Protein AF-A0A4Q5QFH3-F1 (afdb_monomer)

Nearest PDB structures (foldseek):
  7z8n-assembly1_D  TM=8.643E-01  e=7.689E-17  Pseudomonas aeruginosa PAO1
  6dk7-assembly1_A  TM=9.022E-01  e=2.280E-13  Pseudomonas aeruginosa
  7n0e-assembly1_B  TM=8.196E-01  e=4.609E-14  Pseudomonas aeruginosa
  6dk7-assembly3_E  TM=8.994E-01  e=1.812E-12  Pseudomonas aeruginosa
  6dk7-assembly1_B  TM=8.234E-01  e=4.374E-13  Pseudomonas aeruginosa

Secondary structure (DSSP, 8-state):
-HHHHHHHHHHHHHHHHHHHHHHHHHHHHHHHHHHHHHHHHHHHHHHHHHHHHHHHHHHHHHHHHHHHHHHHHHHHHHHHHHHHHHHHS-SSEEEEE-TTSBEEEE-TTHHHHHS--HHHHTT-BGGGGB-GGGHHHHHHHHHHHHTTS-SEEEEEEEEE-TTSTT-EEEEEEEEEEEE-TTS-EEEEEEEEEE-HHHHHHHHHHHHHHHHHHHHHHHHHHHHHHHHHHHHHHHHHHHHHHHHHHTS---HHHHHHHHHHHHHHHHHHHHHHHHHHHHHHHTT--PPP-EEEEHHHHHHHHHHHHHHHHHHTT-EEEEEE-TTS-SEEEE-HHHHHHHHHHHHHHHHHH-SSSEEEEEEEEEEPSSSSS--EEEEEEEEE-S-----

pLDDT: mean 88.68, std 8.35, range [52.06, 97.19]

Radius of gyration: 57.37 Å; Cα contacts (8 Å, |Δi|>4): 447; chains: 1; bounding box: 106×55×203 Å

Structure (mmCIF, N/CA/C/O backbone):
data_AF-A0A4Q5QFH3-F1
#
_entry.id   AF-A0A4Q5QFH3-F1
#
loop_
_atom_site.group_PDB
_atom_site.id
_atom_site.type_symbol
_atom_site.label_atom_id
_atom_site.label_alt_id
_atom_site.label_comp_id
_atom_site.label_asym_id
_atom_site.label_entity_id
_atom_site.label_seq_id
_atom_site.pdbx_PDB_ins_code
_atom_site.Cartn_x
_atom_site.Cartn_y
_atom_site.Cartn_z
_atom_site.occupancy
_atom_site.B_iso_or_equiv
_atom_site.auth_seq_id
_atom_site.auth_comp_id
_atom_site.auth_asym_id
_atom_site.auth_atom_id
_atom_site.pdbx_PDB_model_num
ATOM 1 N N . ALA A 1 1 ? 58.393 -10.558 -148.274 1.00 57.47 1 ALA A N 1
ATOM 2 C CA . ALA A 1 1 ? 56.982 -10.207 -148.007 1.00 57.47 1 ALA A CA 1
ATOM 3 C C . ALA A 1 1 ? 56.304 -11.219 -147.072 1.00 57.47 1 ALA A C 1
ATOM 5 O O . ALA A 1 1 ? 55.894 -10.807 -146.002 1.00 57.47 1 ALA A O 1
ATOM 6 N N . VAL A 1 2 ? 56.273 -12.525 -147.389 1.00 59.06 2 VAL A N 1
ATOM 7 C CA . VAL A 1 2 ? 55.541 -13.559 -146.608 1.00 59.06 2 VAL A CA 1
ATOM 8 C C . VAL A 1 2 ? 56.091 -13.826 -145.192 1.00 59.06 2 VAL A C 1
ATOM 10 O O . VAL A 1 2 ? 55.315 -14.093 -144.285 1.00 59.06 2 VAL A O 1
ATOM 13 N N . LEU A 1 3 ? 57.406 -13.703 -144.965 1.00 58.38 3 LEU A N 1
ATOM 14 C CA . LEU A 1 3 ? 58.014 -13.963 -143.647 1.00 58.38 3 LEU A CA 1
ATOM 15 C C . LEU A 1 3 ? 57.668 -12.893 -142.588 1.00 58.38 3 LEU A C 1
ATOM 17 O O . LEU A 1 3 ? 57.642 -13.180 -141.395 1.00 58.38 3 LEU A O 1
ATOM 21 N N . ILE A 1 4 ? 57.409 -11.657 -143.033 1.00 61.12 4 ILE A N 1
ATOM 22 C CA . ILE A 1 4 ? 57.160 -10.498 -142.161 1.00 61.12 4 ILE A CA 1
ATOM 23 C C . ILE A 1 4 ? 55.717 -10.523 -141.640 1.00 61.12 4 ILE A C 1
ATOM 25 O O . ILE A 1 4 ? 55.489 -10.255 -140.464 1.00 61.12 4 ILE A O 1
ATOM 29 N N . THR A 1 5 ? 54.755 -10.926 -142.473 1.00 62.91 5 THR A N 1
ATOM 30 C CA . THR A 1 5 ? 53.345 -11.068 -142.078 1.00 62.91 5 THR A CA 1
ATOM 31 C C . THR A 1 5 ? 53.130 -12.208 -141.080 1.00 62.91 5 THR A C 1
ATOM 33 O O . THR A 1 5 ? 52.431 -12.018 -140.092 1.00 62.91 5 THR A O 1
ATOM 36 N N . THR A 1 6 ? 53.802 -13.354 -141.243 1.00 66.50 6 THR A N 1
ATOM 37 C CA . THR A 1 6 ? 53.726 -14.459 -140.264 1.00 66.50 6 THR A CA 1
ATOM 38 C C . THR A 1 6 ? 54.363 -14.131 -138.916 1.00 66.50 6 THR A C 1
ATOM 40 O O . THR A 1 6 ? 53.927 -14.656 -137.894 1.00 66.50 6 THR A O 1
ATOM 43 N N . LEU A 1 7 ? 55.396 -13.280 -138.892 1.00 67.69 7 LEU A N 1
ATOM 44 C CA . LEU A 1 7 ? 56.022 -12.836 -137.645 1.00 67.69 7 LEU A CA 1
ATOM 45 C C . LEU A 1 7 ? 55.119 -11.831 -136.912 1.00 67.69 7 LEU A C 1
ATOM 47 O O . LEU A 1 7 ? 54.950 -11.942 -135.701 1.00 67.69 7 LEU A O 1
ATOM 51 N N . ALA A 1 8 ? 54.493 -10.911 -137.652 1.00 68.19 8 ALA A N 1
ATOM 52 C CA . ALA A 1 8 ? 53.562 -9.923 -137.114 1.00 68.19 8 ALA A CA 1
ATOM 53 C C . ALA A 1 8 ? 52.307 -10.564 -136.494 1.00 68.19 8 ALA A C 1
ATOM 55 O O . ALA A 1 8 ? 51.927 -10.197 -135.387 1.00 68.19 8 ALA A O 1
ATOM 56 N N . ASP A 1 9 ? 51.712 -11.574 -137.139 1.00 70.69 9 ASP A N 1
ATOM 57 C CA . ASP A 1 9 ? 50.558 -12.291 -136.571 1.00 70.69 9 ASP A CA 1
ATOM 58 C C . ASP A 1 9 ? 50.922 -13.086 -135.312 1.00 70.69 9 ASP A C 1
ATOM 60 O O . ASP A 1 9 ? 50.138 -13.155 -134.364 1.00 70.69 9 ASP A O 1
ATOM 64 N N . ARG A 1 10 ? 52.132 -13.660 -135.260 1.00 71.25 10 ARG A N 1
ATOM 65 C CA . ARG A 1 10 ? 52.607 -14.382 -134.074 1.00 71.25 10 ARG A CA 1
ATOM 66 C C . ARG A 1 10 ? 52.808 -13.433 -132.897 1.00 71.25 10 ARG A C 1
ATOM 68 O O . ARG A 1 10 ? 52.305 -13.732 -131.817 1.00 71.25 10 ARG A O 1
ATOM 75 N N . ILE A 1 11 ? 53.447 -12.287 -133.137 1.00 73.75 11 ILE A N 1
ATOM 76 C CA . ILE A 1 11 ? 53.641 -11.222 -132.143 1.00 73.75 11 ILE A CA 1
ATOM 77 C C . ILE A 1 11 ? 52.285 -10.703 -131.651 1.00 73.75 11 ILE A C 1
ATOM 79 O O . ILE A 1 11 ? 52.050 -10.706 -130.450 1.00 73.75 11 ILE A O 1
ATOM 83 N N . ASN A 1 12 ? 51.348 -10.386 -132.550 1.00 73.06 12 ASN A N 1
ATOM 84 C CA . ASN A 1 12 ? 50.005 -9.934 -132.171 1.00 73.06 12 ASN A CA 1
ATOM 85 C C . ASN A 1 12 ? 49.237 -10.985 -131.350 1.00 73.06 12 ASN A C 1
ATOM 87 O O . ASN A 1 12 ? 48.549 -10.651 -130.387 1.00 73.06 12 ASN A O 1
ATOM 91 N N . SER A 1 13 ? 49.357 -12.271 -131.697 1.00 73.69 13 SER A N 1
ATOM 92 C CA . SER A 1 13 ? 48.706 -13.354 -130.945 1.00 73.69 13 SER A CA 1
ATOM 93 C C . SER A 1 13 ? 49.314 -13.565 -129.553 1.00 73.69 13 SER A C 1
ATOM 95 O O . SER A 1 13 ? 48.609 -13.935 -128.612 1.00 73.69 13 SER A O 1
ATOM 97 N N . GLU A 1 14 ? 50.618 -13.329 -129.412 1.00 76.38 14 GLU A N 1
ATOM 98 C CA . GLU A 1 14 ? 51.356 -13.471 -128.160 1.00 76.38 14 GLU A CA 1
ATOM 99 C C . GLU A 1 14 ? 51.128 -12.254 -127.251 1.00 76.38 14 GLU A C 1
ATOM 101 O O . GLU A 1 14 ? 50.852 -12.427 -126.065 1.00 76.38 14 GLU A O 1
ATOM 106 N N . GLU A 1 15 ? 51.087 -11.044 -127.816 1.00 75.50 15 GLU A N 1
ATOM 107 C CA . GLU A 1 15 ? 50.653 -9.824 -127.128 1.00 75.50 15 GLU A CA 1
ATOM 108 C C . GLU A 1 15 ? 49.207 -9.933 -126.634 1.00 75.50 15 GLU A C 1
ATOM 110 O O . GLU A 1 15 ? 48.939 -9.642 -125.469 1.00 75.50 15 GLU A O 1
ATOM 115 N N . ALA A 1 16 ? 48.280 -10.434 -127.457 1.00 75.56 16 ALA A N 1
ATOM 116 C CA . ALA A 1 16 ? 46.895 -10.653 -127.038 1.00 75.56 16 ALA A CA 1
ATOM 117 C C . ALA A 1 16 ? 46.793 -11.656 -125.872 1.00 75.56 16 ALA A C 1
ATOM 119 O O . ALA A 1 16 ? 46.034 -11.439 -124.926 1.00 75.56 16 ALA A O 1
ATOM 120 N N . ARG A 1 17 ? 47.590 -12.735 -125.883 1.00 77.50 17 ARG A N 1
ATOM 121 C CA . ARG A 1 17 ? 47.655 -13.691 -124.759 1.00 77.50 17 ARG A CA 1
ATOM 122 C C . ARG A 1 17 ? 48.231 -13.059 -123.494 1.00 77.50 17 ARG A C 1
ATOM 124 O O . ARG A 1 17 ? 47.702 -13.304 -122.408 1.00 77.50 17 ARG A O 1
ATOM 131 N N . LEU A 1 18 ? 49.290 -12.260 -123.623 1.00 77.94 18 LEU A N 1
ATOM 132 C CA . LEU A 1 18 ? 49.917 -11.559 -122.501 1.00 77.94 18 LEU A CA 1
ATOM 133 C C . LEU A 1 18 ? 48.981 -10.504 -121.897 1.00 77.94 18 LEU A C 1
ATOM 135 O O . LEU A 1 18 ? 48.926 -10.377 -120.674 1.00 77.94 18 LEU A O 1
ATOM 139 N N . LEU A 1 19 ? 48.202 -9.801 -122.723 1.00 77.12 19 LEU A N 1
ATOM 140 C CA . LEU A 1 19 ? 47.186 -8.848 -122.274 1.00 77.12 19 LEU A CA 1
ATOM 141 C C . LEU A 1 19 ? 46.078 -9.542 -121.474 1.00 77.12 19 LEU A C 1
ATOM 143 O O . LEU A 1 19 ? 45.810 -9.129 -120.350 1.00 77.12 19 LEU A O 1
ATOM 147 N N . VAL A 1 20 ? 45.527 -10.652 -121.976 1.00 78.81 20 VAL A N 1
ATOM 148 C CA . VAL A 1 20 ? 44.509 -11.436 -121.250 1.00 78.81 20 VAL A CA 1
ATOM 149 C C . VAL A 1 20 ? 45.064 -12.018 -119.941 1.00 78.81 20 VAL A C 1
ATOM 151 O O . VAL A 1 20 ? 44.371 -12.039 -118.923 1.00 78.81 20 VAL A O 1
ATOM 154 N N . GLN A 1 21 ? 46.325 -12.470 -119.919 1.00 77.50 21 GLN A N 1
ATOM 155 C CA . GLN A 1 21 ? 46.974 -12.917 -118.678 1.00 77.50 21 GLN A CA 1
ATOM 156 C C . GLN A 1 21 ? 47.177 -11.776 -117.675 1.00 77.50 21 GLN A C 1
ATOM 158 O O . GLN A 1 21 ? 47.014 -11.988 -116.472 1.00 77.50 21 GLN A O 1
ATOM 163 N N . ARG A 1 22 ? 47.538 -10.579 -118.144 1.00 75.88 22 ARG A N 1
ATOM 164 C CA . ARG A 1 22 ? 47.710 -9.397 -117.294 1.00 75.88 22 ARG A CA 1
ATOM 165 C C . ARG A 1 22 ? 46.376 -8.925 -116.722 1.00 75.88 22 ARG A C 1
ATOM 167 O O . ARG A 1 22 ? 46.315 -8.623 -115.537 1.00 75.88 22 ARG A O 1
ATOM 174 N N . GLU A 1 23 ? 45.325 -8.924 -117.533 1.00 78.75 23 GLU A N 1
ATOM 175 C CA . GLU A 1 23 ? 43.966 -8.559 -117.128 1.00 78.75 23 GLU A CA 1
ATOM 176 C C . GLU A 1 23 ? 43.412 -9.531 -116.075 1.00 78.75 23 GLU A C 1
ATOM 178 O O . GLU A 1 23 ? 42.926 -9.094 -115.035 1.00 78.75 23 GLU A O 1
ATOM 183 N N . ARG A 1 24 ? 43.609 -10.848 -116.255 1.00 76.50 24 ARG A N 1
ATOM 184 C CA . ARG A 1 24 ? 43.267 -11.848 -115.224 1.00 76.50 24 ARG A CA 1
ATOM 185 C C . ARG A 1 24 ? 44.039 -11.646 -113.922 1.00 76.50 24 ARG A C 1
ATOM 187 O O . ARG A 1 24 ? 43.435 -11.680 -112.860 1.00 76.50 24 ARG A O 1
ATOM 194 N N . ARG A 1 25 ? 45.353 -11.388 -113.982 1.00 75.81 25 ARG A N 1
ATOM 195 C CA . ARG A 1 25 ? 46.157 -11.126 -112.772 1.00 75.81 25 ARG A CA 1
ATOM 196 C C . ARG A 1 25 ? 45.709 -9.870 -112.029 1.00 75.81 25 ARG A C 1
ATOM 198 O O . ARG A 1 25 ? 45.718 -9.880 -110.804 1.00 75.81 25 ARG A O 1
ATOM 205 N N . LEU A 1 26 ? 45.342 -8.810 -112.749 1.00 75.94 26 LEU A N 1
ATOM 206 C CA . LEU A 1 26 ? 44.808 -7.588 -112.146 1.00 75.94 26 LEU A CA 1
ATOM 207 C C . LEU A 1 26 ? 43.453 -7.855 -111.480 1.00 75.94 26 LEU A C 1
ATOM 209 O O . LEU A 1 26 ? 43.264 -7.461 -110.335 1.00 75.94 26 LEU A O 1
ATOM 213 N N . HIS A 1 27 ? 42.563 -8.598 -112.142 1.00 80.94 27 HIS A N 1
ATOM 214 C CA . HIS A 1 27 ? 41.268 -8.977 -111.576 1.00 80.94 27 HIS A CA 1
ATOM 215 C C . HIS A 1 27 ? 41.403 -9.866 -110.327 1.00 80.94 27 HIS A C 1
ATOM 217 O O . HIS A 1 27 ? 40.736 -9.627 -109.322 1.00 80.94 27 HIS A O 1
ATOM 223 N N . ASP A 1 28 ? 42.316 -10.843 -110.345 1.00 79.69 28 ASP A N 1
ATOM 224 C CA . ASP A 1 28 ? 42.608 -11.692 -109.184 1.00 79.69 28 ASP A CA 1
ATOM 225 C C . ASP A 1 28 ? 43.209 -10.872 -108.024 1.00 79.69 28 ASP A C 1
ATOM 227 O O . ASP A 1 28 ? 42.859 -11.086 -106.862 1.00 79.69 28 ASP A O 1
ATOM 231 N N . GLN A 1 29 ? 44.082 -9.898 -108.320 1.00 79.81 29 GLN A N 1
ATOM 232 C CA . GLN A 1 29 ? 44.642 -8.986 -107.315 1.00 79.81 29 GLN A CA 1
ATOM 233 C C . GLN A 1 29 ? 43.584 -8.056 -106.708 1.00 79.81 29 GLN A C 1
ATOM 235 O O . GLN A 1 29 ? 43.567 -7.883 -105.489 1.00 79.81 29 GLN A O 1
ATOM 240 N N . GLU A 1 30 ? 42.686 -7.491 -107.518 1.00 82.31 30 GLU A N 1
ATOM 241 C CA . GLU A 1 30 ? 41.560 -6.682 -107.036 1.00 82.31 30 GLU A CA 1
ATOM 242 C C . GLU A 1 30 ? 40.585 -7.515 -106.195 1.00 82.31 30 GLU A C 1
ATOM 244 O O . GLU A 1 30 ? 40.155 -7.074 -105.126 1.00 82.31 30 GLU A O 1
ATOM 249 N N . SER A 1 31 ? 40.294 -8.750 -106.616 1.00 82.12 31 SER A N 1
ATOM 250 C CA . SER A 1 31 ? 39.450 -9.682 -105.864 1.00 82.12 31 SER A CA 1
ATOM 251 C C . SER A 1 31 ? 40.061 -10.008 -104.497 1.00 82.12 31 SER A C 1
ATOM 253 O O . SER A 1 31 ? 39.397 -9.842 -103.471 1.00 82.12 31 SER A O 1
ATOM 255 N N . LEU A 1 32 ? 41.351 -10.358 -104.441 1.00 84.94 32 LEU A N 1
ATOM 256 C CA . LEU A 1 32 ? 42.060 -10.612 -103.182 1.00 84.94 32 LEU A CA 1
ATOM 257 C C . LEU A 1 32 ? 42.098 -9.374 -102.275 1.00 84.94 32 LEU A C 1
ATOM 259 O O . LEU A 1 32 ? 41.836 -9.490 -101.077 1.00 84.94 32 LEU A O 1
ATOM 263 N N . ALA A 1 33 ? 42.366 -8.188 -102.830 1.00 83.38 33 ALA A N 1
ATOM 264 C CA . ALA A 1 33 ? 42.350 -6.938 -102.071 1.00 83.38 33 ALA A CA 1
ATOM 265 C C . ALA A 1 33 ? 40.960 -6.646 -101.479 1.00 83.38 33 ALA A C 1
ATOM 267 O O . ALA A 1 33 ? 40.853 -6.267 -100.311 1.00 83.38 33 ALA A O 1
ATOM 268 N N . SER A 1 34 ? 39.891 -6.885 -102.246 1.00 87.56 34 SER A N 1
ATOM 269 C CA . SER A 1 34 ? 38.510 -6.702 -101.786 1.00 87.56 34 SER A CA 1
ATOM 270 C C . SER A 1 34 ? 38.131 -7.673 -100.661 1.00 87.56 34 SER A C 1
ATOM 272 O O . SER A 1 34 ? 37.518 -7.257 -99.679 1.00 87.56 34 SER A O 1
ATOM 274 N N . ILE A 1 35 ? 38.565 -8.937 -100.741 1.00 90.69 35 ILE A N 1
ATOM 275 C CA . ILE A 1 35 ? 38.326 -9.948 -99.702 1.00 90.69 35 ILE A CA 1
ATOM 276 C C . ILE A 1 35 ? 39.067 -9.579 -98.414 1.00 90.69 35 ILE A C 1
ATOM 278 O O . ILE A 1 35 ? 38.482 -9.640 -97.332 1.00 90.69 35 ILE A O 1
ATOM 282 N N . VAL A 1 36 ? 40.331 -9.149 -98.508 1.00 90.69 36 VAL A N 1
ATOM 283 C CA . VAL A 1 36 ? 41.113 -8.720 -97.337 1.00 90.69 36 VAL A CA 1
ATOM 284 C C . VAL A 1 36 ? 40.459 -7.512 -96.667 1.00 90.69 36 VAL A C 1
ATOM 286 O O . VAL A 1 36 ? 40.245 -7.539 -95.455 1.00 90.69 36 VAL A O 1
ATOM 289 N N . LEU A 1 37 ? 40.055 -6.497 -97.435 1.00 92.44 37 LEU A N 1
ATOM 290 C CA . LEU A 1 37 ? 39.349 -5.330 -96.898 1.00 92.44 37 LEU A CA 1
ATOM 291 C C . LEU A 1 37 ? 38.014 -5.713 -96.248 1.00 92.44 37 LEU A C 1
ATOM 293 O O . LEU A 1 37 ? 37.748 -5.302 -95.119 1.00 92.44 37 LEU A O 1
ATOM 297 N N . ALA A 1 38 ? 37.204 -6.544 -96.909 1.00 91.06 38 ALA A N 1
ATOM 298 C CA . ALA A 1 38 ? 35.930 -7.011 -96.370 1.00 91.06 38 ALA A CA 1
ATOM 299 C C . ALA A 1 38 ? 36.116 -7.815 -95.073 1.00 91.06 38 ALA A C 1
ATOM 301 O O . ALA A 1 38 ? 35.388 -7.601 -94.104 1.00 91.06 38 ALA A O 1
ATOM 302 N N . SER A 1 39 ? 37.125 -8.692 -95.019 1.00 91.25 39 SER A N 1
ATOM 303 C CA . SER A 1 39 ? 37.449 -9.472 -93.819 1.00 91.25 39 SER A CA 1
ATOM 304 C C . SER A 1 39 ? 37.963 -8.599 -92.668 1.00 91.25 39 SER A C 1
ATOM 306 O O . SER A 1 39 ? 37.582 -8.822 -91.520 1.00 91.25 39 SER A O 1
ATOM 308 N N . GLY A 1 40 ? 38.752 -7.558 -92.962 1.00 93.00 40 GLY A N 1
ATOM 309 C CA . GLY A 1 40 ? 39.218 -6.587 -91.973 1.00 93.00 40 GLY A CA 1
ATOM 310 C C . GLY A 1 40 ? 38.074 -5.758 -91.388 1.00 93.00 40 GLY A C 1
ATOM 311 O O . GLY A 1 40 ? 37.974 -5.618 -90.171 1.00 93.00 40 GLY A O 1
ATOM 312 N N . VAL A 1 41 ? 37.162 -5.274 -92.237 1.00 95.25 41 VAL A N 1
ATOM 313 C CA . VAL A 1 41 ? 35.949 -4.565 -91.792 1.00 95.25 41 VAL A CA 1
ATOM 314 C C . VAL A 1 41 ? 35.067 -5.482 -90.944 1.00 95.25 41 VAL A C 1
ATOM 316 O O . VAL A 1 41 ? 34.614 -5.072 -89.876 1.00 95.25 41 VAL A O 1
ATOM 319 N N . LEU A 1 42 ? 34.866 -6.736 -91.364 1.00 95.00 42 LEU A N 1
ATOM 320 C CA . LEU A 1 42 ? 34.091 -7.715 -90.602 1.00 95.00 42 LEU A CA 1
ATOM 321 C C . LEU A 1 42 ? 34.715 -7.989 -89.225 1.00 95.00 42 LEU A C 1
ATOM 323 O O . LEU A 1 42 ? 33.999 -8.001 -88.226 1.00 95.00 42 LEU A O 1
ATOM 327 N N . LEU A 1 43 ? 36.039 -8.149 -89.150 1.00 95.12 43 LEU A N 1
ATOM 328 C CA . LEU A 1 43 ? 36.750 -8.344 -87.885 1.00 95.12 43 LEU A CA 1
ATOM 329 C C . LEU A 1 43 ? 36.590 -7.136 -86.952 1.00 95.12 43 LEU A C 1
ATOM 331 O O . LEU A 1 43 ? 36.318 -7.318 -85.767 1.00 95.12 43 LEU A O 1
ATOM 335 N N . ILE A 1 44 ? 36.706 -5.912 -87.478 1.00 96.00 44 ILE A N 1
ATOM 336 C CA . ILE A 1 44 ? 36.500 -4.681 -86.700 1.00 96.00 44 ILE A CA 1
ATOM 337 C C . ILE A 1 44 ? 35.070 -4.620 -86.154 1.00 96.00 44 ILE A C 1
ATOM 339 O O . ILE A 1 44 ? 34.887 -4.302 -84.982 1.00 96.00 44 ILE A O 1
ATOM 343 N N . LEU A 1 45 ? 34.062 -4.960 -86.963 1.00 96.31 45 LEU A N 1
ATOM 344 C CA . LEU A 1 45 ? 32.663 -4.977 -86.527 1.00 96.31 45 LEU A CA 1
ATOM 345 C C . LEU A 1 45 ? 32.406 -6.032 -85.444 1.00 96.31 45 LEU A C 1
ATOM 347 O O . LEU A 1 45 ? 31.705 -5.745 -84.475 1.00 96.31 45 LEU A O 1
ATOM 351 N N . ILE A 1 46 ? 33.000 -7.223 -85.566 1.00 95.88 46 ILE A N 1
ATOM 352 C CA . ILE A 1 46 ? 32.903 -8.275 -84.543 1.00 95.88 46 ILE A CA 1
ATOM 353 C C . ILE A 1 46 ? 33.561 -7.813 -83.238 1.00 95.88 46 ILE A C 1
ATOM 355 O O . ILE A 1 46 ? 32.950 -7.925 -82.176 1.00 95.88 46 ILE A O 1
ATOM 359 N N . LEU A 1 47 ? 34.773 -7.253 -83.303 1.00 96.25 47 LEU A N 1
ATOM 360 C CA . LEU A 1 47 ? 35.476 -6.733 -82.127 1.00 96.25 47 LEU A CA 1
ATOM 361 C C . LEU A 1 47 ? 34.705 -5.581 -81.472 1.00 96.25 47 LEU A C 1
ATOM 363 O O . LEU A 1 47 ? 34.540 -5.573 -80.254 1.00 96.25 47 LEU A O 1
ATOM 367 N N . ALA A 1 48 ? 34.175 -4.646 -82.264 1.00 95.56 48 ALA A N 1
ATOM 368 C CA . ALA A 1 48 ? 33.335 -3.560 -81.768 1.00 95.56 48 ALA A CA 1
ATOM 369 C C . ALA A 1 48 ? 32.055 -4.091 -81.104 1.00 95.56 48 ALA A C 1
ATOM 371 O O . ALA A 1 48 ? 31.677 -3.609 -80.039 1.00 95.56 48 ALA A O 1
ATOM 372 N N . GLY A 1 49 ? 31.424 -5.116 -81.685 1.00 96.06 49 GLY A N 1
ATOM 373 C CA . GLY A 1 49 ? 30.255 -5.785 -81.116 1.00 96.06 49 GLY A CA 1
ATOM 374 C C . GLY A 1 49 ? 30.552 -6.491 -79.792 1.00 96.06 49 GLY A C 1
ATOM 375 O O . GLY A 1 49 ? 29.764 -6.371 -78.857 1.00 96.06 49 GLY A O 1
ATOM 376 N N . LEU A 1 50 ? 31.699 -7.168 -79.676 1.00 96.31 50 LEU A N 1
ATOM 377 C CA . LEU A 1 50 ? 32.143 -7.807 -78.431 1.00 96.31 50 LEU A CA 1
ATOM 378 C C . LEU A 1 50 ? 32.427 -6.777 -77.333 1.00 96.31 50 LEU A C 1
ATOM 380 O O . LEU A 1 50 ? 31.944 -6.936 -76.215 1.00 96.31 50 LEU A O 1
ATOM 384 N N . VAL A 1 51 ? 33.145 -5.695 -77.657 1.00 96.25 51 VAL A N 1
ATOM 385 C CA . VAL A 1 51 ? 33.408 -4.594 -76.712 1.00 96.25 51 VAL A CA 1
ATOM 386 C C . VAL A 1 51 ? 32.106 -3.916 -76.293 1.00 96.25 51 VAL A C 1
ATOM 388 O O . VAL A 1 51 ? 31.917 -3.617 -75.115 1.00 96.25 51 VAL A O 1
ATOM 391 N N . TRP A 1 52 ? 31.186 -3.693 -77.234 1.00 95.50 52 TRP A N 1
ATOM 392 C CA . TRP A 1 52 ? 29.869 -3.136 -76.939 1.00 95.50 52 TRP A CA 1
ATOM 393 C C . TRP A 1 52 ? 29.055 -4.060 -76.030 1.00 95.50 52 TRP A C 1
ATOM 395 O O . TRP A 1 52 ? 28.452 -3.595 -75.067 1.00 95.50 52 TRP A O 1
ATOM 405 N N . HIS A 1 53 ? 29.064 -5.367 -76.300 1.00 95.25 53 HIS A N 1
ATOM 406 C CA . HIS A 1 53 ? 28.368 -6.363 -75.492 1.00 95.25 53 HIS A CA 1
ATOM 407 C C . HIS A 1 53 ? 28.912 -6.421 -74.060 1.00 95.25 53 HIS A C 1
ATOM 409 O O . HIS A 1 53 ? 28.128 -6.344 -73.114 1.00 95.25 53 HIS A O 1
ATOM 415 N N . ASP A 1 54 ? 30.236 -6.479 -73.899 1.00 95.56 54 ASP A N 1
ATOM 416 C CA . ASP A 1 54 ? 30.897 -6.454 -72.591 1.00 95.56 54 ASP A CA 1
ATOM 417 C C . ASP A 1 54 ? 30.583 -5.160 -71.825 1.00 95.56 54 ASP A C 1
ATOM 419 O O . ASP A 1 54 ? 30.158 -5.198 -70.669 1.00 95.56 54 ASP A O 1
ATOM 423 N N . ARG A 1 55 ? 30.654 -4.002 -72.497 1.00 95.69 55 ARG A N 1
ATOM 424 C CA . ARG A 1 55 ? 30.241 -2.717 -71.912 1.00 95.69 55 ARG A CA 1
ATOM 425 C C . ARG A 1 55 ? 28.784 -2.719 -71.465 1.00 95.69 55 ARG A C 1
ATOM 427 O O . ARG A 1 55 ? 28.481 -2.196 -70.395 1.00 95.69 55 ARG A O 1
ATOM 434 N N . LEU A 1 56 ? 27.881 -3.304 -72.249 1.00 95.62 56 LEU A N 1
ATOM 435 C CA . LEU A 1 56 ? 26.463 -3.383 -71.902 1.00 95.62 56 LEU A CA 1
ATOM 436 C C . LEU A 1 56 ? 26.232 -4.266 -70.667 1.00 95.62 56 LEU A C 1
ATOM 438 O O . LEU A 1 56 ? 25.409 -3.927 -69.817 1.00 95.62 56 LEU A O 1
ATOM 442 N N . LEU A 1 57 ? 26.960 -5.382 -70.556 1.00 95.00 57 LEU A N 1
ATOM 443 C CA . LEU A 1 57 ? 26.921 -6.260 -69.385 1.00 95.00 57 LEU A CA 1
ATOM 444 C C . LEU A 1 57 ? 27.449 -5.548 -68.137 1.00 95.00 57 LEU A C 1
ATOM 446 O O . LEU A 1 57 ? 26.782 -5.574 -67.104 1.00 95.00 57 LEU A O 1
ATOM 450 N N . GLN A 1 58 ? 28.583 -4.850 -68.243 1.00 95.50 58 GLN A N 1
ATOM 451 C CA . GLN A 1 58 ? 29.147 -4.059 -67.144 1.00 95.50 58 GLN A CA 1
ATOM 452 C C . GLN A 1 58 ? 28.181 -2.969 -66.669 1.00 95.50 58 GLN A C 1
ATOM 454 O O . GLN A 1 58 ? 27.983 -2.810 -65.467 1.00 95.50 58 GLN A O 1
ATOM 459 N N . LEU A 1 59 ? 27.538 -2.248 -67.593 1.00 95.06 59 LEU A N 1
ATOM 460 C CA . LEU A 1 59 ? 26.557 -1.215 -67.248 1.00 95.06 59 LEU A CA 1
ATOM 461 C C . LEU A 1 59 ? 25.339 -1.794 -66.523 1.00 95.06 59 LEU A C 1
ATOM 463 O O . LEU A 1 59 ? 24.859 -1.193 -65.565 1.00 95.06 59 LEU A O 1
ATOM 467 N N . ARG A 1 60 ? 24.855 -2.970 -66.939 1.00 94.31 60 ARG A N 1
ATOM 468 C CA . ARG A 1 60 ? 23.743 -3.655 -66.262 1.00 94.31 60 ARG A CA 1
ATOM 469 C C . ARG A 1 60 ? 24.128 -4.143 -64.869 1.00 94.31 60 ARG A C 1
ATOM 471 O O . ARG A 1 60 ? 23.346 -3.966 -63.942 1.00 94.31 60 ARG A O 1
ATOM 478 N N . ALA A 1 61 ? 25.317 -4.723 -64.717 1.00 93.69 61 ALA A N 1
ATOM 479 C CA . ALA A 1 61 ? 25.820 -5.163 -63.418 1.00 93.69 61 ALA A CA 1
ATOM 480 C C . ALA A 1 61 ? 26.001 -3.979 -62.455 1.00 93.69 61 ALA A C 1
ATOM 482 O O . ALA A 1 61 ? 25.610 -4.064 -61.294 1.00 93.69 61 ALA A O 1
ATOM 483 N N . LEU A 1 62 ? 26.525 -2.855 -62.954 1.00 94.81 62 LEU A N 1
ATOM 484 C CA . LEU A 1 62 ? 26.677 -1.633 -62.169 1.00 94.81 62 LEU A CA 1
ATOM 485 C C . LEU A 1 62 ? 25.322 -1.037 -61.763 1.00 94.81 62 LEU A C 1
ATOM 487 O O . LEU A 1 62 ? 25.169 -0.608 -60.625 1.00 94.81 62 LEU A O 1
ATOM 491 N N . ALA A 1 63 ? 24.337 -1.033 -62.667 1.00 94.50 63 ALA A N 1
ATOM 492 C CA . ALA A 1 63 ? 22.985 -0.578 -62.351 1.00 94.50 63 ALA A CA 1
ATOM 493 C C . ALA A 1 63 ? 22.348 -1.432 -61.243 1.00 94.50 63 ALA A C 1
ATOM 495 O O . AL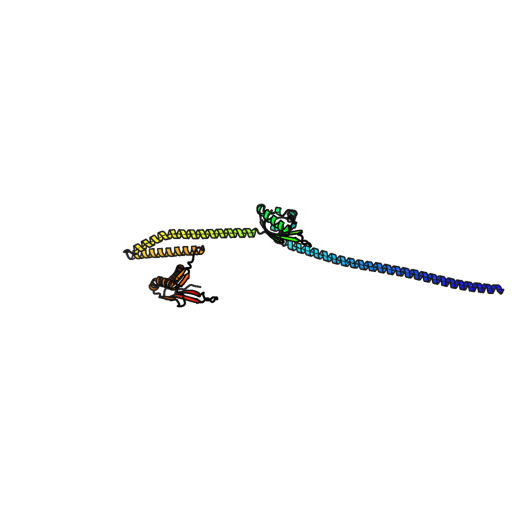A A 1 63 ? 21.860 -0.881 -60.263 1.00 94.50 63 ALA A O 1
ATOM 496 N N . ALA A 1 64 ? 22.445 -2.762 -61.342 1.00 93.81 64 ALA A N 1
ATOM 497 C CA . ALA A 1 64 ? 21.922 -3.667 -60.321 1.00 93.81 64 ALA A CA 1
ATOM 498 C C . ALA A 1 64 ? 22.602 -3.476 -58.951 1.00 93.81 64 ALA A C 1
ATOM 500 O O . ALA A 1 64 ? 21.919 -3.428 -57.932 1.00 93.81 64 ALA A O 1
ATOM 501 N N . ALA A 1 65 ? 23.930 -3.314 -58.921 1.00 93.31 65 ALA A N 1
ATOM 502 C CA . ALA A 1 65 ? 24.668 -3.061 -57.682 1.00 93.31 65 ALA A CA 1
ATOM 503 C C . ALA A 1 65 ? 24.309 -1.703 -57.049 1.00 93.31 65 ALA A C 1
ATOM 505 O O . ALA A 1 65 ? 24.213 -1.595 -55.827 1.00 93.31 65 ALA A O 1
ATOM 506 N N . ASN A 1 66 ? 24.087 -0.670 -57.868 1.00 94.12 66 ASN A N 1
ATOM 507 C CA . ASN A 1 66 ? 23.637 0.635 -57.384 1.00 94.12 66 ASN A CA 1
ATOM 508 C C . ASN A 1 66 ? 22.224 0.568 -56.790 1.00 94.12 66 ASN A C 1
ATOM 510 O O . ASN A 1 66 ? 21.989 1.180 -55.750 1.00 94.12 66 ASN A O 1
ATOM 514 N N . ASP A 1 67 ? 21.308 -0.176 -57.415 1.00 94.25 67 ASP A N 1
ATOM 515 C CA . ASP A 1 67 ? 19.946 -0.357 -56.903 1.00 94.25 67 ASP A CA 1
ATOM 516 C C . ASP A 1 67 ? 19.949 -1.111 -55.561 1.00 94.25 67 ASP A C 1
ATOM 518 O O . ASP A 1 67 ? 19.289 -0.686 -54.611 1.00 94.25 67 ASP A O 1
ATOM 522 N N . GLU A 1 68 ? 20.750 -2.177 -55.439 1.00 94.44 68 GLU A N 1
ATOM 523 C CA . GLU A 1 68 ? 20.908 -2.930 -54.185 1.00 94.44 68 GLU A CA 1
ATOM 524 C C . GLU A 1 68 ? 21.486 -2.055 -53.064 1.00 94.44 68 GLU A C 1
ATOM 526 O O . GLU A 1 68 ? 20.970 -2.048 -51.943 1.00 94.44 68 GLU A O 1
ATOM 531 N N . LEU A 1 69 ? 22.515 -1.259 -53.370 1.00 94.69 69 LEU A N 1
ATOM 532 C CA . LEU A 1 69 ? 23.104 -0.329 -52.410 1.00 94.69 69 LEU A CA 1
ATOM 533 C C . LEU A 1 69 ? 22.102 0.754 -51.982 1.00 94.69 69 LEU A C 1
ATOM 535 O O . LEU A 1 69 ? 22.028 1.092 -50.800 1.00 94.69 69 LEU A O 1
ATOM 539 N N . ALA A 1 70 ? 21.311 1.286 -52.917 1.00 94.06 70 ALA A N 1
ATOM 540 C CA . ALA A 1 70 ? 20.285 2.281 -52.620 1.00 94.06 70 ALA A CA 1
ATOM 541 C C . ALA A 1 70 ? 19.170 1.716 -51.724 1.00 94.06 70 ALA A C 1
ATOM 543 O O . ALA A 1 70 ? 18.633 2.434 -50.877 1.00 94.06 70 ALA A O 1
ATOM 544 N N . ASP A 1 71 ? 18.816 0.441 -51.888 1.00 93.94 71 ASP A N 1
ATOM 545 C CA . ASP A 1 71 ? 17.872 -0.249 -51.011 1.00 93.94 71 ASP A CA 1
ATOM 546 C C . ASP A 1 71 ? 18.461 -0.519 -49.616 1.00 93.94 71 ASP A C 1
ATOM 548 O O . ASP A 1 71 ? 17.750 -0.343 -48.622 1.00 93.94 71 ASP A O 1
ATOM 552 N N . ASP A 1 72 ? 19.740 -0.901 -49.508 1.00 93.88 72 ASP A N 1
ATOM 553 C CA . ASP A 1 72 ? 20.401 -1.108 -48.209 1.00 93.88 72 ASP A CA 1
ATOM 554 C C . ASP A 1 72 ? 20.513 0.202 -47.417 1.00 93.88 72 ASP A C 1
ATOM 556 O O . ASP A 1 72 ? 20.162 0.244 -46.237 1.00 93.88 72 ASP A O 1
ATOM 560 N N . ILE A 1 73 ? 20.896 1.302 -48.079 1.00 93.50 73 ILE A N 1
ATOM 561 C CA . ILE A 1 73 ? 20.924 2.639 -47.467 1.00 93.50 73 ILE A CA 1
ATOM 562 C C . ILE A 1 73 ? 19.532 3.012 -46.951 1.00 93.50 73 ILE A C 1
ATOM 564 O O . ILE A 1 73 ? 19.391 3.370 -45.785 1.00 93.50 73 ILE A O 1
ATOM 568 N N . ARG A 1 74 ? 18.484 2.841 -47.766 1.00 92.81 74 ARG A N 1
ATOM 569 C CA . ARG A 1 74 ? 17.108 3.186 -47.369 1.00 92.81 74 ARG A CA 1
ATOM 570 C C . ARG A 1 74 ? 16.616 2.359 -46.180 1.00 92.81 74 ARG A C 1
ATOM 572 O O . ARG A 1 74 ? 15.918 2.880 -45.312 1.00 92.81 74 ARG A O 1
ATOM 579 N N . LYS A 1 75 ? 16.968 1.070 -46.119 1.00 90.31 75 LYS A N 1
ATOM 580 C CA . LYS A 1 75 ? 16.643 0.199 -44.976 1.00 90.31 75 LYS A CA 1
ATOM 581 C C . LYS A 1 75 ? 17.368 0.638 -43.709 1.00 90.31 75 LYS A C 1
ATOM 583 O O . LYS A 1 75 ? 16.743 0.658 -42.651 1.00 90.31 75 LYS A O 1
ATOM 588 N N . ARG A 1 76 ? 18.650 1.003 -43.810 1.00 92.19 76 ARG A N 1
ATOM 589 C CA . ARG A 1 76 ? 19.430 1.528 -42.680 1.00 92.19 76 ARG A CA 1
ATOM 590 C C . ARG A 1 76 ? 18.872 2.855 -42.186 1.00 92.19 76 ARG A C 1
ATOM 592 O O . ARG A 1 76 ? 18.608 2.968 -40.997 1.00 92.19 76 ARG A O 1
ATOM 599 N N . GLU A 1 77 ? 18.596 3.798 -43.084 1.00 91.12 77 GLU A N 1
ATOM 600 C CA . GLU A 1 77 ? 17.986 5.091 -42.744 1.00 91.12 77 GLU A CA 1
ATOM 601 C C . GLU A 1 77 ? 16.630 4.910 -42.050 1.00 91.12 77 GLU A C 1
ATOM 603 O O . GLU A 1 77 ? 16.357 5.548 -41.034 1.00 91.12 77 GLU A O 1
ATOM 608 N N . LEU A 1 78 ? 15.787 3.997 -42.548 1.00 90.12 78 LEU A N 1
ATOM 609 C CA . LEU A 1 78 ? 14.505 3.687 -41.915 1.00 90.12 78 LEU A CA 1
ATOM 610 C C . LEU A 1 78 ? 14.687 3.060 -40.526 1.00 90.12 78 LEU A C 1
ATOM 612 O O . LEU A 1 78 ? 13.987 3.447 -39.591 1.00 90.12 78 LEU A O 1
ATOM 616 N N . ALA A 1 79 ? 15.607 2.105 -40.378 1.00 82.88 79 ALA A N 1
ATOM 617 C CA . ALA A 1 79 ? 15.892 1.469 -39.094 1.00 82.88 79 ALA A CA 1
ATOM 618 C C . ALA A 1 79 ? 16.463 2.474 -38.078 1.00 82.88 79 ALA A C 1
ATOM 620 O O . ALA A 1 79 ? 16.034 2.491 -36.925 1.00 82.88 79 ALA A O 1
ATOM 621 N N . GLU A 1 80 ? 17.373 3.354 -38.501 1.00 85.81 80 GLU A N 1
ATOM 622 C CA . GLU A 1 80 ? 17.913 4.439 -37.679 1.00 85.81 80 GLU A CA 1
ATOM 623 C C . GLU A 1 80 ? 16.815 5.418 -37.255 1.00 85.81 80 GLU A C 1
ATOM 625 O O . GLU A 1 80 ? 16.712 5.738 -36.070 1.00 85.81 80 GLU A O 1
ATOM 630 N N . ALA A 1 81 ? 15.938 5.829 -38.177 1.00 82.44 81 ALA A N 1
ATOM 631 C CA . ALA A 1 81 ? 14.801 6.693 -37.867 1.00 82.44 81 ALA A CA 1
ATOM 632 C C . ALA A 1 81 ? 13.824 6.033 -36.875 1.00 82.44 81 ALA A C 1
ATOM 634 O O . ALA A 1 81 ? 13.345 6.684 -35.944 1.00 82.44 81 ALA A O 1
ATOM 635 N N . GLN A 1 82 ? 13.552 4.732 -37.025 1.00 80.12 82 GLN A N 1
ATOM 636 C CA . GLN A 1 82 ? 12.717 3.969 -36.091 1.00 80.12 82 GLN A CA 1
ATOM 637 C C . GLN A 1 82 ? 13.350 3.883 -34.697 1.00 80.12 82 GLN A C 1
ATOM 639 O O . GLN A 1 82 ? 12.673 4.142 -33.701 1.00 80.12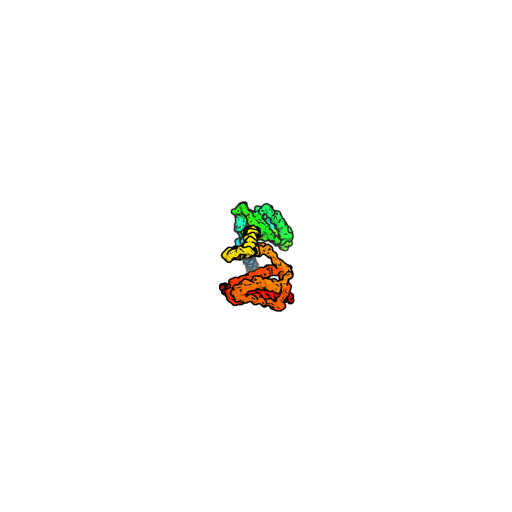 82 GLN A O 1
ATOM 644 N N . LEU A 1 83 ? 14.645 3.568 -34.611 1.00 78.62 83 LEU A N 1
ATOM 645 C CA . LEU A 1 83 ? 15.379 3.515 -33.344 1.00 78.62 83 LEU A CA 1
ATOM 646 C C . LEU A 1 83 ? 15.430 4.887 -32.662 1.00 78.62 83 LEU A C 1
ATOM 648 O O . LEU A 1 83 ? 15.209 4.975 -31.454 1.00 78.62 83 LEU A O 1
ATOM 652 N N . GLN A 1 84 ? 15.649 5.962 -33.422 1.00 77.12 84 GLN A N 1
ATOM 653 C CA . GLN A 1 84 ? 15.602 7.329 -32.900 1.00 77.12 84 GLN A CA 1
ATOM 654 C C . GLN A 1 84 ? 14.217 7.683 -32.357 1.00 77.12 84 GLN A C 1
ATOM 656 O O . GLN A 1 84 ? 14.122 8.274 -31.281 1.00 77.12 84 GLN A O 1
ATOM 661 N N . LEU A 1 85 ? 13.141 7.300 -33.050 1.00 78.62 85 LEU A N 1
ATOM 662 C CA . LEU A 1 85 ? 11.775 7.561 -32.597 1.00 78.62 85 LEU A CA 1
ATOM 663 C C . LEU A 1 85 ? 11.454 6.797 -31.303 1.00 78.62 85 LEU A C 1
ATOM 665 O O . LEU A 1 85 ? 10.877 7.374 -30.381 1.00 78.62 85 LEU A O 1
ATOM 669 N N . LEU A 1 86 ? 11.870 5.528 -31.207 1.00 78.25 86 LEU A N 1
ATOM 670 C CA . LEU A 1 86 ? 11.744 4.726 -29.985 1.00 78.25 86 LEU A CA 1
ATOM 671 C C . LEU A 1 86 ? 12.523 5.349 -28.820 1.00 78.25 86 LEU A C 1
ATOM 673 O O . LEU A 1 86 ? 11.985 5.461 -27.722 1.00 78.25 86 LEU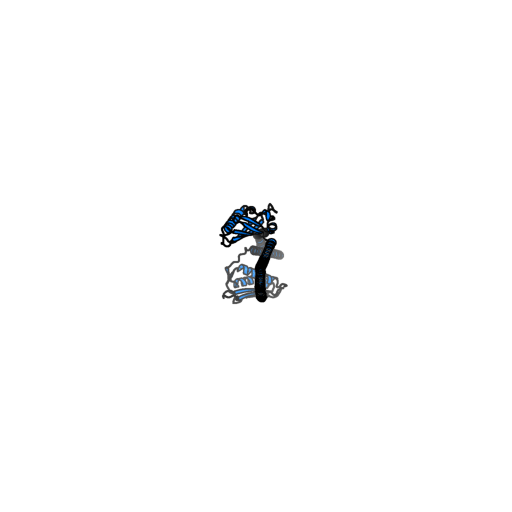 A O 1
ATOM 677 N N . ALA A 1 87 ? 13.753 5.809 -29.061 1.00 73.56 87 ALA A N 1
ATOM 678 C CA . ALA A 1 87 ? 14.574 6.473 -28.049 1.00 73.56 87 ALA A CA 1
ATOM 679 C C . ALA A 1 87 ? 14.022 7.848 -27.631 1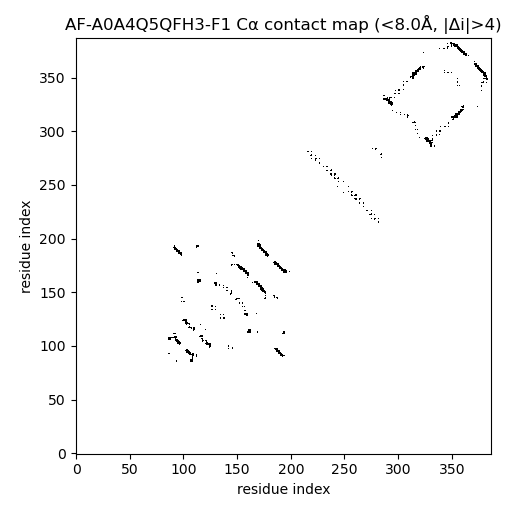.00 73.56 87 ALA A C 1
ATOM 681 O O . ALA A 1 87 ? 14.139 8.231 -26.470 1.00 73.56 87 ALA A O 1
ATOM 682 N N . THR A 1 88 ? 13.415 8.590 -28.560 1.00 71.56 88 THR A N 1
ATOM 683 C CA . THR A 1 88 ? 12.839 9.922 -28.301 1.00 71.56 88 THR A CA 1
ATOM 684 C C . THR A 1 88 ? 11.551 9.837 -27.491 1.00 71.56 88 THR A C 1
ATOM 686 O O . THR A 1 88 ? 11.332 10.657 -26.605 1.00 71.56 88 THR A O 1
ATOM 689 N N . ASN A 1 89 ? 10.714 8.836 -27.772 1.00 74.12 89 ASN A N 1
ATOM 690 C CA . ASN A 1 89 ? 9.449 8.624 -27.067 1.00 74.12 89 ASN A CA 1
ATOM 691 C C . ASN A 1 89 ? 9.595 7.778 -25.792 1.00 74.12 89 ASN A C 1
ATOM 693 O O . ASN A 1 89 ? 8.603 7.546 -25.098 1.00 74.12 89 ASN A O 1
ATOM 697 N N . ALA A 1 90 ? 10.799 7.296 -25.475 1.00 78.69 90 ALA A N 1
ATOM 698 C CA . ALA A 1 90 ? 11.045 6.567 -24.242 1.00 78.69 90 ALA A CA 1
ATOM 699 C C . ALA A 1 90 ? 10.859 7.495 -23.032 1.00 78.69 90 ALA A C 1
ATOM 701 O O . ALA A 1 90 ? 11.451 8.568 -22.954 1.00 78.69 90 ALA A O 1
ATOM 702 N N . THR A 1 91 ? 10.057 7.066 -22.059 1.00 82.94 91 THR A N 1
ATOM 703 C CA . THR A 1 91 ? 9.918 7.768 -20.771 1.00 82.94 91 THR A CA 1
ATOM 704 C C . THR A 1 91 ? 11.106 7.516 -19.848 1.00 82.94 91 THR A C 1
ATOM 706 O O . THR A 1 91 ? 11.388 8.323 -18.967 1.00 82.94 91 THR A O 1
ATOM 709 N N . ASP A 1 92 ? 11.789 6.391 -20.053 1.00 92.19 92 ASP A N 1
ATOM 710 C CA . ASP A 1 92 ? 12.990 6.012 -19.323 1.00 92.19 92 ASP A CA 1
ATOM 711 C C . ASP A 1 92 ? 14.223 6.546 -20.074 1.00 92.19 92 ASP A C 1
ATOM 713 O O . ASP A 1 92 ? 14.241 6.643 -21.307 1.00 92.19 92 ASP A O 1
ATOM 717 N N . ALA A 1 93 ? 15.264 6.911 -19.332 1.00 92.75 93 ALA A N 1
ATOM 718 C CA . ALA A 1 93 ? 16.538 7.337 -19.894 1.00 92.75 93 ALA A CA 1
ATOM 719 C C . ALA A 1 93 ? 17.368 6.107 -20.267 1.00 92.75 93 ALA A C 1
ATOM 721 O O . ALA A 1 93 ? 17.649 5.262 -19.418 1.00 92.75 93 ALA A O 1
ATOM 722 N N . VAL A 1 94 ? 17.757 6.004 -21.534 1.00 93.25 94 VAL A N 1
ATOM 723 C CA . VAL A 1 94 ? 18.513 4.870 -22.062 1.00 93.25 94 VAL A CA 1
ATOM 724 C C . VAL A 1 94 ? 19.962 5.281 -22.258 1.00 93.25 94 VAL A C 1
ATOM 726 O O . VAL A 1 94 ? 20.259 6.260 -22.943 1.00 93.25 94 VAL A O 1
ATOM 729 N N . PHE A 1 95 ? 20.867 4.491 -21.700 1.00 94.25 95 PHE A N 1
ATOM 730 C CA . PHE A 1 95 ? 22.302 4.682 -21.803 1.00 94.25 95 PHE A CA 1
ATOM 731 C C . PHE A 1 95 ? 22.965 3.462 -22.416 1.00 94.25 95 PHE A C 1
ATOM 733 O O . PHE A 1 95 ? 22.568 2.326 -22.149 1.00 94.25 95 PHE A O 1
ATOM 740 N N . ARG A 1 96 ? 24.020 3.707 -23.191 1.00 95.06 96 ARG A N 1
ATOM 741 C CA . ARG A 1 96 ? 24.978 2.669 -23.566 1.00 95.06 96 ARG A CA 1
ATOM 742 C C . ARG A 1 96 ? 26.299 2.951 -22.877 1.00 95.06 96 ARG A C 1
ATOM 744 O O . ARG A 1 96 ? 26.781 4.087 -22.922 1.00 95.06 96 ARG A O 1
ATOM 751 N N . LEU A 1 97 ? 26.845 1.933 -22.231 1.00 95.38 97 LEU A N 1
ATOM 752 C CA . LEU A 1 97 ? 28.053 2.011 -21.433 1.00 95.38 97 LEU A CA 1
ATOM 753 C C . LEU A 1 97 ? 29.080 0.995 -21.919 1.00 95.38 97 LEU A C 1
ATOM 755 O O . LEU A 1 97 ? 28.738 -0.152 -22.212 1.00 95.38 97 LEU A O 1
ATOM 759 N N . GLY A 1 98 ? 30.346 1.395 -21.926 1.00 95.06 98 GLY A N 1
ATOM 760 C CA . GLY A 1 98 ? 31.452 0.454 -22.028 1.00 95.06 98 GLY A CA 1
ATOM 761 C C . GLY A 1 98 ? 31.521 -0.465 -20.817 1.00 95.06 98 GLY A C 1
ATOM 762 O O . GLY A 1 98 ? 30.982 -0.162 -19.751 1.00 95.06 98 GLY A O 1
ATOM 763 N N . LEU A 1 99 ? 32.235 -1.582 -20.959 1.00 93.75 99 LEU A N 1
ATOM 764 C CA . LEU A 1 99 ? 32.504 -2.491 -19.836 1.00 93.75 99 LEU A CA 1
ATOM 765 C C . LEU A 1 99 ? 33.326 -1.819 -18.719 1.00 93.75 99 LEU A C 1
ATOM 767 O O . LEU A 1 99 ? 33.361 -2.316 -17.599 1.00 93.75 99 LEU A O 1
ATOM 771 N N . ASP A 1 100 ? 33.962 -0.685 -19.022 1.00 91.94 100 ASP A N 1
ATOM 772 C CA . ASP A 1 100 ? 34.685 0.176 -18.086 1.00 91.94 100 ASP A CA 1
ATOM 773 C C . ASP A 1 100 ? 33.781 1.161 -17.322 1.00 91.94 100 ASP A C 1
ATOM 775 O O . ASP A 1 100 ? 34.285 1.919 -16.501 1.00 91.94 100 ASP A O 1
ATOM 779 N N . GLY A 1 101 ? 32.469 1.173 -17.587 1.00 90.88 101 GLY A N 1
ATOM 780 C CA . GLY A 1 101 ? 31.509 2.056 -16.919 1.00 90.88 101 GLY A CA 1
ATOM 781 C C . GLY A 1 101 ? 31.344 3.425 -17.565 1.00 90.88 101 GLY A C 1
ATOM 782 O O . GLY A 1 101 ? 30.596 4.250 -17.035 1.00 90.88 101 GLY A O 1
ATOM 783 N N . ARG A 1 102 ? 31.987 3.691 -18.709 1.00 95.50 102 ARG A N 1
ATOM 784 C CA . ARG A 1 102 ? 31.869 4.985 -19.394 1.00 95.50 102 ARG A CA 1
ATOM 785 C C . ARG A 1 102 ? 30.665 5.052 -20.314 1.00 95.50 102 ARG A C 1
ATOM 787 O O . ARG A 1 102 ? 30.432 4.146 -21.105 1.00 95.50 102 ARG A O 1
ATOM 794 N N . PHE A 1 103 ? 29.950 6.172 -20.285 1.00 95.06 103 PHE A N 1
ATOM 795 C CA . PHE A 1 103 ? 28.821 6.411 -21.184 1.00 95.06 103 PHE A CA 1
ATOM 796 C C . PHE A 1 103 ? 29.280 6.712 -22.619 1.00 95.06 103 PHE A C 1
ATOM 798 O O . PHE A 1 103 ? 30.032 7.660 -22.845 1.00 95.06 103 PHE A O 1
ATOM 805 N N . TYR A 1 104 ? 28.772 5.968 -23.600 1.00 93.62 104 TYR A N 1
ATOM 806 C CA . TYR A 1 104 ? 28.981 6.222 -25.036 1.00 93.62 104 TYR A CA 1
ATOM 807 C C . TYR A 1 104 ? 27.742 6.772 -25.733 1.00 93.62 104 TYR A C 1
ATOM 809 O O . TYR A 1 104 ? 27.843 7.416 -26.775 1.00 93.62 104 TYR A O 1
ATOM 817 N N . TYR A 1 105 ? 26.570 6.541 -25.149 1.00 92.50 105 TYR A N 1
ATOM 818 C CA . TYR A 1 105 ? 25.307 7.065 -25.639 1.00 92.50 105 TYR A CA 1
ATOM 819 C C . TYR A 1 105 ? 24.381 7.379 -24.470 1.00 92.50 105 TYR A C 1
ATOM 821 O O . TYR A 1 105 ? 24.357 6.650 -23.477 1.00 92.50 105 TYR A O 1
ATOM 829 N N . ALA A 1 106 ? 23.591 8.434 -24.634 1.00 93.00 106 ALA A N 1
ATOM 830 C CA . ALA A 1 106 ? 22.509 8.824 -23.750 1.00 93.00 106 ALA A CA 1
ATOM 831 C C . ALA A 1 106 ? 21.321 9.257 -24.619 1.00 93.00 106 ALA A C 1
ATOM 833 O O . ALA A 1 106 ? 21.486 10.059 -25.541 1.00 93.00 106 ALA A O 1
ATOM 834 N N . SER A 1 107 ? 20.130 8.724 -24.352 1.00 92.56 107 SER A N 1
ATOM 835 C CA . SER A 1 107 ? 18.917 9.090 -25.086 1.00 92.56 107 SER A CA 1
ATOM 836 C C . SER A 1 107 ? 18.476 10.526 -24.769 1.00 92.56 107 SER A C 1
ATOM 838 O O . SER A 1 107 ? 18.784 11.040 -23.687 1.00 92.56 107 SER A O 1
ATOM 840 N N . PRO A 1 108 ? 17.676 11.169 -25.645 1.00 91.06 108 PRO A N 1
ATOM 841 C CA . PRO A 1 108 ? 17.112 12.498 -25.385 1.00 91.06 108 PRO A CA 1
ATOM 842 C C . PRO A 1 108 ? 16.281 12.580 -24.094 1.00 91.06 108 PRO A C 1
ATOM 844 O O . PRO A 1 108 ? 16.267 13.615 -23.424 1.00 91.06 108 PRO A O 1
ATOM 847 N N . SER A 1 109 ? 15.627 11.477 -23.706 1.00 91.19 109 SER A N 1
ATOM 848 C CA . SER A 1 109 ? 14.839 11.368 -22.471 1.00 91.19 109 SER A CA 1
ATOM 849 C C . SER A 1 109 ? 15.663 11.576 -21.192 1.00 91.19 109 SER A C 1
ATOM 851 O O . SER A 1 109 ? 15.098 11.961 -20.169 1.00 91.19 109 SER A O 1
ATOM 853 N N . THR A 1 110 ? 16.997 11.463 -21.252 1.00 91.81 110 THR A N 1
ATOM 854 C CA . THR A 1 110 ? 17.921 11.824 -20.157 1.00 91.81 110 THR A CA 1
ATOM 855 C C . THR A 1 110 ? 17.660 13.231 -19.611 1.00 91.81 110 THR A C 1
ATOM 857 O O . THR A 1 110 ? 17.675 13.423 -18.395 1.00 91.81 110 THR A O 1
ATOM 860 N N . ARG A 1 111 ? 17.331 14.204 -20.475 1.00 90.25 111 ARG A N 1
ATOM 861 C CA . ARG A 1 111 ? 17.010 15.571 -20.034 1.00 90.25 111 ARG A CA 1
ATOM 862 C C . ARG A 1 111 ? 15.736 15.619 -19.194 1.00 90.25 111 ARG A C 1
ATOM 864 O O . ARG A 1 111 ? 15.676 16.370 -18.230 1.00 90.25 111 ARG A O 1
ATOM 871 N N . GLN A 1 112 ? 14.726 14.824 -19.535 1.00 87.06 112 GLN A N 1
ATOM 872 C CA . GLN A 1 112 ? 13.455 14.800 -18.805 1.00 87.06 112 GLN A CA 1
ATOM 873 C C . GLN A 1 112 ? 13.588 14.073 -17.460 1.00 87.06 112 GLN A C 1
ATOM 875 O O . GLN A 1 112 ? 13.057 14.539 -16.454 1.00 87.06 112 GLN A O 1
ATOM 880 N N . VAL A 1 113 ? 14.318 12.953 -17.445 1.00 88.44 113 VAL A N 1
ATOM 881 C CA . VAL A 1 113 ? 14.503 12.108 -16.255 1.00 88.44 113 VAL A CA 1
ATOM 882 C C . VAL A 1 113 ? 15.460 12.758 -15.251 1.00 88.44 113 VAL A C 1
ATOM 884 O O . VAL A 1 113 ? 15.147 12.826 -14.066 1.00 88.44 113 VAL A O 1
ATOM 887 N N . PHE A 1 114 ? 16.600 13.276 -15.717 1.00 88.62 114 PHE A N 1
ATOM 888 C CA . PHE A 1 114 ? 17.686 13.755 -14.852 1.00 88.62 114 PHE A CA 1
ATOM 889 C C . PHE A 1 114 ? 17.921 15.266 -14.887 1.00 88.62 114 PHE A C 1
ATOM 891 O O . PHE A 1 114 ? 18.761 15.756 -14.138 1.00 88.62 114 PHE A O 1
ATOM 898 N N . GLY A 1 115 ? 17.262 16.011 -15.778 1.00 88.56 115 GLY A N 1
ATOM 899 C CA . GLY A 1 115 ? 17.551 17.438 -15.957 1.00 88.56 115 GLY A CA 1
ATOM 900 C C . GLY A 1 115 ? 18.926 17.717 -16.579 1.00 88.56 115 GLY A C 1
ATOM 901 O O . GLY A 1 115 ? 19.432 18.833 -16.475 1.00 88.56 115 GLY A O 1
ATOM 902 N N . ILE A 1 116 ? 19.556 16.714 -17.206 1.00 89.44 116 ILE A N 1
ATOM 903 C CA . ILE A 1 116 ? 20.903 16.815 -17.789 1.00 89.44 116 ILE A CA 1
ATOM 904 C C . ILE A 1 116 ? 20.838 16.649 -19.300 1.00 89.44 116 ILE A C 1
ATOM 906 O O . ILE A 1 116 ? 20.177 15.750 -19.815 1.00 89.44 116 ILE A O 1
ATOM 910 N N . ASP A 1 117 ? 21.590 17.482 -20.007 1.00 91.50 117 ASP A N 1
ATOM 911 C CA . ASP A 1 117 ? 21.811 17.311 -21.438 1.00 91.50 117 ASP A CA 1
ATOM 912 C C . ASP A 1 117 ? 22.573 16.007 -21.726 1.00 91.50 117 ASP A C 1
ATOM 914 O O . ASP A 1 117 ? 23.633 15.791 -21.122 1.00 91.50 117 ASP A O 1
ATOM 918 N N . PRO A 1 118 ? 22.079 15.149 -22.640 1.00 91.69 118 PRO A N 1
ATOM 919 C CA . PRO A 1 118 ? 22.701 13.862 -22.951 1.00 91.69 118 PRO A CA 1
ATOM 920 C C . PRO A 1 118 ? 24.200 13.973 -23.264 1.00 91.69 118 PRO A C 1
ATOM 922 O O . PRO A 1 118 ? 24.995 13.167 -22.781 1.00 91.69 118 PRO A O 1
ATOM 925 N N . GLU A 1 119 ? 24.613 15.017 -23.990 1.00 92.62 119 GLU A N 1
ATOM 926 C CA . GLU A 1 119 ? 26.001 15.243 -24.408 1.00 92.62 119 GLU A CA 1
ATOM 927 C C . GLU A 1 119 ? 26.947 15.460 -23.223 1.00 92.62 119 GLU A C 1
ATOM 929 O O . GLU A 1 119 ? 28.132 15.142 -23.304 1.00 92.62 119 GLU A O 1
ATOM 934 N N . ARG A 1 120 ? 26.441 15.980 -22.097 1.00 90.56 120 ARG A N 1
ATOM 935 C CA . ARG A 1 120 ? 27.259 16.225 -20.901 1.00 90.56 120 ARG A CA 1
ATOM 936 C C . ARG A 1 120 ? 27.618 14.941 -20.167 1.00 90.56 120 ARG A C 1
ATOM 938 O O . ARG A 1 120 ? 28.572 14.966 -19.387 1.00 90.56 120 ARG A O 1
ATOM 945 N N . VAL A 1 121 ? 26.856 13.869 -20.373 1.00 91.25 121 VAL A N 1
ATOM 946 C CA . VAL A 1 121 ? 27.038 12.574 -19.705 1.00 91.25 121 VAL A CA 1
ATOM 947 C C . VAL A 1 121 ? 28.048 11.701 -20.457 1.00 91.25 121 VAL A C 1
ATOM 949 O O . VAL A 1 121 ? 28.762 10.917 -19.835 1.00 91.25 121 VAL A O 1
ATOM 952 N N . ILE A 1 122 ? 28.171 11.882 -21.775 1.00 94.81 122 ILE A N 1
ATOM 953 C CA . ILE A 1 122 ? 29.077 11.105 -22.628 1.00 94.81 122 ILE A CA 1
ATOM 954 C C . ILE A 1 122 ? 30.533 11.216 -22.147 1.00 94.81 122 ILE A C 1
ATOM 956 O O . ILE A 1 122 ? 31.033 12.293 -21.825 1.00 94.81 122 ILE A O 1
ATOM 960 N N . GLY A 1 123 ? 31.216 10.073 -22.079 1.00 92.75 123 GLY A N 1
ATOM 961 C CA . GLY A 1 123 ? 32.605 9.928 -21.641 1.00 92.75 123 GLY A CA 1
ATOM 962 C C . GLY A 1 123 ? 32.811 9.927 -20.123 1.00 92.75 123 GLY A C 1
ATOM 963 O O . GLY A 1 123 ? 33.898 9.555 -19.663 1.00 92.75 123 GLY A O 1
ATOM 964 N N . ARG A 1 124 ? 31.796 10.307 -19.334 1.00 93.25 124 ARG A N 1
ATOM 965 C CA . ARG A 1 124 ? 31.850 10.212 -17.870 1.00 93.25 124 ARG A CA 1
ATOM 966 C C . ARG A 1 124 ? 31.683 8.770 -17.418 1.00 93.25 124 ARG A C 1
ATOM 968 O O . ARG A 1 124 ? 31.094 7.952 -18.117 1.00 93.25 124 ARG A O 1
ATOM 975 N N . ASP A 1 125 ? 32.213 8.496 -16.238 1.00 92.81 125 ASP A N 1
ATOM 976 C CA . ASP A 1 125 ? 32.017 7.231 -15.546 1.00 92.81 125 ASP A CA 1
ATOM 977 C C . ASP A 1 125 ? 30.630 7.183 -14.882 1.00 92.81 125 ASP A C 1
ATOM 979 O O . ASP A 1 125 ? 30.135 8.214 -14.414 1.00 92.81 125 ASP A O 1
ATOM 983 N N . VAL A 1 126 ? 30.021 5.996 -14.811 1.00 89.81 126 VAL A N 1
ATOM 984 C CA . VAL A 1 126 ? 28.715 5.764 -14.170 1.00 89.81 126 VAL A CA 1
ATOM 985 C C . VAL A 1 126 ? 28.658 6.287 -12.733 1.00 89.81 126 VAL A C 1
ATOM 987 O O . VAL A 1 126 ? 27.624 6.804 -12.311 1.00 89.81 126 VAL A O 1
ATOM 990 N N . SER A 1 127 ? 29.774 6.252 -12.002 1.00 90.00 127 SER A N 1
ATOM 991 C CA . SER A 1 127 ? 29.869 6.755 -10.629 1.00 90.00 127 SER A CA 1
ATOM 992 C C . SER A 1 127 ? 29.648 8.264 -10.502 1.00 90.00 127 SER A C 1
ATOM 994 O O . SER A 1 127 ? 29.282 8.731 -9.426 1.00 90.00 127 SER A O 1
ATOM 996 N N . TRP A 1 128 ? 29.808 9.034 -11.587 1.00 88.69 128 TRP A N 1
ATOM 997 C CA . TRP A 1 128 ? 29.691 10.495 -11.570 1.00 88.69 128 TRP A CA 1
ATOM 998 C C . TRP A 1 128 ? 28.319 10.987 -11.088 1.00 88.69 128 TRP A C 1
ATOM 1000 O O . TRP A 1 128 ? 28.226 12.040 -10.458 1.00 88.69 128 TRP A O 1
ATOM 1010 N N . GLY A 1 129 ? 27.259 10.241 -11.402 1.00 86.81 129 GLY A N 1
ATOM 1011 C CA . GLY A 1 129 ? 25.889 10.594 -11.041 1.00 86.81 129 GLY A CA 1
ATOM 1012 C C . GLY A 1 129 ? 25.354 9.859 -9.816 1.00 86.81 129 GLY A C 1
ATOM 1013 O O . GLY A 1 129 ? 24.236 10.142 -9.417 1.00 86.81 129 GLY A O 1
ATOM 1014 N N . VAL A 1 130 ? 26.087 8.914 -9.228 1.00 93.06 130 VAL A N 1
ATOM 1015 C CA . VAL A 1 130 ? 25.556 8.022 -8.184 1.00 93.06 130 VAL A CA 1
ATOM 1016 C C . VAL A 1 130 ? 25.783 8.621 -6.798 1.00 93.06 130 VAL A C 1
ATOM 1018 O O . VAL A 1 130 ? 26.847 9.164 -6.508 1.00 93.06 130 VAL A O 1
ATOM 1021 N N . HIS A 1 131 ? 24.788 8.503 -5.919 1.00 93.12 131 HIS A N 1
ATOM 1022 C CA . HIS A 1 131 ? 24.921 8.900 -4.520 1.00 93.12 131 HIS A CA 1
ATOM 1023 C C . HIS A 1 131 ? 26.054 8.121 -3.826 1.00 93.12 131 HIS A C 1
ATOM 1025 O O . HIS A 1 131 ? 26.096 6.899 -3.975 1.00 93.12 131 HIS A O 1
ATOM 1031 N N . PRO A 1 132 ? 26.913 8.765 -3.005 1.00 92.69 132 PRO A N 1
ATOM 1032 C CA . PRO A 1 132 ? 28.047 8.118 -2.334 1.00 92.69 132 PRO A CA 1
ATOM 1033 C C . PRO A 1 132 ? 27.728 6.778 -1.653 1.00 92.69 132 PRO A C 1
ATOM 1035 O O . PRO A 1 132 ? 28.388 5.779 -1.925 1.00 92.69 132 PRO A O 1
ATOM 1038 N N . ASP A 1 133 ? 26.672 6.730 -0.835 1.00 94.50 133 ASP A N 1
ATOM 1039 C CA . ASP A 1 133 ? 26.227 5.499 -0.157 1.00 94.50 133 ASP A CA 1
ATOM 1040 C C . ASP A 1 133 ? 25.855 4.345 -1.107 1.00 94.50 133 ASP A C 1
ATOM 1042 O O . ASP A 1 133 ? 25.955 3.179 -0.730 1.00 94.50 133 ASP A O 1
ATOM 1046 N N . ASP A 1 134 ? 25.421 4.653 -2.331 1.00 95.19 134 ASP A N 1
ATOM 1047 C CA . ASP A 1 134 ? 24.909 3.662 -3.279 1.00 95.19 134 ASP A CA 1
ATOM 1048 C C . ASP A 1 134 ? 25.991 3.232 -4.296 1.00 95.19 134 ASP A C 1
ATOM 1050 O O . ASP A 1 134 ? 25.801 2.265 -5.041 1.00 95.19 134 ASP A O 1
ATOM 1054 N N . MET A 1 135 ? 27.159 3.897 -4.309 1.00 93.56 135 MET A N 1
ATOM 1055 C CA . MET A 1 135 ? 28.250 3.642 -5.263 1.00 93.56 135 MET A CA 1
ATOM 1056 C C . MET A 1 135 ? 28.726 2.188 -5.237 1.00 93.56 135 MET A C 1
ATOM 1058 O O . MET A 1 135 ? 28.952 1.599 -6.292 1.00 93.56 135 MET A O 1
ATOM 1062 N N . ALA A 1 136 ? 28.849 1.589 -4.048 1.00 94.00 136 ALA A N 1
ATOM 1063 C CA . ALA A 1 136 ? 29.315 0.211 -3.902 1.00 94.00 136 ALA A CA 1
ATOM 1064 C C . ALA A 1 136 ? 28.355 -0.799 -4.556 1.00 94.00 136 ALA A C 1
ATOM 1066 O O . ALA A 1 136 ? 28.792 -1.731 -5.233 1.00 94.00 136 ALA A O 1
ATOM 1067 N N . ALA A 1 137 ? 27.044 -0.591 -4.400 1.00 93.38 137 ALA A N 1
ATOM 1068 C CA . ALA A 1 137 ? 26.025 -1.458 -4.985 1.00 93.38 137 ALA A CA 1
ATOM 1069 C C . ALA A 1 137 ? 25.992 -1.342 -6.518 1.00 93.38 137 ALA A C 1
ATOM 1071 O O . ALA A 1 137 ? 25.896 -2.354 -7.222 1.00 93.38 137 ALA A O 1
ATOM 1072 N N . VAL A 1 138 ? 26.120 -0.118 -7.041 1.00 94.50 138 VAL A N 1
ATOM 1073 C CA . VAL A 1 138 ? 26.180 0.128 -8.489 1.00 94.50 138 VAL A CA 1
ATOM 1074 C C . VAL A 1 138 ? 27.461 -0.454 -9.091 1.00 94.50 138 VAL A C 1
ATOM 1076 O O . VAL A 1 138 ? 27.383 -1.148 -10.102 1.00 94.50 138 VAL A O 1
ATOM 1079 N N . ALA A 1 139 ? 28.617 -0.260 -8.449 1.00 93.25 139 ALA A N 1
ATOM 1080 C CA . ALA A 1 139 ? 29.895 -0.807 -8.907 1.00 93.25 139 ALA A CA 1
ATOM 1081 C C . ALA A 1 139 ? 29.881 -2.344 -8.964 1.00 93.25 139 ALA A C 1
ATOM 1083 O O . ALA A 1 139 ? 30.259 -2.923 -9.979 1.00 93.25 139 ALA A O 1
ATOM 1084 N N . SER A 1 140 ? 29.363 -3.007 -7.923 1.00 94.12 140 SER A N 1
ATOM 1085 C CA . SER A 1 140 ? 29.227 -4.471 -7.912 1.00 94.12 140 SER A CA 1
ATOM 1086 C C . SER A 1 140 ? 28.303 -4.975 -9.027 1.00 94.12 140 SER A C 1
ATOM 1088 O O . SER A 1 140 ? 28.600 -5.964 -9.696 1.00 94.12 140 SER A O 1
ATOM 1090 N N . SER A 1 141 ? 27.198 -4.269 -9.278 1.00 93.50 141 SER A N 1
ATOM 1091 C CA . SER A 1 141 ? 26.273 -4.618 -10.361 1.00 93.50 141 SER A CA 1
ATOM 1092 C C . SER A 1 141 ? 26.919 -4.452 -11.737 1.00 93.50 141 SER A C 1
ATOM 1094 O O . SER A 1 141 ? 26.739 -5.299 -12.611 1.00 93.50 141 SER A O 1
ATOM 1096 N N . MET A 1 142 ? 27.712 -3.393 -11.914 1.00 93.88 142 MET A N 1
ATOM 1097 C CA . MET A 1 142 ? 28.473 -3.141 -13.134 1.00 93.88 142 MET A CA 1
ATOM 1098 C C . MET A 1 142 ? 29.511 -4.242 -13.389 1.00 93.88 142 MET A C 1
ATOM 1100 O O . MET A 1 142 ? 29.591 -4.758 -14.499 1.00 93.88 142 MET A O 1
ATOM 1104 N N . GLU A 1 143 ? 30.250 -4.663 -12.362 1.00 93.94 143 GLU A N 1
ATOM 1105 C CA . GLU A 1 143 ? 31.249 -5.736 -12.457 1.00 93.94 143 GLU A CA 1
ATOM 1106 C C . GLU A 1 143 ? 30.622 -7.085 -12.856 1.00 93.94 143 GLU A C 1
ATOM 1108 O O . GLU A 1 143 ? 31.144 -7.805 -13.715 1.00 93.94 143 GLU A O 1
ATOM 1113 N N . LEU A 1 144 ? 29.459 -7.422 -12.289 1.00 94.19 144 LEU A N 1
ATOM 1114 C CA . LEU A 1 144 ? 28.725 -8.646 -12.627 1.00 94.19 144 LEU A CA 1
ATOM 1115 C C . LEU A 1 144 ? 28.232 -8.665 -14.081 1.00 94.19 144 LEU A C 1
ATOM 1117 O O . LEU A 1 144 ? 28.231 -9.726 -14.709 1.00 94.19 144 LEU A O 1
ATOM 1121 N N . LEU A 1 145 ? 27.818 -7.514 -14.617 1.00 93.62 145 LEU A N 1
ATOM 1122 C CA . LEU A 1 145 ? 27.427 -7.383 -16.023 1.00 93.62 145 LEU A CA 1
ATOM 1123 C C . LEU A 1 145 ? 28.654 -7.401 -16.944 1.00 93.62 145 LEU A C 1
ATOM 1125 O O . LEU A 1 145 ? 28.657 -8.112 -17.945 1.00 93.62 145 LEU A O 1
ATOM 1129 N N . ALA A 1 146 ? 29.716 -6.674 -16.587 1.00 92.38 146 ALA A N 1
ATOM 1130 C CA . ALA A 1 146 ? 30.922 -6.544 -17.402 1.00 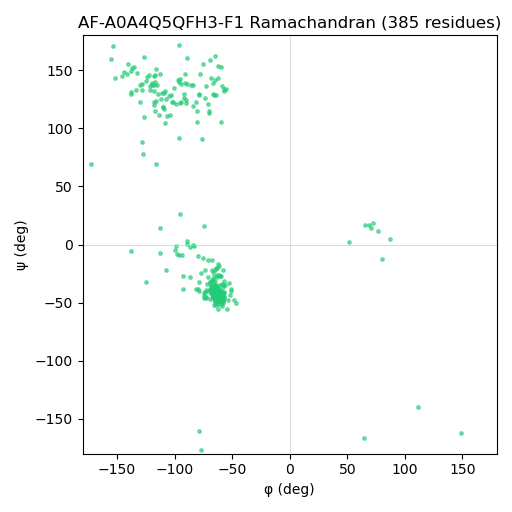92.38 146 ALA A CA 1
ATOM 1131 C C . ALA A 1 146 ? 31.699 -7.863 -17.532 1.00 92.38 146 ALA A C 1
ATOM 1133 O O . ALA A 1 146 ? 32.195 -8.192 -18.608 1.00 92.38 146 ALA A O 1
ATOM 1134 N N . SER A 1 147 ? 31.751 -8.658 -16.460 1.00 92.25 147 SER A N 1
ATOM 1135 C CA . SER A 1 147 ? 32.301 -10.022 -16.486 1.00 92.25 147 SER A CA 1
ATOM 1136 C C . SER A 1 147 ? 31.413 -11.019 -17.240 1.00 92.25 147 SER A C 1
ATOM 1138 O O . SER A 1 147 ? 31.844 -12.134 -17.536 1.00 92.25 147 SER A O 1
ATOM 1140 N N . GLY A 1 148 ? 30.163 -10.650 -17.538 1.00 88.38 148 GLY A N 1
ATOM 1141 C CA . GLY A 1 148 ? 29.166 -11.544 -18.112 1.00 88.38 148 GLY A CA 1
ATOM 1142 C C . GLY A 1 148 ? 28.657 -12.612 -17.138 1.00 88.38 148 GLY A C 1
ATOM 1143 O O . GLY A 1 148 ? 28.021 -13.565 -17.584 1.00 88.38 148 GLY A O 1
ATOM 1144 N N . ALA A 1 149 ? 28.920 -12.477 -15.831 1.00 90.88 149 ALA A N 1
ATOM 1145 C CA . ALA A 1 149 ? 28.385 -13.366 -14.794 1.00 90.88 149 ALA A CA 1
ATOM 1146 C C . ALA A 1 149 ? 26.858 -13.232 -14.642 1.00 90.88 149 ALA A C 1
ATOM 1148 O O . ALA A 1 149 ? 26.180 -14.150 -14.172 1.00 90.88 149 ALA A O 1
ATOM 1149 N N . ARG A 1 150 ? 26.304 -12.082 -15.040 1.00 90.81 150 ARG A N 1
ATOM 1150 C CA . ARG A 1 150 ? 24.866 -11.829 -15.151 1.00 90.81 150 ARG A CA 1
ATOM 1151 C C . ARG A 1 150 ? 24.555 -11.237 -16.521 1.00 90.81 150 ARG A C 1
ATOM 1153 O O . ARG A 1 150 ? 25.236 -10.327 -16.969 1.00 90.81 150 ARG A O 1
ATOM 1160 N N . GLU A 1 151 ? 23.482 -11.717 -17.145 1.00 91.75 151 GLU A N 1
ATOM 1161 C CA . GLU A 1 151 ? 22.984 -11.155 -18.411 1.00 91.75 151 GLU A CA 1
ATOM 1162 C C . GLU A 1 151 ? 22.185 -9.862 -18.196 1.00 91.75 151 GLU A C 1
ATOM 1164 O O . GLU A 1 151 ? 22.175 -8.975 -19.047 1.00 91.75 151 GLU A O 1
ATOM 1169 N N . ARG A 1 152 ? 21.489 -9.758 -17.055 1.00 93.62 152 ARG A N 1
ATOM 1170 C CA . ARG A 1 152 ? 20.601 -8.642 -16.723 1.00 93.62 152 ARG A CA 1
ATOM 1171 C C . ARG A 1 152 ? 20.516 -8.426 -15.216 1.00 93.62 152 ARG A C 1
ATOM 1173 O O . ARG A 1 152 ? 20.477 -9.398 -14.460 1.00 93.62 152 ARG A O 1
ATOM 1180 N N . LEU A 1 153 ? 20.432 -7.168 -14.792 1.00 94.44 153 LEU A N 1
ATOM 1181 C CA . LEU A 1 153 ? 20.234 -6.762 -13.402 1.00 94.44 153 LEU A CA 1
ATOM 1182 C C . LEU A 1 153 ? 19.239 -5.605 -13.299 1.00 94.44 153 LEU A C 1
ATOM 1184 O O . LEU A 1 153 ? 19.141 -4.759 -14.186 1.00 94.44 153 LEU A O 1
ATOM 1188 N N . LEU A 1 154 ? 18.515 -5.583 -12.181 1.00 95.56 154 LEU A N 1
ATOM 1189 C CA . LEU A 1 154 ? 17.659 -4.478 -11.771 1.00 95.56 154 LEU A CA 1
ATOM 1190 C C . LEU A 1 154 ? 18.198 -3.931 -10.449 1.00 95.56 154 LEU A C 1
ATOM 1192 O O . LEU A 1 154 ? 18.316 -4.684 -9.483 1.00 95.56 154 LEU A O 1
ATOM 1196 N N . VAL A 1 155 ? 18.527 -2.643 -10.406 1.00 95.19 155 VAL A N 1
ATOM 1197 C CA . VAL A 1 155 ? 19.127 -1.992 -9.235 1.00 95.19 155 VAL A CA 1
ATOM 1198 C C . VAL A 1 155 ? 18.407 -0.683 -8.972 1.00 95.19 155 VAL A C 1
ATOM 1200 O O . VAL A 1 155 ? 18.199 0.109 -9.885 1.00 95.19 155 VAL A O 1
ATOM 1203 N N . THR A 1 156 ? 18.036 -0.443 -7.719 1.00 96.19 156 THR A N 1
ATOM 1204 C CA . THR A 1 156 ? 17.495 0.848 -7.286 1.00 96.19 156 THR A CA 1
ATOM 1205 C C . THR A 1 156 ? 18.566 1.619 -6.532 1.00 96.19 156 THR A C 1
ATOM 1207 O O . THR A 1 156 ? 19.158 1.075 -5.604 1.00 96.19 156 THR A O 1
ATOM 1210 N N . TYR A 1 157 ? 18.811 2.868 -6.917 1.00 95.12 157 TYR A N 1
ATOM 1211 C CA . TYR A 1 157 ? 19.792 3.740 -6.269 1.00 95.12 157 TYR A CA 1
ATOM 1212 C C . TYR A 1 157 ? 19.419 5.212 -6.444 1.00 95.12 157 TYR A C 1
ATOM 1214 O O . TYR A 1 157 ? 18.502 5.555 -7.192 1.00 95.12 157 TYR A O 1
ATOM 1222 N N . ARG A 1 158 ? 20.120 6.098 -5.742 1.00 94.62 158 ARG A N 1
ATOM 1223 C CA . ARG A 1 158 ? 19.963 7.546 -5.860 1.00 94.62 158 ARG A CA 1
ATOM 1224 C C . ARG A 1 158 ? 20.926 8.114 -6.895 1.00 94.62 158 ARG A C 1
ATOM 1226 O O . ARG A 1 158 ? 22.129 7.862 -6.841 1.00 94.62 158 ARG A O 1
ATOM 1233 N N . SER A 1 159 ? 20.389 8.909 -7.813 1.00 92.69 159 SER A N 1
ATOM 1234 C CA . SER A 1 159 ? 21.140 9.598 -8.857 1.00 92.69 159 SER A CA 1
ATOM 1235 C C . SER A 1 159 ? 21.028 11.113 -8.713 1.00 92.69 159 SER A C 1
ATOM 1237 O O . SER A 1 159 ? 19.997 11.644 -8.291 1.00 92.69 159 SER A O 1
ATOM 1239 N N . ALA A 1 160 ? 22.097 11.817 -9.064 1.00 88.06 160 ALA A N 1
ATOM 1240 C CA . ALA A 1 160 ? 22.157 13.265 -9.066 1.00 88.06 160 ALA A CA 1
ATOM 1241 C C . ALA A 1 160 ? 21.183 13.830 -10.103 1.00 88.06 160 ALA A C 1
ATOM 1243 O O . ALA A 1 160 ? 21.050 13.296 -11.209 1.00 88.06 160 ALA A O 1
ATOM 1244 N N . ARG A 1 161 ? 20.541 14.939 -9.740 1.00 84.56 161 ARG A N 1
ATOM 1245 C CA . ARG A 1 161 ? 19.615 15.684 -10.589 1.00 84.56 161 ARG A CA 1
ATOM 1246 C C . ARG A 1 161 ? 20.064 17.156 -10.595 1.00 84.56 161 ARG A C 1
ATOM 1248 O O . ARG A 1 161 ? 19.711 17.906 -9.696 1.00 84.56 161 ARG A O 1
ATOM 1255 N N . PRO A 1 162 ? 20.964 17.575 -11.504 1.00 78.06 162 PRO A N 1
ATOM 1256 C CA . PRO A 1 162 ? 21.612 18.892 -11.453 1.00 78.06 162 PRO A CA 1
ATOM 1257 C C . PRO A 1 162 ? 20.678 20.100 -11.588 1.00 78.06 162 PRO A C 1
ATOM 1259 O O . PRO A 1 162 ? 21.063 21.201 -11.205 1.00 78.06 162 PRO A O 1
ATOM 1262 N N . ASP A 1 163 ? 19.477 19.909 -12.134 1.00 74.56 163 ASP A N 1
ATOM 1263 C CA . ASP A 1 163 ? 18.380 20.885 -12.121 1.00 74.56 163 ASP A CA 1
ATOM 1264 C C . ASP A 1 163 ? 17.824 21.127 -10.704 1.00 74.56 163 ASP A C 1
ATOM 1266 O O . ASP A 1 163 ? 17.259 22.188 -10.442 1.00 74.56 163 ASP A O 1
ATOM 1270 N N . LEU A 1 164 ? 18.036 20.186 -9.780 1.00 73.94 164 LEU A N 1
ATOM 1271 C CA . LEU A 1 164 ? 17.691 20.258 -8.362 1.00 73.94 164 LEU A CA 1
ATOM 1272 C C . LEU A 1 164 ? 18.932 19.927 -7.501 1.00 73.94 164 LEU A C 1
ATOM 1274 O O . LEU A 1 164 ? 19.037 18.823 -6.972 1.00 73.94 164 LEU A O 1
ATOM 1278 N N . PRO A 1 165 ? 19.880 20.869 -7.320 1.00 60.03 165 PRO A N 1
ATOM 1279 C CA . PRO A 1 165 ? 21.203 20.606 -6.733 1.00 60.03 165 PRO A CA 1
ATOM 1280 C C . PRO A 1 165 ? 21.205 20.002 -5.317 1.00 60.03 165 PRO A C 1
ATOM 1282 O O . PRO A 1 165 ? 22.195 19.394 -4.920 1.00 60.03 165 PRO A O 1
ATOM 1285 N N . GLU A 1 166 ? 20.115 20.162 -4.562 1.00 63.56 166 GLU A N 1
ATOM 1286 C CA . GLU A 1 166 ? 19.934 19.595 -3.215 1.00 63.56 166 GLU A CA 1
ATOM 1287 C C . GLU A 1 166 ? 19.099 18.299 -3.200 1.00 63.56 166 GLU A C 1
ATOM 1289 O O . GLU A 1 166 ? 18.897 17.707 -2.140 1.00 63.56 166 GLU A O 1
ATOM 1294 N N . ALA A 1 167 ? 18.615 17.831 -4.355 1.00 71.19 167 ALA A N 1
ATOM 1295 C CA . ALA A 1 167 ? 17.732 16.678 -4.457 1.00 71.19 167 ALA A CA 1
ATOM 1296 C C . ALA A 1 167 ? 18.376 15.539 -5.255 1.00 71.19 167 ALA A C 1
ATOM 1298 O O . ALA A 1 167 ? 18.581 15.603 -6.468 1.00 71.19 167 ALA A O 1
ATOM 1299 N N . TRP A 1 168 ? 18.626 14.436 -4.560 1.00 88.56 168 TRP A N 1
ATOM 1300 C CA . TRP A 1 168 ? 18.824 13.146 -5.201 1.00 88.56 168 TRP A CA 1
ATOM 1301 C C . TRP A 1 168 ? 17.485 12.628 -5.719 1.00 88.56 168 TRP A C 1
ATOM 1303 O O . TRP A 1 168 ? 16.482 12.673 -5.004 1.00 88.56 168 TRP A O 1
ATOM 1313 N N . CYS A 1 169 ? 17.468 12.096 -6.936 1.00 90.81 169 CYS A N 1
ATOM 1314 C CA . CYS A 1 169 ? 16.317 11.364 -7.449 1.00 90.81 169 CYS A CA 1
ATOM 1315 C C . CYS A 1 169 ? 16.530 9.863 -7.240 1.00 90.81 169 CYS A C 1
ATOM 1317 O O . CYS A 1 169 ? 17.636 9.349 -7.405 1.00 90.81 169 CYS A O 1
ATOM 1319 N N . TRP A 1 170 ? 15.478 9.148 -6.857 1.00 93.81 170 TRP A N 1
ATOM 1320 C CA . TRP A 1 170 ? 15.511 7.693 -6.832 1.00 93.81 170 TRP A CA 1
ATOM 1321 C C . TRP A 1 170 ? 15.323 7.169 -8.243 1.00 93.81 170 TRP A C 1
ATOM 1323 O O . TRP A 1 170 ? 14.343 7.516 -8.902 1.00 93.81 170 TRP A O 1
ATOM 1333 N N . VAL A 1 171 ? 16.216 6.286 -8.674 1.00 94.69 171 VAL A N 1
ATOM 1334 C CA . VAL A 1 171 ? 16.127 5.636 -9.974 1.00 94.69 171 VAL A CA 1
ATOM 1335 C C . VAL A 1 171 ? 16.126 4.129 -9.862 1.00 94.69 171 VAL A C 1
ATOM 1337 O O . VAL A 1 171 ? 16.805 3.541 -9.023 1.00 94.69 171 VAL A O 1
ATOM 1340 N N . GLU A 1 172 ? 15.355 3.508 -10.742 1.00 96.38 172 GLU A N 1
ATOM 1341 C CA . GLU A 1 172 ? 15.388 2.077 -10.999 1.00 96.38 172 GLU A CA 1
ATOM 1342 C C . GLU A 1 172 ? 16.121 1.862 -12.325 1.00 96.38 172 GLU A C 1
ATOM 1344 O O . GLU A 1 172 ? 15.644 2.277 -13.381 1.00 96.38 172 GLU A O 1
ATOM 1349 N N . SER A 1 173 ? 17.308 1.265 -12.257 1.00 95.69 173 SER A N 1
ATOM 1350 C CA . SER A 1 173 ? 18.148 0.949 -13.407 1.00 95.69 173 SER A CA 1
ATOM 1351 C C . SER A 1 173 ? 17.982 -0.507 -13.793 1.00 95.69 173 SER A C 1
ATOM 1353 O O . SER A 1 173 ? 18.234 -1.414 -12.997 1.00 95.69 173 SER A O 1
ATOM 1355 N N . ASN A 1 174 ? 17.560 -0.723 -15.029 1.00 95.75 174 ASN A N 1
ATOM 1356 C CA . ASN A 1 174 ? 17.449 -2.025 -15.653 1.00 95.75 174 ASN A CA 1
ATOM 1357 C C . ASN A 1 174 ? 18.542 -2.150 -16.710 1.00 95.75 174 ASN A C 1
ATOM 1359 O O . ASN A 1 174 ? 18.441 -1.543 -17.776 1.00 95.75 174 ASN A O 1
ATOM 1363 N N . ALA A 1 175 ? 19.588 -2.906 -16.396 1.00 95.69 175 ALA A N 1
ATOM 1364 C CA . ALA A 1 175 ? 20.782 -3.008 -17.220 1.00 95.69 175 ALA A CA 1
ATOM 1365 C C . ALA A 1 175 ? 20.978 -4.430 -17.744 1.00 95.69 175 ALA A C 1
ATOM 1367 O O . ALA A 1 175 ? 20.748 -5.401 -17.022 1.00 95.69 175 ALA A O 1
ATOM 1368 N N . GLY A 1 176 ? 21.404 -4.547 -18.999 1.00 94.75 176 GLY A N 1
ATOM 1369 C CA . GLY A 1 176 ? 21.712 -5.813 -19.654 1.00 94.75 176 GLY A CA 1
ATOM 1370 C C . GLY A 1 176 ? 22.990 -5.734 -20.477 1.00 94.75 176 GLY A C 1
ATOM 1371 O O . GLY A 1 176 ? 23.363 -4.662 -20.955 1.00 94.75 176 GLY A O 1
ATOM 1372 N N . VAL A 1 177 ? 23.659 -6.874 -20.627 1.00 95.69 177 VAL A N 1
ATOM 1373 C CA . VAL A 1 177 ? 24.899 -6.988 -21.400 1.00 95.69 177 VAL A CA 1
ATOM 1374 C C . VAL A 1 177 ? 24.598 -7.311 -22.864 1.00 95.69 177 VAL A C 1
ATOM 1376 O O . VAL A 1 177 ? 23.735 -8.126 -23.182 1.00 95.69 177 VAL A O 1
ATOM 1379 N N . VAL A 1 178 ? 25.318 -6.661 -23.768 1.00 93.69 178 VAL A N 1
ATOM 1380 C CA . VAL A 1 178 ? 25.341 -6.954 -25.200 1.00 93.69 178 VAL A CA 1
ATOM 1381 C C . VAL A 1 178 ? 26.599 -7.758 -25.485 1.00 93.69 178 VAL A C 1
ATOM 1383 O O . VAL A 1 178 ? 27.684 -7.421 -25.001 1.00 93.69 178 VAL A O 1
ATOM 1386 N N . ARG A 1 179 ? 26.451 -8.824 -26.272 1.00 91.94 179 ARG A N 1
ATOM 1387 C CA . ARG A 1 179 ? 27.541 -9.721 -26.658 1.00 91.94 179 ARG A CA 1
ATOM 1388 C C . ARG A 1 179 ? 27.777 -9.684 -28.164 1.00 91.94 179 ARG A C 1
ATOM 1390 O O . ARG A 1 179 ? 26.850 -9.425 -28.930 1.00 91.94 179 ARG A O 1
ATOM 1397 N N . ASP A 1 180 ? 29.015 -9.936 -28.571 1.00 92.38 180 ASP A N 1
ATOM 1398 C CA . ASP A 1 180 ? 29.369 -10.139 -29.977 1.00 92.38 180 ASP A CA 1
ATOM 1399 C C . ASP A 1 180 ? 28.965 -11.540 -30.486 1.00 92.38 180 ASP A C 1
ATOM 1401 O O . ASP A 1 180 ? 28.355 -12.341 -29.773 1.00 92.38 180 ASP A O 1
ATOM 1405 N N . GLN A 1 181 ? 29.305 -11.838 -31.745 1.00 90.00 181 GLN A N 1
ATOM 1406 C CA . GLN A 1 181 ? 29.029 -13.135 -32.379 1.00 90.00 181 GLN A CA 1
ATOM 1407 C C . GLN A 1 181 ? 29.781 -14.303 -31.717 1.00 90.00 181 GLN A C 1
ATOM 1409 O O . GLN A 1 181 ? 29.325 -15.441 -31.807 1.00 90.00 181 GLN A O 1
ATOM 1414 N N . ASP A 1 182 ? 30.883 -14.020 -31.015 1.00 89.50 182 ASP A N 1
ATOM 1415 C CA . ASP A 1 182 ? 31.683 -14.997 -30.271 1.00 89.50 182 ASP A CA 1
ATOM 1416 C C . ASP A 1 182 ? 31.189 -15.166 -28.818 1.00 89.50 182 ASP A C 1
ATOM 1418 O O . ASP A 1 182 ? 31.784 -15.904 -28.026 1.00 89.50 182 ASP A O 1
ATOM 1422 N N . GLY A 1 183 ? 30.099 -14.484 -28.444 1.00 86.12 183 GLY A N 1
ATOM 1423 C CA . GLY A 1 183 ? 29.496 -14.534 -27.115 1.00 86.12 183 GLY A CA 1
ATOM 1424 C C . GLY A 1 183 ? 30.240 -13.720 -26.055 1.00 86.12 183 GLY A C 1
ATOM 1425 O O . GLY A 1 183 ? 29.949 -13.861 -24.863 1.00 86.12 183 GLY A O 1
ATOM 1426 N N . ARG A 1 184 ? 31.190 -12.863 -26.433 1.00 89.94 184 ARG A N 1
ATOM 1427 C CA . ARG A 1 184 ? 31.952 -12.034 -25.490 1.00 89.94 184 ARG A CA 1
ATOM 1428 C C . ARG A 1 184 ? 31.172 -10.762 -25.157 1.00 89.94 184 ARG A C 1
ATOM 1430 O O . ARG A 1 184 ? 30.604 -10.165 -26.070 1.00 89.94 184 ARG A O 1
ATOM 1437 N N . PRO A 1 185 ? 31.125 -10.327 -23.882 1.00 92.19 185 PRO A N 1
ATOM 1438 C CA . PRO A 1 185 ? 30.570 -9.024 -23.523 1.00 92.19 185 PRO A CA 1
ATOM 1439 C C . PRO A 1 185 ? 31.279 -7.915 -24.298 1.00 92.19 185 PRO A C 1
ATOM 1441 O O . PRO A 1 185 ? 32.508 -7.906 -24.360 1.00 92.19 185 PRO A O 1
ATOM 1444 N N . VAL A 1 186 ? 30.519 -6.983 -24.867 1.00 94.00 186 VAL A N 1
ATOM 1445 C CA . VAL A 1 186 ? 31.069 -5.821 -25.586 1.00 94.00 186 VAL A CA 1
ATOM 1446 C C . VAL A 1 186 ? 30.549 -4.495 -25.052 1.00 94.00 186 VAL A C 1
ATOM 1448 O O . VAL A 1 186 ? 31.272 -3.504 -25.064 1.00 94.00 186 VAL A O 1
ATOM 1451 N N . GLU A 1 187 ? 29.312 -4.464 -24.562 1.00 94.69 187 GLU A N 1
ATOM 1452 C CA . GLU A 1 187 ? 28.653 -3.233 -24.132 1.00 94.69 187 GLU A CA 1
ATOM 1453 C C . GLU A 1 187 ? 27.566 -3.543 -23.102 1.00 94.69 187 GLU A C 1
ATOM 1455 O O . GLU A 1 187 ? 27.071 -4.666 -23.028 1.00 94.69 187 GLU A O 1
ATOM 1460 N N . ILE A 1 188 ? 27.173 -2.548 -22.313 1.00 95.56 188 ILE A N 1
ATOM 1461 C CA . ILE A 1 188 ? 26.028 -2.622 -21.408 1.00 95.56 188 ILE A CA 1
ATOM 1462 C C . ILE A 1 188 ? 25.000 -1.573 -21.821 1.00 95.56 188 ILE A C 1
ATOM 1464 O O . ILE A 1 188 ? 25.328 -0.408 -22.033 1.00 95.56 188 ILE A O 1
ATOM 1468 N N . ILE A 1 189 ? 23.737 -1.982 -21.913 1.00 94.62 189 ILE A N 1
ATOM 1469 C CA . ILE A 1 189 ? 22.605 -1.083 -22.146 1.00 94.62 189 ILE A CA 1
ATOM 1470 C C . ILE A 1 189 ? 21.814 -0.982 -20.850 1.00 94.62 189 ILE A C 1
ATOM 1472 O O . ILE A 1 189 ? 21.380 -2.000 -20.312 1.00 94.62 189 ILE A O 1
ATOM 1476 N N . ALA A 1 190 ? 21.606 0.239 -20.362 1.00 94.88 190 ALA A N 1
ATOM 1477 C CA . ALA A 1 190 ? 20.848 0.511 -19.148 1.00 94.88 190 ALA A CA 1
ATOM 1478 C C . ALA A 1 190 ? 19.654 1.425 -19.434 1.00 94.88 190 ALA A C 1
ATOM 1480 O O . ALA A 1 190 ? 19.796 2.452 -20.089 1.00 94.88 190 ALA A O 1
ATOM 1481 N N . SER A 1 191 ? 18.482 1.056 -18.922 1.00 94.50 191 SER A N 1
ATOM 1482 C CA . SER A 1 191 ? 17.265 1.872 -18.924 1.00 94.50 191 SER A CA 1
ATOM 1483 C C . SER A 1 191 ? 16.973 2.322 -17.499 1.00 94.50 191 SER A C 1
ATOM 1485 O O . SER A 1 191 ? 16.762 1.480 -16.626 1.00 94.50 191 SER A O 1
ATOM 1487 N N . LEU A 1 192 ? 16.981 3.629 -17.253 1.00 94.94 192 LEU A N 1
ATOM 1488 C CA . LEU A 1 192 ? 16.812 4.227 -15.932 1.00 94.94 192 LEU A CA 1
ATOM 1489 C C . LEU A 1 192 ? 15.477 4.962 -15.864 1.00 94.94 192 LEU A C 1
ATOM 1491 O O . LEU A 1 192 ? 15.202 5.863 -16.659 1.00 94.94 192 LEU A O 1
ATOM 1495 N N . ARG A 1 193 ? 14.668 4.604 -14.870 1.00 94.12 193 ARG A N 1
ATOM 1496 C CA . ARG A 1 193 ? 13.382 5.240 -14.586 1.00 94.12 193 ARG A CA 1
ATOM 1497 C C . ARG A 1 193 ? 13.465 6.064 -13.310 1.00 94.12 193 ARG A C 1
ATOM 1499 O O . ARG A 1 193 ? 13.875 5.529 -12.283 1.00 94.12 193 ARG A O 1
ATOM 1506 N N . ASP A 1 194 ? 13.010 7.317 -13.346 1.00 92.38 194 ASP A N 1
ATOM 1507 C CA . ASP A 1 194 ? 12.795 8.116 -12.131 1.00 92.38 194 ASP A CA 1
ATOM 1508 C C . ASP A 1 194 ? 11.597 7.550 -11.353 1.00 92.38 194 ASP A C 1
ATOM 1510 O O . ASP A 1 194 ? 10.453 7.549 -11.816 1.00 92.38 194 ASP A O 1
ATOM 1514 N N . ILE A 1 195 ? 11.875 7.037 -10.159 1.00 93.81 195 ILE A N 1
ATOM 1515 C CA . ILE A 1 195 ? 10.894 6.476 -9.230 1.00 93.81 195 ILE A CA 1
ATOM 1516 C C . ILE A 1 195 ? 10.751 7.341 -7.969 1.00 93.81 195 ILE A C 1
ATOM 1518 O O . ILE A 1 195 ? 10.148 6.894 -6.992 1.00 93.81 195 ILE A O 1
ATOM 1522 N N . SER A 1 196 ? 11.258 8.578 -7.970 1.00 91.06 196 SER A N 1
ATOM 1523 C CA . SER A 1 196 ? 11.218 9.492 -6.816 1.00 91.06 196 SER A CA 1
ATOM 1524 C C . SER A 1 196 ? 9.792 9.740 -6.342 1.00 91.06 196 SER A C 1
ATOM 1526 O O . SER A 1 196 ? 9.505 9.615 -5.155 1.00 91.06 196 SER A O 1
ATOM 1528 N N . LYS A 1 197 ? 8.860 9.990 -7.272 1.00 90.75 197 LYS A N 1
ATOM 1529 C CA . LYS A 1 197 ? 7.437 10.160 -6.943 1.00 90.75 197 LYS A CA 1
ATOM 1530 C C . LYS A 1 197 ? 6.841 8.900 -6.309 1.00 90.75 197 LYS A C 1
ATOM 1532 O O . LYS A 1 197 ? 6.071 9.007 -5.362 1.00 90.75 197 LYS A O 1
ATOM 1537 N N . ARG A 1 198 ? 7.207 7.710 -6.807 1.00 92.69 198 ARG A N 1
ATOM 1538 C CA . ARG A 1 198 ? 6.762 6.426 -6.239 1.00 92.69 198 ARG A CA 1
ATOM 1539 C C . ARG A 1 198 ? 7.285 6.263 -4.811 1.00 92.69 198 ARG A C 1
ATOM 1541 O O . ARG A 1 198 ? 6.498 5.982 -3.918 1.00 92.69 198 ARG A O 1
ATOM 1548 N N . LYS A 1 199 ? 8.578 6.519 -4.589 1.00 91.75 199 LYS A N 1
ATOM 1549 C CA . LYS A 1 199 ? 9.221 6.454 -3.268 1.00 91.75 199 LYS A CA 1
ATOM 1550 C C . LYS A 1 199 ? 8.639 7.459 -2.272 1.00 91.75 199 LYS A C 1
ATOM 1552 O O . LYS A 1 199 ? 8.419 7.101 -1.121 1.00 91.75 199 LYS A O 1
ATOM 1557 N N . GLN A 1 200 ? 8.335 8.679 -2.716 1.00 91.06 200 GLN A N 1
ATOM 1558 C CA . GLN A 1 200 ? 7.693 9.685 -1.869 1.00 91.06 200 GLN A CA 1
ATOM 1559 C C . GLN A 1 200 ? 6.283 9.250 -1.454 1.00 91.06 200 GLN A C 1
ATOM 1561 O O . GLN A 1 200 ? 5.947 9.320 -0.279 1.00 91.06 200 GLN A O 1
ATOM 1566 N N . LEU A 1 201 ? 5.482 8.741 -2.396 1.00 93.19 201 LEU A N 1
ATOM 1567 C CA . LEU A 1 201 ? 4.140 8.235 -2.096 1.00 93.19 201 LEU A CA 1
ATOM 1568 C C . LEU A 1 201 ? 4.173 7.032 -1.142 1.00 93.19 201 LEU A C 1
ATOM 1570 O O . LEU A 1 201 ? 3.333 6.949 -0.251 1.00 93.19 201 LEU A O 1
ATOM 1574 N N . GLU A 1 202 ? 5.137 6.120 -1.308 1.00 93.19 202 GLU A N 1
ATOM 1575 C CA . GLU A 1 202 ? 5.365 5.004 -0.377 1.00 93.19 202 GLU A CA 1
ATOM 1576 C C . GLU A 1 202 ? 5.640 5.519 1.046 1.00 93.19 202 GLU A C 1
ATOM 1578 O O . GLU A 1 202 ? 4.996 5.074 1.997 1.00 93.19 202 GLU A O 1
ATOM 1583 N N . LEU A 1 203 ? 6.533 6.505 1.187 1.00 93.12 203 LEU A N 1
ATOM 1584 C CA . LEU A 1 203 ? 6.891 7.096 2.478 1.00 93.12 203 LEU A CA 1
ATOM 1585 C C . LEU A 1 203 ? 5.726 7.865 3.123 1.00 93.12 203 LEU A C 1
ATOM 1587 O O . LEU A 1 203 ? 5.496 7.759 4.331 1.00 93.12 203 LEU A O 1
ATOM 1591 N N . ASP A 1 204 ? 4.974 8.629 2.330 1.00 93.81 204 ASP A N 1
ATOM 1592 C CA . ASP A 1 204 ? 3.812 9.390 2.799 1.00 93.81 204 ASP A CA 1
ATOM 1593 C C . ASP A 1 204 ? 2.699 8.451 3.284 1.00 93.81 204 ASP A C 1
ATOM 1595 O O . ASP A 1 204 ? 2.063 8.707 4.316 1.00 93.81 204 ASP A O 1
ATOM 1599 N N . LEU A 1 205 ? 2.485 7.341 2.570 1.00 95.75 205 LEU A N 1
ATOM 1600 C CA . LEU A 1 205 ? 1.531 6.303 2.946 1.00 95.75 205 LEU A CA 1
ATOM 1601 C C . LEU A 1 205 ? 1.948 5.625 4.250 1.00 95.75 205 LEU A C 1
ATOM 1603 O O . LEU A 1 205 ? 1.126 5.498 5.159 1.00 95.75 205 LEU A O 1
ATOM 1607 N N . GLU A 1 206 ? 3.216 5.234 4.377 1.00 94.69 206 GLU A N 1
ATOM 1608 C CA . GLU A 1 206 ? 3.741 4.625 5.600 1.00 94.69 206 GLU A CA 1
ATOM 1609 C C . GLU A 1 206 ? 3.618 5.574 6.797 1.00 94.69 206 GLU A C 1
ATOM 1611 O O . GLU A 1 206 ? 3.098 5.196 7.849 1.00 94.69 206 GLU A O 1
ATOM 1616 N N . THR A 1 207 ? 4.000 6.837 6.618 1.00 94.81 207 THR A N 1
ATOM 1617 C CA . THR A 1 207 ? 3.895 7.865 7.660 1.00 94.81 207 THR A CA 1
ATOM 1618 C C . THR A 1 207 ? 2.443 8.090 8.082 1.00 94.81 207 THR A C 1
ATOM 1620 O O . THR A 1 207 ? 2.144 8.209 9.273 1.00 94.81 207 THR A O 1
ATOM 1623 N N . SER A 1 208 ? 1.517 8.136 7.123 1.00 93.88 208 SER A N 1
ATOM 1624 C CA . SER A 1 208 ? 0.087 8.311 7.398 1.00 93.88 208 SER A CA 1
ATOM 1625 C C . SER A 1 208 ? -0.501 7.105 8.128 1.00 93.88 208 SER A C 1
ATOM 1627 O O . SER A 1 208 ? -1.257 7.285 9.084 1.00 93.88 208 SER A O 1
ATOM 1629 N N . ARG A 1 209 ? -0.103 5.886 7.739 1.00 93.56 209 ARG A N 1
ATOM 1630 C CA . ARG A 1 209 ? -0.486 4.645 8.423 1.00 93.56 209 ARG A CA 1
ATOM 1631 C C . ARG A 1 209 ? -0.029 4.657 9.880 1.00 93.56 209 ARG A C 1
ATOM 1633 O O . ARG A 1 209 ? -0.854 4.471 10.769 1.00 93.56 209 ARG A O 1
ATOM 1640 N N . LEU A 1 210 ? 1.246 4.960 10.132 1.00 94.19 210 LEU A N 1
ATOM 1641 C CA . LEU A 1 210 ? 1.801 5.017 11.489 1.00 94.19 210 LEU A CA 1
ATOM 1642 C C . LEU A 1 210 ? 1.095 6.065 12.363 1.00 94.19 210 LEU A C 1
ATOM 1644 O O . LEU A 1 210 ? 0.809 5.811 13.533 1.00 94.19 210 LEU A O 1
ATOM 1648 N N . ARG A 1 211 ? 0.757 7.234 11.802 1.00 93.19 211 ARG A N 1
ATOM 1649 C CA . ARG A 1 211 ? -0.023 8.262 12.515 1.00 93.19 211 ARG A CA 1
ATOM 1650 C C . ARG A 1 211 ? -1.431 7.782 12.864 1.00 93.19 211 ARG A C 1
ATOM 1652 O O . ARG A 1 211 ? -1.885 8.026 13.980 1.00 93.19 211 ARG A O 1
ATOM 1659 N N . ALA A 1 212 ? -2.111 7.110 11.936 1.00 89.25 212 ALA A N 1
ATOM 1660 C CA . ALA A 1 212 ? -3.445 6.567 12.172 1.00 89.25 212 ALA A CA 1
ATOM 1661 C C . ALA A 1 212 ? -3.430 5.478 13.258 1.00 89.25 212 ALA A C 1
ATOM 1663 O O . ALA A 1 212 ? -4.255 5.510 14.170 1.00 89.25 212 ALA A O 1
ATOM 1664 N N . GLU A 1 213 ? -2.453 4.569 13.213 1.00 88.62 213 GLU A N 1
ATOM 1665 C CA . GLU A 1 213 ? -2.265 3.516 14.220 1.00 88.62 213 GLU A CA 1
ATOM 1666 C C . GLU A 1 213 ? -1.984 4.104 15.611 1.00 88.62 213 GLU A C 1
ATOM 1668 O O . GLU A 1 213 ? -2.623 3.715 16.591 1.00 88.62 213 GLU A O 1
ATOM 1673 N N . ALA A 1 214 ? -1.097 5.099 15.703 1.00 89.38 214 ALA A N 1
ATOM 1674 C CA . ALA A 1 214 ? -0.808 5.786 16.960 1.00 89.38 214 ALA A CA 1
ATOM 1675 C C . ALA A 1 214 ? -2.045 6.508 17.528 1.00 89.38 214 ALA A C 1
ATOM 1677 O O . ALA A 1 214 ? -2.318 6.423 18.727 1.00 89.38 214 ALA A O 1
ATOM 1678 N N . ALA A 1 215 ? -2.825 7.182 16.677 1.00 88.00 215 ALA A N 1
ATOM 1679 C CA . ALA A 1 215 ? -4.060 7.848 17.086 1.00 88.00 215 ALA A CA 1
ATOM 1680 C C . ALA A 1 215 ? -5.117 6.848 17.589 1.00 88.00 215 ALA A C 1
ATOM 1682 O O . ALA A 1 215 ? -5.752 7.089 18.618 1.00 88.00 215 ALA A O 1
ATOM 1683 N N . ALA A 1 216 ? -5.275 5.706 16.914 1.00 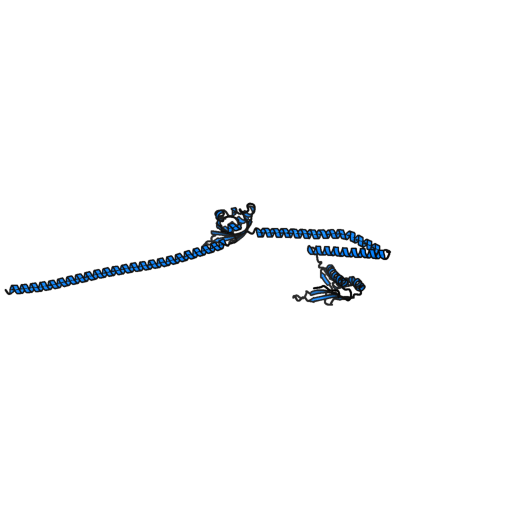85.00 216 ALA A N 1
ATOM 1684 C CA . ALA A 1 216 ? -6.186 4.643 17.334 1.00 85.00 216 ALA A CA 1
ATOM 1685 C C . ALA A 1 216 ? -5.777 4.039 18.690 1.00 85.00 216 ALA A C 1
ATOM 1687 O O . ALA A 1 216 ? -6.615 3.881 19.583 1.00 85.00 216 ALA A O 1
ATOM 1688 N N . ALA A 1 217 ? -4.482 3.773 18.888 1.00 84.44 217 ALA A N 1
ATOM 1689 C CA . ALA A 1 217 ? -3.957 3.266 20.154 1.00 84.44 217 ALA A CA 1
ATOM 1690 C C . ALA A 1 217 ? -4.150 4.268 21.309 1.00 84.44 217 ALA A C 1
ATOM 1692 O O . ALA A 1 217 ? -4.571 3.884 22.408 1.00 84.44 217 ALA A O 1
ATOM 1693 N N . ALA A 1 218 ? -3.903 5.559 21.060 1.00 85.88 218 ALA A N 1
ATOM 1694 C CA . ALA A 1 218 ? -4.134 6.623 22.034 1.00 85.88 218 ALA A CA 1
ATOM 1695 C C . ALA A 1 218 ? -5.623 6.746 22.403 1.00 85.88 218 ALA A C 1
ATOM 1697 O O . ALA A 1 218 ? -5.950 6.820 23.588 1.00 85.88 218 ALA A O 1
ATOM 1698 N N . LYS A 1 219 ? -6.528 6.683 21.413 1.00 85.56 219 LYS A N 1
ATOM 1699 C CA . LYS A 1 219 ? -7.988 6.674 21.622 1.00 85.56 219 LYS A CA 1
ATOM 1700 C C . LYS A 1 219 ? -8.421 5.499 22.505 1.00 85.56 219 LYS A C 1
ATOM 1702 O O . LYS A 1 219 ? -9.154 5.711 23.469 1.00 85.56 219 LYS A O 1
ATOM 1707 N N . SER A 1 220 ? -7.945 4.285 22.214 1.00 83.88 220 SER A N 1
ATOM 1708 C CA . SER A 1 220 ? -8.277 3.085 23.001 1.00 83.88 220 SER A CA 1
ATOM 1709 C C . SER A 1 220 ? -7.801 3.210 24.453 1.00 83.88 220 SER A C 1
ATOM 1711 O O . SER A 1 220 ? -8.576 3.005 25.388 1.00 83.88 220 SER A O 1
ATOM 1713 N N . THR A 1 221 ? -6.551 3.640 24.652 1.00 85.75 221 THR A N 1
ATOM 1714 C CA . THR A 1 221 ? -5.967 3.823 25.991 1.00 85.75 221 THR A CA 1
ATOM 1715 C C . THR A 1 221 ? -6.714 4.888 26.793 1.00 85.75 221 THR A C 1
ATOM 1717 O O . THR A 1 221 ? -7.032 4.677 27.963 1.00 85.75 221 THR A O 1
ATOM 1720 N N . PHE A 1 222 ? -7.042 6.018 26.161 1.00 86.62 222 PHE A N 1
ATOM 1721 C CA . PHE A 1 222 ? -7.817 7.081 26.789 1.00 86.62 222 PHE A CA 1
ATOM 1722 C C . PHE A 1 222 ? -9.189 6.577 27.250 1.00 86.62 222 PHE A C 1
ATOM 1724 O O . PHE A 1 222 ? -9.555 6.769 28.408 1.00 86.62 222 PHE A O 1
ATOM 1731 N N . LEU A 1 223 ? -9.928 5.879 26.382 1.00 86.69 223 LEU A N 1
ATOM 1732 C CA . LEU A 1 223 ? -11.255 5.360 26.719 1.00 86.69 223 LEU A CA 1
ATOM 1733 C C . LEU A 1 223 ? -11.196 4.296 27.820 1.00 86.69 223 LEU A C 1
ATOM 1735 O O . LEU A 1 223 ? -12.031 4.320 28.726 1.00 86.69 223 LEU A O 1
ATOM 1739 N N . ALA A 1 224 ? -10.189 3.417 27.797 1.00 85.12 224 ALA A N 1
ATOM 1740 C CA . ALA A 1 224 ? -9.952 2.436 28.854 1.00 85.12 224 ALA A CA 1
ATOM 1741 C C . ALA A 1 224 ? -9.759 3.104 30.225 1.00 85.12 224 ALA A C 1
ATOM 1743 O O . ALA A 1 224 ? -10.453 2.752 31.182 1.00 85.12 224 ALA A O 1
ATOM 1744 N N . ASN A 1 225 ? -8.876 4.102 30.304 1.00 83.50 225 ASN A N 1
ATOM 1745 C CA . ASN A 1 225 ? -8.594 4.820 31.547 1.00 83.50 225 ASN A CA 1
ATOM 1746 C C . ASN A 1 225 ? -9.820 5.599 32.039 1.00 83.50 225 ASN A C 1
ATOM 1748 O O . ASN A 1 225 ? -10.241 5.423 33.182 1.00 83.50 225 ASN A O 1
ATOM 1752 N N . MET A 1 226 ? -10.461 6.366 31.151 1.00 86.88 226 MET A N 1
ATOM 1753 C CA . MET A 1 226 ? -11.674 7.120 31.479 1.00 86.88 226 MET A CA 1
ATOM 1754 C C . MET A 1 226 ? -12.795 6.215 31.986 1.00 86.88 226 MET A C 1
ATOM 1756 O O . MET A 1 226 ? -13.527 6.586 32.901 1.00 86.88 226 MET A O 1
ATOM 1760 N N . SER A 1 227 ? -12.935 5.006 31.438 1.00 87.50 227 SER A N 1
ATOM 1761 C CA . SER A 1 227 ? -13.950 4.078 31.926 1.00 87.50 227 SER A CA 1
ATOM 1762 C C . SER A 1 227 ? -13.685 3.607 33.351 1.00 87.50 227 SER A C 1
ATOM 1764 O O . SER A 1 227 ? -14.620 3.539 34.147 1.00 87.50 227 SER A O 1
ATOM 1766 N N . HIS A 1 228 ? -12.434 3.321 33.711 1.00 88.31 228 HIS A N 1
ATOM 1767 C CA . HIS A 1 228 ? -12.091 2.972 35.090 1.00 88.31 228 HIS A CA 1
ATOM 1768 C C . HIS A 1 228 ? -12.340 4.138 36.059 1.00 88.31 228 HIS A C 1
ATOM 1770 O O . HIS A 1 228 ? -12.897 3.926 37.145 1.00 88.31 228 HIS A O 1
ATOM 1776 N N . GLU A 1 229 ? -12.001 5.360 35.647 1.00 89.94 229 GLU A N 1
ATOM 1777 C CA . GLU A 1 229 ? -12.205 6.574 36.443 1.00 89.94 229 GLU A CA 1
ATOM 1778 C C . GLU A 1 229 ? -13.682 6.951 36.605 1.00 89.94 229 GLU A C 1
ATOM 1780 O O . GLU A 1 229 ? -14.060 7.447 37.662 1.00 89.94 229 GLU A O 1
ATOM 1785 N N . ILE A 1 230 ? -14.539 6.662 35.619 1.00 88.06 230 ILE A N 1
ATOM 1786 C CA . ILE A 1 230 ? -15.993 6.886 35.710 1.00 88.06 230 ILE A CA 1
ATOM 1787 C C . ILE A 1 230 ? -16.689 5.743 36.462 1.00 88.06 230 ILE A C 1
ATOM 1789 O O . ILE A 1 230 ? -17.600 5.977 37.258 1.00 88.06 230 ILE A O 1
ATOM 1793 N N . ARG A 1 231 ? -16.262 4.491 36.256 1.00 88.56 231 ARG A N 1
ATOM 1794 C CA . ARG A 1 231 ? -16.870 3.304 36.879 1.00 88.56 231 ARG A CA 1
ATOM 1795 C C . ARG A 1 231 ? -16.844 3.374 38.400 1.00 88.56 231 ARG A C 1
ATOM 1797 O O . ARG A 1 231 ? -17.822 3.010 39.045 1.00 88.56 231 ARG A O 1
ATOM 1804 N N . THR A 1 232 ? -15.730 3.815 38.974 1.00 88.75 232 THR A N 1
ATOM 1805 C CA . THR A 1 232 ? -15.539 3.844 40.430 1.00 88.75 232 THR A CA 1
ATOM 1806 C C . THR A 1 232 ? -16.549 4.755 41.149 1.00 88.75 232 THR A C 1
ATOM 1808 O O . THR A 1 232 ? -17.283 4.245 42.000 1.00 88.75 232 THR A O 1
ATOM 1811 N N . PRO A 1 233 ? -16.680 6.056 40.812 1.00 91.50 233 PRO A N 1
ATOM 1812 C CA . PRO A 1 233 ? -17.687 6.916 41.428 1.00 91.50 233 PRO A CA 1
ATOM 1813 C C . PRO A 1 233 ? -19.112 6.466 41.091 1.00 91.50 233 PRO A C 1
ATOM 1815 O O . PRO A 1 233 ? -19.979 6.524 41.960 1.00 91.50 233 PRO A O 1
ATOM 1818 N N . MET A 1 234 ? -19.362 5.947 39.883 1.00 91.25 234 MET A N 1
ATOM 1819 C CA . MET A 1 234 ? -20.695 5.469 39.506 1.00 91.25 234 MET A CA 1
ATOM 1820 C C . MET A 1 234 ? -21.149 4.249 40.303 1.00 91.25 234 MET A C 1
ATOM 1822 O O . MET A 1 234 ? -22.298 4.206 40.736 1.00 91.25 234 MET A O 1
ATOM 1826 N N . ASN A 1 235 ? -20.258 3.290 40.555 1.00 88.44 235 ASN A N 1
ATOM 1827 C CA . ASN A 1 235 ? -20.556 2.163 41.436 1.00 88.44 235 ASN A CA 1
ATOM 1828 C C . ASN A 1 235 ? -20.862 2.636 42.864 1.00 88.44 235 ASN A C 1
ATOM 1830 O O . ASN A 1 235 ? -21.739 2.072 43.511 1.00 88.44 235 ASN A O 1
ATOM 1834 N N . GLY A 1 236 ? -20.192 3.695 43.334 1.00 88.94 236 GLY A N 1
ATOM 1835 C CA . GLY A 1 236 ? -20.519 4.348 44.602 1.00 88.94 236 GLY A CA 1
ATOM 1836 C C . GLY A 1 236 ? -21.927 4.947 44.603 1.00 88.94 236 GLY A C 1
ATOM 1837 O O . GLY A 1 236 ? -22.716 4.644 45.493 1.00 88.94 236 GLY A O 1
ATOM 1838 N N . VAL A 1 237 ? -22.272 5.744 43.584 1.00 90.62 237 VAL A N 1
ATOM 1839 C CA . VAL A 1 237 ? -23.613 6.344 43.438 1.00 90.62 237 VAL A CA 1
ATOM 1840 C C . VAL A 1 237 ? -24.694 5.265 43.394 1.00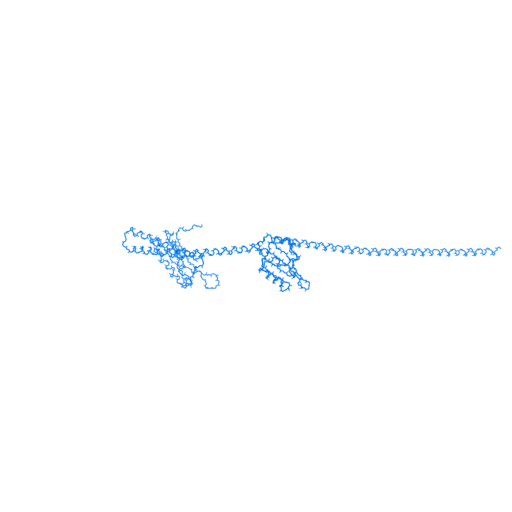 90.62 237 VAL A C 1
ATOM 1842 O O . VAL A 1 237 ? -25.671 5.363 44.133 1.00 90.62 237 VAL A O 1
ATOM 1845 N N . ILE A 1 238 ? -24.516 4.220 42.581 1.00 90.38 238 ILE A N 1
ATOM 1846 C CA . ILE A 1 238 ? -25.468 3.104 42.485 1.00 90.38 238 ILE A CA 1
ATOM 1847 C C . ILE A 1 238 ? -25.582 2.393 43.836 1.00 90.38 238 ILE A C 1
ATOM 1849 O O . ILE A 1 238 ? -26.693 2.237 44.330 1.00 90.38 238 ILE A O 1
ATOM 1853 N N . GLY A 1 239 ? -24.460 2.048 44.472 1.00 88.81 239 GLY A N 1
ATOM 1854 C CA . GLY A 1 239 ? -24.456 1.348 45.757 1.00 88.81 239 GLY A CA 1
ATOM 1855 C C . GLY A 1 239 ? -25.149 2.133 46.873 1.00 88.81 239 GLY A C 1
ATOM 1856 O O . GLY A 1 239 ? -25.997 1.587 47.574 1.00 88.81 239 GLY A O 1
ATOM 1857 N N . PHE A 1 240 ? -24.865 3.433 47.017 1.00 92.19 240 PHE A N 1
ATOM 1858 C CA . PHE A 1 240 ? -25.565 4.275 47.996 1.00 92.19 240 PHE A CA 1
ATOM 1859 C C . PHE A 1 240 ? -27.049 4.435 47.670 1.00 92.19 240 PHE A C 1
ATOM 1861 O O . PHE A 1 240 ? -27.875 4.465 48.580 1.00 92.19 240 PHE A O 1
ATOM 1868 N N . THR A 1 241 ? -27.406 4.496 46.389 1.00 92.38 241 THR A N 1
ATOM 1869 C CA . THR A 1 241 ? -28.810 4.579 45.977 1.00 92.38 241 THR A CA 1
ATOM 1870 C C . THR A 1 241 ? -29.557 3.273 46.264 1.00 92.38 241 THR A C 1
ATOM 1872 O O . THR A 1 241 ? -30.688 3.311 46.739 1.00 92.38 241 THR A O 1
ATOM 1875 N N . GLU A 1 242 ? -28.927 2.114 46.061 1.00 89.56 242 GLU A N 1
ATOM 1876 C CA . GLU A 1 242 ? -29.485 0.804 46.422 1.00 89.56 242 GLU A CA 1
ATOM 1877 C C . GLU A 1 242 ? -29.672 0.663 47.940 1.00 89.56 242 GLU A C 1
ATOM 1879 O O . GLU A 1 242 ? -30.718 0.191 48.386 1.00 89.56 242 GLU A O 1
ATOM 1884 N N . LEU A 1 243 ? -28.718 1.152 48.744 1.00 91.94 243 LEU A N 1
ATOM 1885 C CA . LEU A 1 243 ? -28.862 1.221 50.203 1.00 91.94 243 LEU A CA 1
ATOM 1886 C C . LEU A 1 243 ? -30.016 2.139 50.628 1.00 91.94 243 LEU A C 1
ATOM 1888 O O . LEU A 1 243 ? -30.773 1.787 51.531 1.00 91.94 243 LEU A O 1
ATOM 1892 N N . LEU A 1 244 ? -30.189 3.288 49.964 1.00 92.62 244 LEU A N 1
ATOM 1893 C CA . LEU A 1 244 ? -31.327 4.178 50.210 1.00 92.62 244 LEU A CA 1
ATOM 1894 C C . LEU A 1 244 ? -32.653 3.478 49.884 1.00 92.62 244 LEU A C 1
ATOM 1896 O O . LEU A 1 244 ? -33.579 3.514 50.691 1.00 92.62 244 LEU A O 1
ATOM 1900 N N . LEU A 1 245 ? -32.739 2.789 48.745 1.00 91.88 245 LEU A N 1
ATOM 1901 C CA . LEU A 1 245 ? -33.938 2.057 48.317 1.00 91.88 245 LEU A CA 1
ATOM 1902 C C . LEU A 1 245 ? -34.323 0.898 49.248 1.00 91.88 245 LEU A C 1
ATOM 1904 O O . LEU A 1 245 ? -35.506 0.540 49.314 1.00 91.88 245 LEU A O 1
ATOM 1908 N N . ALA A 1 246 ? -33.341 0.335 49.956 1.00 90.75 246 ALA A N 1
ATOM 1909 C CA . ALA A 1 246 ? -33.529 -0.689 50.980 1.00 90.75 246 ALA A CA 1
ATOM 1910 C C . ALA A 1 246 ? -33.990 -0.129 52.341 1.00 90.75 246 ALA A C 1
ATOM 1912 O O . ALA A 1 246 ? -34.351 -0.908 53.221 1.00 90.75 246 ALA A O 1
ATOM 1913 N N . SER A 1 247 ? -33.988 1.195 52.526 1.00 89.94 247 SER A N 1
ATOM 1914 C CA . SER A 1 247 ? -34.471 1.857 53.743 1.00 89.94 247 SER A CA 1
ATOM 1915 C C . SER A 1 247 ? -35.927 2.334 53.613 1.00 89.94 247 SER A C 1
ATOM 1917 O O . SER A 1 247 ? -36.524 2.285 52.531 1.00 89.94 247 SER A O 1
ATOM 1919 N N . ASP A 1 248 ? -36.513 2.795 54.722 1.00 92.00 248 ASP A N 1
ATOM 1920 C CA . ASP A 1 248 ? -37.868 3.358 54.736 1.00 92.00 248 ASP A CA 1
ATOM 1921 C C . ASP A 1 248 ? -37.868 4.775 54.145 1.00 92.00 248 ASP A C 1
ATOM 1923 O O . ASP A 1 248 ? -37.662 5.776 54.831 1.00 92.00 248 ASP A O 1
ATOM 1927 N N . LEU A 1 249 ? -38.089 4.844 52.833 1.00 93.12 249 LEU A N 1
ATOM 1928 C CA . LEU A 1 249 ? -38.254 6.086 52.083 1.00 93.12 249 LEU A CA 1
ATOM 1929 C C . LEU A 1 249 ? -39.733 6.423 51.888 1.00 93.12 249 LEU A C 1
ATOM 1931 O O . LEU A 1 249 ? -40.543 5.553 51.555 1.00 93.12 249 LEU A O 1
ATOM 1935 N N . ALA A 1 250 ? -40.066 7.714 51.983 1.00 94.25 250 ALA A N 1
ATOM 1936 C CA . ALA A 1 250 ? -41.365 8.206 51.532 1.00 94.25 250 ALA A CA 1
ATOM 1937 C C . ALA A 1 250 ? -41.556 7.923 50.022 1.00 94.25 250 ALA A C 1
ATOM 1939 O O . ALA A 1 250 ? -40.564 7.885 49.285 1.00 94.25 250 ALA A O 1
ATOM 1940 N N . PRO A 1 251 ? -42.799 7.774 49.520 1.00 91.81 251 PRO A N 1
ATOM 1941 C CA . PRO A 1 251 ? -43.060 7.381 48.130 1.00 91.81 251 PRO A CA 1
ATOM 1942 C C . PRO A 1 251 ? -42.335 8.243 47.086 1.00 91.81 251 PRO A C 1
ATOM 1944 O O . PRO A 1 251 ? -41.722 7.713 46.159 1.00 91.81 251 PRO A O 1
ATOM 1947 N N . ASP A 1 252 ? -42.323 9.564 47.275 1.00 89.50 252 ASP A N 1
ATOM 1948 C CA . ASP A 1 252 ? -41.637 10.481 46.361 1.00 89.50 252 ASP A CA 1
ATOM 1949 C C . ASP A 1 252 ? -40.111 10.323 46.422 1.00 89.50 252 ASP A C 1
ATOM 1951 O O . ASP A 1 252 ? -39.441 10.368 45.393 1.00 89.50 252 ASP A O 1
ATOM 1955 N N . GLN A 1 253 ? -39.531 10.089 47.603 1.00 92.44 253 GLN A N 1
ATOM 1956 C CA . GLN A 1 253 ? -38.089 9.858 47.759 1.00 92.44 253 GLN A CA 1
ATOM 1957 C C . GLN A 1 253 ? -37.659 8.528 47.134 1.00 92.44 253 GLN A C 1
ATOM 1959 O O . GLN A 1 253 ? -36.628 8.477 46.464 1.00 92.44 253 GLN A O 1
ATOM 1964 N N . ARG A 1 254 ? -38.473 7.474 47.294 1.00 92.50 254 ARG A N 1
ATOM 1965 C CA . ARG A 1 254 ? -38.261 6.177 46.638 1.00 92.50 254 ARG A CA 1
ATOM 1966 C C . ARG A 1 254 ? -38.230 6.340 45.121 1.00 92.50 254 ARG A C 1
ATOM 1968 O O . ARG A 1 254 ? -37.281 5.887 44.492 1.00 92.50 254 ARG A O 1
ATOM 1975 N N . ARG A 1 255 ? -39.194 7.069 44.548 1.00 88.44 255 ARG A N 1
ATOM 1976 C CA . ARG A 1 255 ? -39.242 7.336 43.103 1.00 88.44 255 ARG A CA 1
ATOM 1977 C C . ARG A 1 255 ? -38.005 8.089 42.599 1.00 88.44 255 ARG A C 1
ATOM 1979 O O . ARG A 1 255 ? -37.475 7.753 41.543 1.00 88.44 255 ARG A O 1
ATOM 1986 N N . HIS A 1 256 ? -37.522 9.091 43.337 1.00 89.88 256 HIS A N 1
ATOM 1987 C CA . HIS A 1 256 ? -36.283 9.792 42.977 1.00 89.88 256 HIS A CA 1
ATOM 1988 C C . HIS A 1 256 ? -35.058 8.869 43.044 1.00 89.88 256 HIS A C 1
ATOM 1990 O O . HIS A 1 256 ? -34.228 8.894 42.137 1.00 89.88 256 HIS A O 1
ATOM 1996 N N . ALA A 1 257 ? -34.952 8.034 44.080 1.00 91.56 257 ALA A N 1
ATOM 1997 C CA . ALA A 1 257 ? -33.860 7.074 44.210 1.00 91.56 257 ALA A CA 1
ATOM 1998 C C . ALA A 1 257 ? -33.889 6.014 43.089 1.00 91.56 257 ALA A C 1
ATOM 2000 O O . ALA A 1 257 ? -32.848 5.713 42.511 1.00 91.56 257 ALA A O 1
ATOM 2001 N N . GLU A 1 258 ? -35.064 5.518 42.694 1.00 89.00 258 GLU A N 1
ATOM 2002 C CA . GLU A 1 258 ? -35.217 4.614 41.541 1.00 89.00 258 GLU A CA 1
ATOM 2003 C C . GLU A 1 258 ? -34.713 5.267 40.246 1.00 89.00 258 GLU A C 1
ATOM 2005 O O . GLU A 1 258 ? -33.913 4.672 39.525 1.00 89.00 258 GLU A O 1
ATOM 2010 N N . LEU A 1 259 ? -35.085 6.527 39.993 1.00 88.00 259 LEU A N 1
ATOM 2011 C CA . LEU A 1 259 ? -34.614 7.275 38.821 1.00 88.00 259 LEU A CA 1
ATOM 2012 C C . LEU A 1 259 ? -33.088 7.456 38.804 1.00 88.00 259 LEU A C 1
ATOM 2014 O O . LEU A 1 259 ? -32.472 7.341 37.740 1.00 88.00 259 LEU A O 1
ATOM 2018 N N . ILE A 1 260 ? -32.468 7.723 39.958 1.00 90.62 260 ILE A N 1
ATOM 2019 C CA . ILE A 1 260 ? -31.005 7.834 40.079 1.00 90.62 260 ILE A CA 1
ATOM 2020 C C . ILE A 1 260 ? -30.345 6.481 39.786 1.00 90.62 260 ILE A C 1
ATOM 2022 O O . ILE A 1 260 ? -29.405 6.421 38.988 1.00 90.62 260 ILE A O 1
ATOM 2026 N N . ALA A 1 261 ? -30.850 5.394 40.378 1.00 87.38 261 ALA A N 1
ATOM 2027 C CA . ALA A 1 261 ? -30.309 4.051 40.180 1.00 87.38 261 ALA A CA 1
ATOM 2028 C C . ALA A 1 261 ? -30.418 3.606 38.716 1.00 87.38 261 ALA A C 1
ATOM 2030 O O . ALA A 1 261 ? -29.459 3.083 38.143 1.00 87.38 261 ALA A O 1
ATOM 2031 N N . ASP A 1 262 ? -31.563 3.845 38.081 1.00 85.12 262 ASP A N 1
ATOM 2032 C CA . ASP A 1 262 ? -31.794 3.471 36.687 1.00 85.12 262 ASP A CA 1
ATOM 2033 C C . ASP A 1 262 ? -30.936 4.293 35.724 1.00 85.12 262 ASP A C 1
ATOM 2035 O O . ASP A 1 262 ? -30.350 3.736 34.789 1.00 85.12 262 ASP A O 1
ATOM 2039 N N . SER A 1 263 ? -30.763 5.588 36.000 1.00 87.56 263 SER A N 1
ATOM 2040 C CA . SER A 1 263 ? -29.855 6.457 35.241 1.00 87.56 263 SER A CA 1
ATOM 2041 C C . SER A 1 263 ? -28.399 6.011 35.385 1.00 87.56 263 SER A C 1
ATOM 2043 O O . SER A 1 263 ? -27.676 5.918 34.390 1.00 87.56 263 SER A O 1
ATOM 2045 N N . GLY A 1 264 ? -27.970 5.658 36.601 1.00 90.44 264 GLY A N 1
ATOM 2046 C CA . GLY A 1 264 ? -26.621 5.155 36.850 1.00 90.44 264 GLY A CA 1
ATOM 2047 C C . GLY A 1 264 ? -26.351 3.826 36.144 1.00 90.44 264 GLY A C 1
ATOM 2048 O O . GLY A 1 264 ? -25.327 3.669 35.475 1.00 90.44 264 GLY A O 1
ATOM 2049 N N . ARG A 1 265 ? -27.305 2.887 36.203 1.00 86.75 265 ARG A N 1
ATOM 2050 C CA . ARG A 1 265 ? -27.226 1.603 35.487 1.00 86.75 265 ARG A CA 1
ATOM 2051 C C . ARG A 1 265 ? -27.245 1.782 33.967 1.00 86.75 265 ARG A C 1
ATOM 2053 O O . ARG A 1 265 ? -26.587 1.021 33.259 1.00 86.75 265 ARG A O 1
ATOM 2060 N N . ALA A 1 266 ? -27.972 2.769 33.442 1.00 85.38 266 ALA A N 1
ATOM 2061 C CA . ALA A 1 266 ? -27.940 3.113 32.021 1.00 85.38 266 ALA A CA 1
ATOM 2062 C C . ALA A 1 266 ? -26.579 3.685 31.592 1.00 85.38 266 ALA A C 1
ATOM 2064 O O . ALA A 1 266 ? -26.027 3.239 30.587 1.00 85.38 266 ALA A O 1
ATOM 2065 N N . MET A 1 267 ? -26.000 4.598 32.377 1.00 89.06 267 MET A N 1
ATOM 2066 C CA . MET A 1 267 ? -24.676 5.169 32.108 1.00 89.06 267 MET A CA 1
ATOM 2067 C C . MET A 1 267 ? -23.579 4.099 32.115 1.00 89.06 267 MET A C 1
ATOM 2069 O O . MET A 1 267 ? -22.743 4.065 31.216 1.00 89.06 267 MET A O 1
ATOM 2073 N N . MET A 1 268 ? -23.614 3.181 33.084 1.00 89.56 268 MET A N 1
ATOM 2074 C CA . MET A 1 268 ? -22.664 2.069 33.165 1.00 89.56 268 MET A CA 1
ATOM 2075 C C . MET A 1 268 ? -22.739 1.129 31.956 1.00 89.56 268 MET A C 1
ATOM 2077 O O . MET A 1 268 ? -21.704 0.644 31.499 1.00 89.56 268 MET A O 1
ATOM 2081 N N . ARG A 1 269 ? -23.941 0.890 31.413 1.00 85.06 269 ARG A N 1
ATOM 2082 C CA . ARG A 1 269 ? -24.110 0.121 30.169 1.00 85.06 269 ARG A CA 1
ATOM 2083 C C . ARG A 1 269 ? -23.475 0.838 28.982 1.00 85.06 269 ARG A C 1
ATOM 2085 O O . ARG A 1 269 ? -22.601 0.260 28.352 1.00 85.06 269 ARG A O 1
ATOM 2092 N N . LEU A 1 270 ? -23.813 2.112 28.765 1.00 85.75 270 LEU A N 1
ATOM 2093 C CA . LEU A 1 270 ? -23.240 2.914 27.675 1.00 85.75 270 LEU A CA 1
ATOM 2094 C C . LEU A 1 270 ? -21.710 2.980 27.738 1.00 85.75 270 LEU A C 1
ATOM 2096 O O . LEU A 1 270 ? -21.036 2.868 26.719 1.00 85.75 270 LEU A O 1
ATOM 2100 N N . LEU A 1 271 ? -21.154 3.133 28.939 1.00 88.12 271 LEU A N 1
ATOM 2101 C CA . LEU A 1 271 ? -19.711 3.175 29.139 1.00 88.12 271 LEU A CA 1
ATOM 2102 C C . LEU A 1 271 ? -19.038 1.852 28.745 1.00 88.12 271 LEU A C 1
ATOM 2104 O O . LEU A 1 271 ? -17.997 1.860 28.089 1.00 88.12 271 LEU A O 1
ATOM 2108 N N . ASN A 1 272 ? -19.625 0.720 29.140 1.00 85.94 272 ASN A N 1
ATOM 2109 C CA . ASN A 1 272 ? -19.116 -0.596 28.764 1.00 85.94 272 ASN A CA 1
ATOM 2110 C C . ASN A 1 272 ? -19.261 -0.849 27.255 1.00 85.94 272 ASN A C 1
ATOM 2112 O O . ASN A 1 272 ? -18.337 -1.394 26.658 1.00 85.94 272 ASN A O 1
ATOM 2116 N N . ASP A 1 273 ? -20.352 -0.395 26.633 1.00 86.94 273 ASP A N 1
ATOM 2117 C CA . ASP A 1 273 ? -20.564 -0.522 25.187 1.00 86.94 273 ASP A CA 1
ATOM 2118 C C . ASP A 1 273 ? -19.523 0.290 24.391 1.00 86.94 273 ASP A C 1
ATOM 2120 O O . ASP A 1 273 ? -18.943 -0.214 23.429 1.00 86.94 273 ASP A O 1
ATOM 2124 N N . ILE A 1 274 ? -19.209 1.518 24.828 1.00 87.50 274 ILE A N 1
ATOM 2125 C CA . ILE A 1 274 ? -18.155 2.354 24.221 1.00 87.50 274 ILE A CA 1
ATOM 2126 C C . ILE A 1 274 ? -16.779 1.690 24.356 1.00 87.50 274 ILE A C 1
ATOM 2128 O O . ILE A 1 274 ? -15.983 1.704 23.413 1.00 87.50 274 ILE A O 1
ATOM 2132 N N . LEU A 1 275 ? -16.484 1.101 25.517 1.00 86.06 275 LEU A N 1
ATOM 2133 C CA . LEU A 1 275 ? -15.240 0.366 25.721 1.00 86.06 275 LEU A CA 1
ATOM 2134 C C . LEU A 1 275 ? -15.129 -0.861 24.820 1.00 86.06 275 LEU A C 1
ATOM 2136 O O . LEU A 1 275 ? -14.068 -1.097 24.244 1.00 86.06 275 LEU A O 1
ATOM 2140 N N . ASP A 1 276 ? -16.190 -1.663 24.745 1.00 86.81 276 ASP A N 1
ATOM 2141 C CA . ASP A 1 276 ? -16.214 -2.861 23.912 1.00 86.81 276 ASP A CA 1
ATOM 2142 C C . ASP A 1 276 ? -16.019 -2.478 22.438 1.00 86.81 276 ASP A C 1
ATOM 2144 O O . ASP A 1 276 ? -15.151 -3.054 21.783 1.00 86.81 276 ASP A O 1
ATOM 2148 N N . LEU A 1 277 ? -16.708 -1.437 21.950 1.00 85.25 277 LEU A N 1
ATOM 2149 C CA . LEU A 1 277 ? -16.506 -0.900 20.600 1.00 85.25 277 LEU A CA 1
ATOM 2150 C C . LEU A 1 277 ? -15.049 -0.474 20.365 1.00 85.25 277 LEU A C 1
ATOM 2152 O O . LEU A 1 277 ? -14.450 -0.830 19.354 1.00 85.25 277 LEU A O 1
ATOM 2156 N N . SER A 1 278 ? -14.448 0.233 21.321 1.00 84.56 278 SER A N 1
ATOM 2157 C CA . SER A 1 278 ? -13.061 0.704 21.204 1.00 84.56 278 SER A CA 1
ATOM 2158 C C . SER A 1 278 ? -12.053 -0.446 21.144 1.00 84.56 278 SER A C 1
ATOM 2160 O O . SER A 1 278 ? -11.073 -0.378 20.404 1.00 84.56 278 SER A O 1
ATOM 2162 N N . LYS A 1 279 ? -12.301 -1.532 21.887 1.00 83.44 279 LYS A N 1
ATOM 2163 C CA . LYS A 1 279 ? -11.480 -2.751 21.827 1.00 83.44 279 LYS A CA 1
ATOM 2164 C C . LYS A 1 279 ? -11.628 -3.481 20.495 1.00 83.44 279 LYS A C 1
ATOM 2166 O O . LYS A 1 279 ? -10.645 -4.055 20.029 1.00 83.44 279 LYS A O 1
ATOM 2171 N N . VAL A 1 280 ? -12.823 -3.473 19.900 1.00 85.94 280 VAL A N 1
ATOM 2172 C CA . VAL A 1 280 ? -13.072 -4.034 18.562 1.00 85.94 280 VAL A CA 1
ATOM 2173 C C . VAL A 1 280 ? -12.319 -3.236 17.502 1.00 85.94 280 VAL A C 1
ATOM 2175 O O . VAL A 1 280 ? -11.551 -3.825 16.748 1.00 85.94 280 VAL A O 1
ATOM 2178 N N . GLU A 1 281 ? -12.471 -1.907 17.485 1.00 80.31 281 GLU A N 1
ATOM 2179 C CA . GLU A 1 281 ? -11.789 -1.020 16.526 1.00 80.31 281 GLU A CA 1
ATOM 2180 C C . GLU A 1 281 ? -10.259 -1.147 16.597 1.00 80.31 281 GLU A C 1
ATOM 2182 O O . GLU A 1 281 ? -9.581 -1.074 15.577 1.00 80.31 281 GLU A O 1
ATOM 2187 N N . ALA A 1 282 ? -9.712 -1.373 17.795 1.00 79.88 282 ALA A N 1
ATOM 2188 C CA . ALA A 1 282 ? -8.278 -1.557 18.010 1.00 79.88 282 ALA A CA 1
ATOM 2189 C C . ALA A 1 282 ? -7.777 -2.997 17.764 1.00 79.88 282 ALA A C 1
ATOM 2191 O O . ALA A 1 282 ? -6.594 -3.263 17.973 1.00 79.88 282 ALA A O 1
ATOM 2192 N N . GLY A 1 283 ? -8.647 -3.949 17.399 1.00 82.81 283 GLY A N 1
ATOM 2193 C CA . GLY A 1 283 ? -8.281 -5.365 17.246 1.00 82.81 283 GLY A CA 1
ATOM 2194 C C . GLY A 1 283 ? -7.851 -6.055 18.551 1.00 82.81 283 GLY A C 1
ATOM 2195 O O . GLY A 1 283 ? -7.220 -7.108 18.526 1.00 82.81 283 GLY A O 1
ATOM 2196 N N . GLN A 1 284 ? -8.169 -5.465 19.707 1.00 80.75 284 GLN A N 1
ATOM 2197 C CA . GLN A 1 284 ? -7.781 -5.946 21.040 1.00 80.75 284 GLN A CA 1
ATOM 2198 C C . GLN A 1 284 ? -8.848 -6.840 21.688 1.00 80.75 284 GLN A C 1
ATOM 2200 O O . GLN A 1 284 ? -8.611 -7.432 22.746 1.00 80.75 284 GLN A O 1
ATOM 2205 N N . MET A 1 285 ? -10.041 -6.929 21.096 1.00 85.25 285 MET A N 1
ATOM 2206 C CA . MET A 1 285 ? -11.099 -7.803 21.591 1.00 85.25 285 MET A CA 1
ATOM 2207 C C . MET A 1 285 ? -10.725 -9.268 21.349 1.00 85.25 285 MET A C 1
ATOM 2209 O O . MET A 1 285 ? -10.659 -9.732 20.215 1.00 85.25 285 MET A O 1
ATOM 2213 N N . ARG A 1 286 ? -10.501 -10.011 22.434 1.00 84.88 286 ARG A N 1
ATOM 2214 C CA . ARG A 1 286 ? -10.289 -11.460 22.385 1.00 84.88 286 ARG A CA 1
ATOM 2215 C C . ARG A 1 286 ? -11.630 -12.161 22.558 1.00 84.88 286 ARG A C 1
ATOM 2217 O O . ARG A 1 286 ? -12.326 -11.892 23.534 1.00 84.88 286 ARG A O 1
ATOM 2224 N N . ILE A 1 287 ? -11.964 -13.037 21.619 1.00 90.62 287 ILE A N 1
ATOM 2225 C CA . ILE A 1 287 ? -13.117 -13.935 21.707 1.00 90.62 287 ILE A CA 1
ATOM 2226 C C . ILE A 1 287 ? -12.637 -15.224 22.369 1.00 90.62 287 ILE A C 1
ATOM 2228 O O . ILE A 1 287 ? -11.643 -15.805 21.927 1.00 90.62 287 ILE A O 1
ATOM 2232 N N . ALA A 1 288 ? -13.288 -15.625 23.459 1.00 89.75 288 ALA A N 1
ATOM 2233 C CA . ALA A 1 288 ? -12.983 -16.893 24.109 1.00 89.75 288 ALA A CA 1
ATOM 2234 C C . ALA A 1 288 ? -13.413 -18.075 23.221 1.00 89.75 288 ALA A C 1
ATOM 2236 O O . ALA A 1 288 ? -14.446 -18.010 22.557 1.00 89.75 288 ALA A O 1
ATOM 2237 N N . ASP A 1 289 ? -12.630 -19.154 23.221 1.00 93.50 289 ASP A N 1
ATOM 2238 C CA . ASP A 1 289 ? -12.975 -20.416 22.556 1.00 93.50 289 ASP A CA 1
ATOM 2239 C C . ASP A 1 289 ? -13.109 -21.531 23.600 1.00 93.50 289 ASP A C 1
ATOM 2241 O O . ASP A 1 289 ? -12.277 -22.436 23.702 1.00 93.50 289 ASP A O 1
ATOM 2245 N N . ASP A 1 290 ? -14.156 -21.426 24.418 1.00 93.06 290 ASP A N 1
ATOM 2246 C CA . ASP A 1 290 ? -14.431 -22.354 25.510 1.00 93.06 290 ASP A CA 1
ATOM 2247 C C . ASP A 1 290 ? -15.708 -23.163 25.229 1.00 93.06 290 ASP A C 1
ATOM 2249 O O . ASP A 1 290 ? -16.644 -22.659 24.601 1.00 93.06 290 ASP A O 1
ATOM 2253 N N . PRO A 1 291 ? -15.795 -24.428 25.673 1.00 94.56 291 PRO A N 1
ATOM 2254 C CA . PRO A 1 291 ? -17.043 -25.175 25.606 1.00 94.56 291 PRO A CA 1
ATOM 2255 C C . PRO A 1 291 ? -18.082 -24.558 26.554 1.00 94.56 291 PRO A C 1
ATOM 2257 O O . PRO A 1 291 ? -17.821 -24.382 27.745 1.00 94.56 291 PRO A O 1
ATOM 2260 N N . PHE A 1 292 ? -19.287 -24.281 26.057 1.00 94.88 292 PHE A N 1
ATOM 2261 C CA . PHE A 1 292 ? -20.398 -23.794 26.877 1.00 94.88 292 PHE A CA 1
ATOM 2262 C C . PHE A 1 292 ? -21.740 -24.408 26.471 1.00 94.88 292 PHE A C 1
ATOM 2264 O O . PHE A 1 292 ? -21.934 -24.841 25.336 1.00 94.88 292 PHE A O 1
ATOM 2271 N N . ASP A 1 293 ? -22.684 -24.443 27.417 1.00 94.88 293 ASP A N 1
ATOM 2272 C CA . ASP A 1 293 ? -24.049 -24.918 27.178 1.00 94.88 293 ASP A CA 1
ATOM 2273 C C . ASP A 1 293 ? -24.898 -23.814 26.524 1.00 94.88 293 ASP A C 1
ATOM 2275 O O . ASP A 1 293 ? -25.321 -22.847 27.172 1.00 94.88 293 ASP A O 1
ATOM 2279 N N . LEU A 1 294 ? -25.150 -23.966 25.223 1.00 93.56 294 LEU A N 1
ATOM 2280 C CA . LEU A 1 294 ? -25.920 -23.026 24.415 1.00 93.56 294 LEU A CA 1
ATOM 2281 C C . LEU A 1 294 ? -27.381 -22.958 24.865 1.00 93.56 294 LEU A C 1
ATOM 2283 O O . LEU A 1 294 ? -27.954 -21.871 24.982 1.00 93.56 294 LEU A O 1
ATOM 2287 N N . ARG A 1 295 ? -27.995 -24.113 25.142 1.00 93.69 295 ARG A N 1
ATOM 2288 C CA . ARG A 1 295 ? -29.404 -24.192 25.556 1.00 93.69 295 ARG A CA 1
ATOM 2289 C C . ARG A 1 295 ? -29.594 -23.480 26.891 1.00 93.69 295 ARG A C 1
ATOM 2291 O O . ARG A 1 295 ? -30.557 -22.729 27.069 1.00 93.69 295 ARG A O 1
ATOM 2298 N N . HIS A 1 296 ? -28.662 -23.683 27.818 1.00 93.44 296 HIS A N 1
ATOM 2299 C CA . HIS A 1 296 ? -28.637 -22.989 29.094 1.00 93.44 296 HIS A CA 1
ATOM 2300 C C . HIS A 1 296 ? -28.443 -21.480 28.912 1.00 93.44 296 HIS A C 1
ATOM 2302 O O . HIS A 1 296 ? -29.171 -20.705 29.537 1.00 93.44 296 HIS A O 1
ATOM 2308 N N . ALA A 1 297 ? -27.519 -21.059 28.042 1.00 93.88 297 ALA A N 1
ATOM 2309 C CA . ALA A 1 297 ? -27.254 -19.649 27.762 1.00 93.88 297 ALA A CA 1
ATOM 2310 C C . ALA A 1 297 ? -28.493 -18.919 27.211 1.00 93.88 297 ALA A C 1
ATOM 2312 O O . ALA A 1 297 ? -28.885 -17.885 27.755 1.00 93.88 297 ALA A O 1
ATOM 2313 N N . LEU A 1 298 ? -29.166 -19.484 26.202 1.00 94.94 298 LEU A N 1
ATOM 2314 C CA . LEU A 1 298 ? -30.380 -18.903 25.612 1.00 94.94 298 LEU A CA 1
ATOM 2315 C C . LEU A 1 298 ? -31.536 -18.831 26.620 1.00 94.94 298 LEU A C 1
ATOM 2317 O O . LEU A 1 298 ? -32.190 -17.794 26.756 1.00 94.94 298 LEU A O 1
ATOM 2321 N N . ARG A 1 299 ? -31.749 -19.898 27.403 1.00 93.81 299 ARG A N 1
ATOM 2322 C CA . ARG A 1 299 ? -32.758 -19.906 28.477 1.00 93.81 299 ARG A CA 1
ATOM 2323 C C . ARG A 1 299 ? -32.429 -18.920 29.598 1.00 93.81 299 ARG A C 1
ATOM 2325 O O . ARG A 1 299 ? -33.340 -18.394 30.232 1.00 93.81 299 ARG A O 1
ATOM 2332 N N . ALA A 1 300 ? -31.152 -18.662 29.875 1.00 93.44 300 ALA A N 1
ATOM 2333 C CA . ALA A 1 300 ? -30.756 -17.632 30.830 1.00 93.44 300 ALA A CA 1
ATOM 2334 C C . ALA A 1 300 ? -31.128 -16.231 30.324 1.00 93.44 300 ALA A C 1
ATOM 2336 O O . ALA A 1 300 ? -31.678 -15.447 31.097 1.00 93.44 300 ALA A O 1
ATOM 2337 N N . CYS A 1 301 ? -30.913 -15.942 29.036 1.00 95.00 301 CYS A N 1
ATOM 2338 C CA . CYS A 1 301 ? -31.354 -14.685 28.424 1.00 95.00 301 CYS A CA 1
ATOM 2339 C C . CYS A 1 301 ? -32.874 -14.513 28.514 1.00 95.00 301 CYS A C 1
ATOM 2341 O O . CYS A 1 301 ? -33.341 -13.454 28.926 1.00 95.00 301 CYS A O 1
ATOM 2343 N N . GLN A 1 302 ? -33.640 -15.571 28.226 1.00 93.69 302 GLN A N 1
ATOM 2344 C CA . GLN A 1 302 ? -35.093 -15.571 28.403 1.00 93.69 302 GLN A CA 1
ATOM 2345 C C . GLN A 1 302 ? -35.485 -15.185 29.833 1.00 93.69 302 GLN A C 1
ATOM 2347 O O . GLN A 1 302 ? -36.228 -14.228 30.023 1.00 93.69 302 GLN A O 1
ATOM 2352 N N . ARG A 1 303 ? -34.969 -15.900 30.846 1.00 93.50 303 ARG A N 1
ATOM 2353 C CA . ARG A 1 303 ? -35.321 -15.660 32.258 1.00 93.50 303 ARG A CA 1
ATOM 2354 C C . ARG A 1 303 ? -35.067 -14.218 32.697 1.00 93.50 303 ARG A C 1
ATOM 2356 O O . ARG A 1 303 ? -35.830 -13.702 33.504 1.00 93.50 303 ARG A O 1
ATOM 2363 N N . LEU A 1 304 ? -34.016 -13.587 32.173 1.00 91.88 304 LEU A N 1
ATOM 2364 C CA . LEU A 1 304 ? -33.673 -12.201 32.493 1.00 91.88 304 LEU A CA 1
ATOM 2365 C C . LEU A 1 304 ? -34.640 -11.187 31.869 1.00 91.88 304 LEU A C 1
ATOM 2367 O O . LEU A 1 304 ? -34.910 -10.156 32.478 1.00 91.88 304 LEU A O 1
ATOM 2371 N N . VAL A 1 305 ? -35.165 -11.465 30.674 1.00 91.31 305 VAL A N 1
ATOM 2372 C CA . VAL A 1 305 ? -36.007 -10.521 29.921 1.00 91.31 305 VAL A CA 1
ATOM 2373 C C . VAL A 1 305 ? -37.503 -10.715 30.207 1.00 91.31 305 VAL A C 1
ATOM 2375 O O . VAL A 1 305 ? -38.262 -9.746 30.159 1.00 91.31 305 VAL A O 1
ATOM 2378 N N . THR A 1 306 ? -37.935 -11.928 30.576 1.00 92.75 306 THR A N 1
ATOM 2379 C CA . THR A 1 306 ? -39.347 -12.260 30.846 1.00 92.75 306 THR A CA 1
ATOM 2380 C C . THR A 1 306 ? -40.062 -11.273 31.781 1.00 92.75 306 THR A C 1
ATOM 2382 O O . THR A 1 306 ? -41.151 -10.838 31.406 1.00 92.75 306 THR A O 1
ATOM 2385 N N . PRO A 1 307 ? -39.510 -10.859 32.944 1.00 90.25 307 PRO A N 1
ATOM 2386 C CA . PRO A 1 307 ? -40.222 -9.956 33.853 1.00 90.25 307 PRO A CA 1
ATOM 2387 C C . PRO A 1 307 ? -40.548 -8.599 33.214 1.00 90.25 307 PRO A C 1
ATOM 2389 O O . PRO A 1 307 ? -41.666 -8.108 33.342 1.00 90.25 307 PRO A O 1
ATOM 2392 N N . ALA A 1 308 ? -39.598 -8.023 32.469 1.00 86.38 308 ALA A N 1
ATOM 2393 C CA . ALA A 1 308 ? -39.773 -6.735 31.796 1.00 86.38 308 ALA A CA 1
ATOM 2394 C C . ALA A 1 308 ? -40.804 -6.807 30.655 1.00 86.38 308 ALA A C 1
ATOM 2396 O O . ALA A 1 308 ? -41.566 -5.867 30.436 1.00 86.38 308 ALA A O 1
ATOM 2397 N N . VAL A 1 309 ? -40.849 -7.937 29.945 1.00 92.00 309 VAL A N 1
ATOM 2398 C CA . VAL A 1 309 ? -41.832 -8.209 28.884 1.00 92.00 309 VAL A CA 1
ATOM 2399 C C . VAL A 1 309 ? -43.233 -8.392 29.479 1.00 92.00 309 VAL A C 1
ATOM 2401 O O . VAL A 1 309 ? -44.185 -7.760 29.024 1.00 92.00 309 VAL A O 1
ATOM 2404 N N . GLN A 1 310 ? -43.358 -9.186 30.547 1.00 89.88 310 GLN A N 1
ATOM 2405 C CA . GLN A 1 310 ? -44.633 -9.433 31.230 1.00 89.88 310 GLN A CA 1
ATOM 2406 C C . GLN A 1 310 ? -45.211 -8.170 31.871 1.00 89.88 310 GLN A C 1
ATOM 2408 O O . GLN A 1 310 ? -46.420 -7.961 31.818 1.00 89.88 310 GLN A O 1
ATOM 2413 N N . GLN A 1 311 ? -44.365 -7.291 32.414 1.00 88.44 311 GLN A N 1
ATOM 2414 C CA . GLN A 1 311 ? -44.800 -6.006 32.968 1.00 88.44 311 GLN A CA 1
ATOM 2415 C C . GLN A 1 311 ? -45.474 -5.105 31.915 1.00 88.44 311 GLN A C 1
ATOM 2417 O O . GLN A 1 311 ? -46.330 -4.295 32.260 1.00 88.44 311 GLN A O 1
ATOM 2422 N N . LYS A 1 312 ? -45.131 -5.271 30.630 1.00 88.31 312 LYS A N 1
ATOM 2423 C CA . LYS A 1 312 ? -45.776 -4.590 29.496 1.00 88.31 312 LYS A CA 1
ATOM 2424 C C . LYS A 1 312 ? -46.985 -5.343 28.918 1.00 88.31 312 LYS A C 1
ATOM 2426 O O . LYS A 1 312 ? -47.571 -4.875 27.950 1.00 88.31 312 LYS A O 1
ATOM 2431 N N . GLY A 1 313 ? -47.349 -6.504 29.468 1.00 90.81 313 GLY A N 1
ATOM 2432 C CA . GLY A 1 313 ? -48.418 -7.354 28.929 1.00 90.81 313 GLY A CA 1
ATOM 2433 C C . GLY A 1 313 ? -48.053 -8.074 27.625 1.00 90.81 313 GLY A C 1
ATOM 2434 O O . GLY A 1 313 ? -48.939 -8.516 26.898 1.00 90.81 313 GLY A O 1
ATOM 2435 N N . LEU A 1 314 ? -46.760 -8.182 27.311 1.00 94.06 314 LEU A N 1
ATOM 2436 C CA . LEU A 1 314 ? -46.256 -8.880 26.130 1.00 94.06 314 LEU A CA 1
ATOM 2437 C C . LEU A 1 314 ? -45.998 -10.363 26.435 1.00 94.06 314 LEU A C 1
ATOM 2439 O O . LEU A 1 314 ? -45.805 -10.755 27.589 1.00 94.06 314 LEU A O 1
ATOM 2443 N N . THR A 1 315 ? -45.925 -11.189 25.390 1.00 93.31 315 THR A N 1
ATOM 2444 C CA . THR A 1 315 ? -45.550 -12.611 25.512 1.00 93.31 315 THR A CA 1
ATOM 2445 C C . THR A 1 315 ? -44.159 -12.857 24.934 1.00 93.31 315 THR A C 1
ATOM 2447 O O . THR A 1 315 ? -43.890 -12.439 23.812 1.00 93.31 315 THR A O 1
ATOM 2450 N N . LEU A 1 316 ? -43.291 -13.562 25.673 1.00 95.19 316 LEU A N 1
ATOM 2451 C CA . LEU A 1 316 ? -41.992 -14.044 25.186 1.00 95.19 316 LEU A CA 1
ATOM 2452 C C . LEU A 1 316 ? -42.042 -15.561 24.965 1.00 95.19 316 LEU A C 1
ATOM 2454 O O . LEU A 1 316 ? -42.096 -16.325 25.931 1.00 95.19 316 LEU A O 1
ATOM 2458 N N . ALA A 1 317 ? -41.993 -15.990 23.706 1.00 94.19 317 ALA A N 1
ATOM 2459 C CA . ALA A 1 317 ? -41.892 -17.393 23.317 1.00 94.19 317 ALA A CA 1
ATOM 2460 C C . ALA A 1 317 ? -40.428 -17.785 23.068 1.00 94.19 317 ALA A C 1
ATOM 2462 O O . ALA A 1 317 ? -39.655 -17.005 22.515 1.00 94.19 317 ALA A O 1
ATOM 2463 N N . VAL A 1 318 ? -40.039 -19.000 23.458 1.00 93.94 318 VAL A N 1
ATOM 2464 C CA . VAL A 1 318 ? -38.700 -19.536 23.180 1.00 93.94 318 VAL A CA 1
ATOM 2465 C C . VAL A 1 318 ? -38.830 -20.923 22.583 1.00 93.94 318 VAL A C 1
ATOM 2467 O O . VAL A 1 318 ? -39.400 -21.809 23.216 1.00 93.94 318 VAL A O 1
ATOM 2470 N N . ASP A 1 319 ? -38.272 -21.100 21.391 1.00 94.88 319 ASP A N 1
ATOM 2471 C CA . ASP A 1 319 ? -38.265 -22.362 20.659 1.00 94.88 319 ASP A CA 1
ATOM 2472 C C . ASP A 1 319 ? -36.827 -22.730 20.271 1.00 94.88 319 ASP A C 1
ATOM 2474 O O . ASP A 1 319 ? -36.184 -22.073 19.455 1.00 94.88 319 ASP A O 1
ATOM 2478 N N . ILE A 1 320 ? -36.286 -23.766 20.908 1.00 94.12 320 ILE A N 1
ATOM 2479 C CA . ILE A 1 320 ? -34.940 -24.270 20.625 1.00 94.12 320 ILE A CA 1
ATOM 2480 C C . ILE A 1 320 ? -35.108 -25.662 20.036 1.00 94.12 320 ILE A C 1
ATOM 2482 O O . ILE A 1 320 ? -35.496 -26.589 20.756 1.00 94.12 320 ILE A O 1
ATOM 2486 N N . ALA A 1 321 ? -34.796 -25.803 18.749 1.00 91.94 321 ALA A N 1
ATOM 2487 C CA . ALA A 1 321 ? -35.003 -27.041 18.020 1.00 91.94 321 ALA A CA 1
ATOM 2488 C C . ALA A 1 321 ? -34.178 -28.207 18.599 1.00 91.94 321 ALA A C 1
ATOM 2490 O O . ALA A 1 321 ? -33.156 -28.039 19.275 1.00 91.94 321 ALA A O 1
ATOM 2491 N N . GLY A 1 322 ? -34.674 -29.430 18.399 1.00 88.06 322 GLY A N 1
ATOM 2492 C CA . GLY A 1 322 ? -34.066 -30.649 18.943 1.00 88.06 322 GLY A CA 1
ATOM 2493 C C . GLY A 1 322 ? -32.684 -30.960 18.360 1.00 88.06 322 GLY A C 1
ATOM 2494 O O . GLY A 1 322 ? -31.856 -31.546 19.048 1.00 88.06 322 GLY A O 1
ATOM 2495 N N . ASP A 1 323 ? -32.433 -30.510 17.135 1.00 85.38 323 ASP A N 1
ATOM 2496 C CA . ASP A 1 323 ? -31.179 -30.653 16.388 1.00 85.38 323 ASP A CA 1
ATOM 2497 C C . ASP A 1 323 ? -30.058 -29.713 16.865 1.00 85.38 323 ASP A C 1
ATOM 2499 O O . ASP A 1 323 ? -28.896 -29.913 16.517 1.00 85.38 323 ASP A O 1
ATOM 2503 N N . VAL A 1 324 ? -30.370 -28.719 17.704 1.00 88.44 324 VAL A N 1
ATOM 2504 C CA . VAL A 1 324 ? -29.368 -27.815 18.277 1.00 88.44 324 VAL A CA 1
ATOM 2505 C C . VAL A 1 324 ? -28.514 -28.561 19.315 1.00 88.44 324 VAL A C 1
ATOM 2507 O O . VAL A 1 324 ? -29.062 -29.028 20.328 1.00 88.44 324 VAL A O 1
ATOM 2510 N N . PRO A 1 325 ? -27.181 -28.640 19.137 1.00 86.44 325 PRO A N 1
ATOM 2511 C CA . PRO A 1 325 ? -26.297 -29.288 20.099 1.00 86.44 325 PRO A CA 1
ATOM 2512 C C . PRO A 1 325 ? -26.330 -28.570 21.453 1.00 86.44 325 PRO A C 1
ATOM 2514 O O . PRO A 1 325 ? -26.437 -27.346 21.538 1.00 86.44 325 PRO A O 1
ATOM 2517 N N . THR A 1 326 ? -26.248 -29.341 22.540 1.00 88.31 326 THR A N 1
ATOM 2518 C CA . THR A 1 326 ? -26.265 -28.786 23.903 1.00 88.31 326 THR A CA 1
ATOM 2519 C C . THR A 1 326 ? -25.019 -27.952 24.177 1.00 88.31 326 THR A C 1
ATOM 2521 O O . THR A 1 326 ? -25.123 -26.854 24.716 1.00 88.31 326 THR A O 1
ATOM 2524 N N . THR A 1 327 ? -23.851 -28.454 23.778 1.00 91.75 327 THR A N 1
ATOM 2525 C CA . THR A 1 327 ? -22.558 -27.808 24.010 1.00 91.75 327 THR A CA 1
ATOM 2526 C C . THR A 1 327 ? -21.944 -27.387 22.686 1.00 91.75 327 THR A C 1
ATOM 2528 O O . THR A 1 327 ? -21.838 -28.204 21.774 1.00 91.75 327 THR A O 1
ATOM 2531 N N . ILE A 1 328 ? -21.514 -26.130 22.602 1.00 91.56 328 ILE A N 1
ATOM 2532 C CA . ILE A 1 328 ? -20.733 -25.596 21.479 1.00 91.56 328 ILE A CA 1
ATOM 2533 C C . ILE A 1 328 ? -19.463 -24.935 22.009 1.00 91.56 328 ILE A C 1
ATOM 2535 O O . ILE A 1 328 ? -19.376 -24.621 23.197 1.00 91.56 328 ILE A O 1
ATOM 2539 N N . ARG A 1 329 ? -18.476 -24.737 21.136 1.00 92.06 329 ARG A N 1
ATOM 2540 C CA . ARG A 1 329 ? -17.265 -23.980 21.461 1.00 92.06 329 ARG A CA 1
ATOM 2541 C C . ARG A 1 329 ? -17.416 -22.525 21.025 1.00 92.06 329 ARG A C 1
ATOM 2543 O O . ARG A 1 329 ? -17.965 -22.262 19.956 1.00 92.06 329 ARG A O 1
ATOM 2550 N N . GLY A 1 330 ? -16.967 -21.598 21.862 1.00 92.75 330 GLY A N 1
ATOM 2551 C CA . GLY A 1 330 ? -16.954 -20.169 21.570 1.00 92.75 330 GLY A CA 1
ATOM 2552 C C . GLY A 1 330 ? -17.129 -19.319 22.824 1.00 92.75 330 GLY A C 1
ATOM 2553 O O . GLY A 1 330 ? -16.982 -19.788 23.951 1.00 92.75 330 GLY A O 1
ATOM 2554 N N . ASP A 1 331 ? -17.486 -18.052 22.630 1.00 93.69 331 ASP A N 1
ATOM 2555 C CA . ASP A 1 331 ? -17.633 -17.104 23.731 1.00 93.69 331 ASP A CA 1
ATOM 2556 C C . ASP A 1 331 ? -19.098 -17.000 24.173 1.00 93.69 331 ASP A C 1
ATOM 2558 O O . ASP A 1 331 ? -19.888 -16.193 23.668 1.00 93.69 331 ASP A O 1
ATOM 2562 N N . GLY A 1 332 ? -19.471 -17.831 25.148 1.00 93.06 332 GLY A N 1
ATOM 2563 C CA . GLY A 1 332 ? -20.827 -17.850 25.694 1.00 93.06 332 GLY A CA 1
ATOM 2564 C C . GLY A 1 332 ? -21.251 -16.530 26.355 1.00 93.06 332 GLY A C 1
ATOM 2565 O O . GLY A 1 332 ? -22.445 -16.219 26.392 1.00 93.06 332 GLY A O 1
ATOM 2566 N N . LEU A 1 333 ? -20.307 -15.723 26.855 1.00 90.38 333 LEU A N 1
ATOM 2567 C CA . LEU A 1 333 ? -20.610 -14.418 27.447 1.00 90.38 333 LEU A CA 1
ATOM 2568 C C . LEU A 1 333 ? -21.000 -13.412 26.358 1.00 90.38 333 LEU A C 1
ATOM 2570 O O . LEU A 1 333 ? -22.017 -12.726 26.494 1.00 90.38 333 LEU A O 1
ATOM 2574 N N . ARG A 1 334 ? -20.235 -13.360 25.264 1.00 91.31 334 ARG A N 1
ATOM 2575 C CA . ARG A 1 334 ? -20.517 -12.478 24.123 1.00 91.31 334 ARG A CA 1
ATOM 2576 C C . ARG A 1 334 ? -21.766 -12.908 23.364 1.00 91.31 334 ARG A C 1
ATOM 2578 O O . ARG A 1 334 ? -22.581 -12.052 23.027 1.00 91.31 334 ARG A O 1
ATOM 2585 N N . LEU A 1 335 ? -22.001 -14.212 23.200 1.00 94.56 335 LEU A N 1
ATOM 2586 C CA . LEU A 1 335 ? -23.256 -14.714 22.631 1.00 94.56 335 LEU A CA 1
ATOM 2587 C C . LEU A 1 335 ? -24.466 -14.237 23.449 1.00 94.56 335 LEU A C 1
ATOM 2589 O O . LEU A 1 335 ? -25.433 -13.710 22.897 1.00 94.56 335 LEU A O 1
ATOM 2593 N N . ARG A 1 336 ? -24.407 -14.365 24.781 1.00 94.31 336 ARG A N 1
ATOM 2594 C CA . ARG A 1 336 ? -25.467 -13.858 25.662 1.00 94.31 336 ARG A CA 1
ATOM 2595 C C . ARG A 1 336 ? -25.664 -12.354 25.515 1.00 94.31 336 ARG A C 1
ATOM 2597 O O . ARG A 1 336 ? -26.807 -11.914 25.517 1.00 94.31 336 ARG A O 1
ATOM 2604 N N . GLN A 1 337 ? -24.586 -11.580 25.388 1.00 91.50 337 GLN A N 1
ATOM 2605 C CA . GLN A 1 337 ? -24.655 -10.131 25.176 1.00 91.50 337 GLN A CA 1
ATOM 2606 C C . GLN A 1 337 ? -25.395 -9.789 23.876 1.00 91.50 337 GLN A C 1
ATOM 2608 O O . GLN A 1 337 ? -26.292 -8.949 23.899 1.00 91.50 337 GLN A O 1
ATOM 2613 N N . ILE A 1 338 ? -25.095 -10.488 22.775 1.00 94.25 338 ILE A N 1
ATOM 2614 C CA . ILE A 1 338 ? -25.798 -10.325 21.492 1.00 94.25 338 ILE A CA 1
ATOM 2615 C C . ILE A 1 338 ? -27.296 -10.605 21.669 1.00 94.25 338 ILE A C 1
ATOM 2617 O O . ILE A 1 338 ? -28.130 -9.755 21.360 1.00 94.25 338 ILE A O 1
ATOM 2621 N N . VAL A 1 339 ? -27.647 -11.766 22.230 1.00 96.44 339 VAL A N 1
ATOM 2622 C CA . VAL A 1 339 ? -29.050 -12.183 22.399 1.00 96.44 339 VAL A CA 1
ATOM 2623 C C . VAL A 1 339 ? -29.812 -11.248 23.344 1.00 96.44 339 VAL A C 1
ATOM 2625 O O . VAL A 1 339 ? -30.955 -10.894 23.062 1.00 96.44 339 VAL A O 1
ATOM 2628 N N . LEU A 1 340 ? -29.195 -10.808 24.445 1.00 94.06 340 LEU A N 1
ATOM 2629 C CA . LEU A 1 340 ? -29.803 -9.853 25.378 1.00 94.06 340 LEU A CA 1
ATOM 2630 C C . LEU A 1 340 ? -30.028 -8.482 24.738 1.00 94.06 340 LEU A C 1
ATOM 2632 O O . LEU A 1 340 ? -31.062 -7.873 24.999 1.00 94.06 340 LEU A O 1
ATOM 2636 N N . ASN A 1 341 ? -29.113 -8.009 23.890 1.00 91.31 341 ASN A N 1
ATOM 2637 C CA . ASN A 1 341 ? -29.287 -6.747 23.172 1.00 91.31 341 ASN A CA 1
ATOM 2638 C C . ASN A 1 341 ? -30.461 -6.819 22.188 1.00 91.31 341 ASN A C 1
ATOM 2640 O O . ASN A 1 341 ? -31.288 -5.907 22.153 1.00 91.31 341 ASN A O 1
ATOM 2644 N N . LEU A 1 342 ? -30.583 -7.921 21.442 1.00 95.81 342 LEU A N 1
ATOM 2645 C CA . LEU A 1 342 ? -31.703 -8.134 20.521 1.00 95.81 342 LEU A CA 1
ATOM 2646 C C . LEU A 1 342 ? -33.040 -8.251 21.267 1.00 95.81 342 LEU A C 1
ATOM 2648 O O . LEU A 1 342 ? -33.984 -7.532 20.948 1.00 95.81 342 LEU A O 1
ATOM 2652 N N . LEU A 1 343 ? -33.112 -9.083 22.311 1.00 95.75 343 LEU A N 1
ATOM 2653 C CA . LEU A 1 343 ? -34.319 -9.232 23.134 1.00 95.75 343 LEU A CA 1
ATOM 2654 C C . LEU A 1 343 ? -34.698 -7.936 23.865 1.00 95.75 343 LEU A C 1
ATOM 2656 O O . LEU A 1 343 ? -35.879 -7.617 23.994 1.00 95.75 343 LEU A O 1
ATOM 2660 N N . GLY A 1 344 ? -33.706 -7.180 24.337 1.00 91.06 344 GLY A N 1
ATOM 2661 C CA . GLY A 1 344 ? -33.910 -5.881 24.970 1.00 91.06 344 GLY A CA 1
ATOM 2662 C C . GLY A 1 344 ? -34.497 -4.858 23.999 1.00 91.06 344 GLY A C 1
ATOM 2663 O O . GLY A 1 344 ? -35.428 -4.137 24.362 1.00 91.06 344 GLY A O 1
ATOM 2664 N N . ASN A 1 345 ? -34.013 -4.832 22.754 1.00 91.62 345 ASN A N 1
ATOM 2665 C CA . ASN A 1 345 ? -34.575 -3.995 21.695 1.00 91.62 345 ASN A CA 1
ATOM 2666 C C . ASN A 1 345 ? -36.005 -4.423 21.340 1.00 91.62 345 ASN A C 1
ATOM 2668 O O . ASN A 1 345 ? -36.898 -3.577 21.349 1.00 91.62 345 ASN A O 1
ATOM 2672 N N . ALA A 1 346 ? -36.254 -5.718 21.142 1.00 94.31 346 ALA A N 1
ATOM 2673 C CA . ALA A 1 346 ? -37.594 -6.254 20.897 1.00 94.31 346 ALA A CA 1
ATOM 2674 C C . ALA A 1 346 ? -38.591 -5.834 21.996 1.00 94.31 346 ALA A C 1
ATOM 2676 O O . ALA A 1 346 ? -39.660 -5.288 21.715 1.00 94.31 346 ALA A O 1
ATOM 2677 N N . ALA A 1 347 ? -38.207 -5.986 23.270 1.00 91.81 347 ALA A N 1
ATOM 2678 C CA . ALA A 1 347 ? -39.019 -5.575 24.418 1.00 91.81 347 ALA A CA 1
ATOM 2679 C C . ALA A 1 347 ? -39.209 -4.055 24.514 1.00 91.81 347 ALA A C 1
ATOM 2681 O O . ALA A 1 347 ? -40.217 -3.577 25.044 1.00 91.81 347 ALA A O 1
ATOM 2682 N N . LYS A 1 348 ? -38.243 -3.268 24.032 1.00 89.25 348 LYS A N 1
ATOM 2683 C CA . LYS A 1 348 ? -38.323 -1.805 24.001 1.00 89.25 348 LYS A CA 1
ATOM 2684 C C . LYS A 1 348 ? -39.312 -1.316 22.941 1.00 89.25 348 LYS A C 1
ATOM 2686 O O . LYS A 1 348 ? -40.099 -0.427 23.260 1.00 89.25 348 LYS A O 1
ATOM 2691 N N . PHE A 1 349 ? -39.266 -1.879 21.734 1.00 92.44 349 PHE A N 1
ATOM 2692 C CA . PHE A 1 349 ? -39.990 -1.383 20.556 1.00 92.44 349 PHE A CA 1
ATOM 2693 C C . PHE A 1 349 ? -41.334 -2.073 20.287 1.00 92.44 349 PHE A C 1
ATOM 2695 O O . PHE A 1 349 ? -42.120 -1.578 19.479 1.00 92.44 349 PHE A O 1
ATOM 2702 N N . THR A 1 350 ? -41.644 -3.152 21.006 1.00 93.75 350 THR A N 1
ATOM 2703 C CA . THR A 1 350 ? -42.977 -3.766 20.992 1.00 93.75 350 THR A CA 1
ATOM 2704 C C . THR A 1 350 ? -43.853 -3.139 22.074 1.00 93.75 350 THR A C 1
ATOM 2706 O O . THR A 1 350 ? -43.511 -3.169 23.258 1.00 93.75 350 THR A O 1
ATOM 2709 N N . LEU A 1 351 ? -44.989 -2.558 21.678 1.00 89.94 351 LEU A N 1
ATOM 2710 C CA . LEU A 1 351 ? -45.987 -2.017 22.612 1.00 89.94 351 LEU A CA 1
ATOM 2711 C C . LEU A 1 351 ? -47.065 -3.048 22.960 1.00 89.94 351 LEU A C 1
ATOM 2713 O O . LEU A 1 351 ? -47.503 -3.111 24.104 1.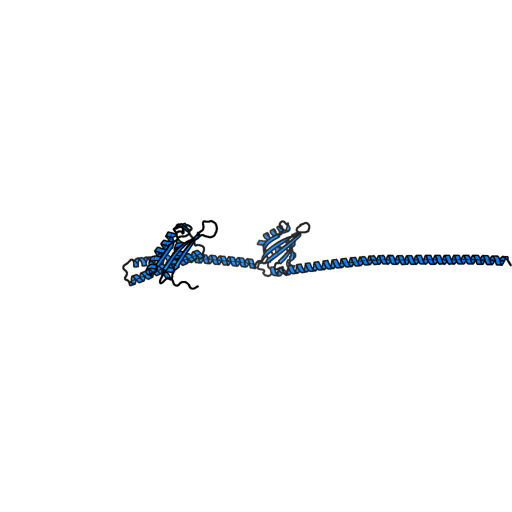00 89.94 351 LEU A O 1
ATOM 2717 N N . GLN A 1 352 ? -47.482 -3.846 21.977 1.00 89.94 352 GLN A N 1
ATOM 2718 C CA . GLN A 1 352 ? -48.459 -4.926 22.110 1.00 89.94 352 GLN A CA 1
ATOM 2719 C C . GLN A 1 352 ? -48.046 -6.086 21.198 1.00 89.94 352 GLN A C 1
ATOM 2721 O O . GLN A 1 352 ? -47.461 -5.858 20.140 1.00 89.94 352 GLN A O 1
ATOM 2726 N N . GLY A 1 353 ? -48.358 -7.318 21.603 1.00 92.94 353 GLY A N 1
ATOM 2727 C CA . GLY A 1 353 ? -48.080 -8.522 20.820 1.00 92.94 353 GLY A CA 1
ATOM 2728 C C . GLY A 1 353 ? -47.012 -9.423 21.437 1.00 92.94 353 GLY A C 1
ATOM 2729 O O . GLY A 1 353 ? -47.009 -9.666 22.650 1.00 92.94 353 GLY A O 1
ATOM 2730 N N . THR A 1 354 ? -46.150 -9.982 20.591 1.00 94.94 354 THR A N 1
ATOM 2731 C CA . THR A 1 354 ? -45.292 -11.117 20.950 1.00 94.94 354 THR A CA 1
ATOM 2732 C C . THR A 1 354 ? -43.848 -10.914 20.524 1.00 94.94 354 THR A C 1
ATOM 2734 O O . THR A 1 354 ? -43.569 -10.325 19.485 1.00 94.94 354 THR A O 1
ATOM 2737 N N . ILE A 1 355 ? -42.940 -11.474 21.315 1.00 96.94 355 ILE A N 1
ATOM 2738 C CA . ILE A 1 355 ? -41.514 -11.580 21.025 1.00 96.94 355 ILE A CA 1
ATOM 2739 C C . ILE A 1 355 ? -41.176 -13.070 21.007 1.00 96.94 355 ILE A C 1
ATOM 2741 O O . ILE A 1 355 ? -41.634 -13.815 21.877 1.00 96.94 355 ILE A O 1
ATOM 2745 N N . SER A 1 356 ? -40.378 -13.525 20.046 1.00 96.62 356 SER A N 1
ATOM 2746 C CA . SER A 1 356 ? -39.922 -14.913 19.987 1.00 96.62 356 SER A CA 1
ATOM 2747 C C . SER A 1 356 ? -38.406 -15.016 19.847 1.00 96.62 356 SER A C 1
ATOM 2749 O O . SER A 1 356 ? -37.794 -14.254 19.107 1.00 96.62 356 SER A O 1
ATOM 2751 N N . LEU A 1 357 ? -37.807 -15.956 20.581 1.00 97.19 357 LEU A N 1
ATOM 2752 C CA . LEU A 1 357 ? -36.412 -16.375 20.442 1.00 97.19 357 LEU A CA 1
ATOM 2753 C C . LEU A 1 357 ? -36.391 -17.783 19.856 1.00 97.19 357 LEU A C 1
ATOM 2755 O O . LEU A 1 357 ? -36.891 -18.714 20.494 1.00 97.19 357 LEU A O 1
ATOM 2759 N N . ARG A 1 358 ? -35.790 -17.949 18.680 1.00 96.81 358 ARG A N 1
ATOM 2760 C CA . ARG A 1 358 ? -35.656 -19.249 18.019 1.00 96.81 358 ARG A CA 1
ATOM 2761 C C . ARG A 1 358 ? -34.199 -19.633 17.838 1.00 96.81 358 ARG A C 1
ATOM 2763 O O . ARG A 1 358 ? -33.365 -18.769 17.592 1.00 96.81 358 ARG A O 1
ATOM 2770 N N . ALA A 1 359 ? -33.890 -20.921 17.951 1.00 95.44 359 ALA A N 1
ATOM 2771 C CA . ALA A 1 359 ? -32.572 -21.452 17.614 1.00 95.44 359 ALA A CA 1
ATOM 2772 C C . ALA A 1 359 ? -32.689 -22.771 16.843 1.00 95.44 359 ALA A C 1
ATOM 2774 O O . ALA A 1 359 ? -33.423 -23.664 17.275 1.00 95.44 359 ALA A O 1
ATOM 2775 N N . LYS A 1 360 ? -31.971 -22.884 15.720 1.00 93.44 360 LYS A N 1
ATOM 2776 C CA . LYS A 1 360 ? -31.970 -24.052 14.820 1.00 93.44 360 LYS A CA 1
ATOM 2777 C C . LYS A 1 360 ? -30.566 -24.321 14.280 1.00 93.44 360 LYS A C 1
ATOM 2779 O O . LYS A 1 360 ? -29.806 -23.378 14.061 1.00 93.44 360 LYS A O 1
ATOM 2784 N N . ALA A 1 361 ? -30.229 -25.587 14.054 1.00 89.75 361 ALA A N 1
ATOM 2785 C CA . ALA A 1 361 ? -29.004 -25.967 13.356 1.00 89.75 361 ALA A CA 1
ATOM 2786 C C . ALA A 1 361 ? -29.307 -26.171 11.863 1.00 89.75 361 ALA A C 1
ATOM 2788 O O . ALA A 1 361 ? -30.161 -26.974 11.502 1.00 89.75 361 ALA A O 1
ATOM 2789 N N . ILE A 1 362 ? -28.623 -25.434 10.992 1.00 87.56 362 ILE A N 1
ATOM 2790 C CA . ILE A 1 362 ? -28.741 -25.548 9.538 1.00 87.56 362 ILE A CA 1
ATOM 2791 C C . ILE A 1 362 ? -27.526 -26.337 9.035 1.00 87.56 362 ILE A C 1
ATOM 2793 O O . ILE A 1 362 ? -26.396 -25.918 9.297 1.00 87.56 362 ILE A O 1
ATOM 2797 N N . PRO A 1 363 ? -27.710 -27.465 8.330 1.00 79.62 363 PRO A N 1
ATOM 2798 C CA . PRO A 1 363 ? -26.599 -28.180 7.706 1.00 79.62 363 PRO A CA 1
ATOM 2799 C C . PRO A 1 363 ? -25.831 -27.258 6.747 1.00 79.62 363 PRO A C 1
ATOM 2801 O O . PRO A 1 363 ? -26.456 -26.571 5.939 1.00 79.62 363 PRO A O 1
ATOM 2804 N N . ALA A 1 364 ? -24.497 -27.214 6.827 1.00 72.88 364 ALA A N 1
ATOM 2805 C CA . ALA A 1 364 ? -23.701 -26.497 5.834 1.00 72.88 364 ALA A CA 1
ATOM 2806 C C . ALA A 1 364 ? -23.563 -27.354 4.562 1.00 72.88 364 ALA A C 1
ATOM 2808 O O . ALA A 1 364 ? -23.163 -28.513 4.635 1.00 72.88 364 ALA A O 1
ATOM 2809 N N . ASP A 1 365 ? -23.849 -26.778 3.391 1.00 64.06 365 ASP A N 1
ATOM 2810 C CA . ASP A 1 365 ? -23.761 -27.448 2.077 1.00 64.06 365 ASP A CA 1
ATOM 2811 C C . ASP A 1 365 ? -22.310 -27.639 1.567 1.00 64.06 365 ASP A C 1
ATOM 2813 O O . ASP A 1 365 ? -22.074 -27.903 0.387 1.00 64.06 365 ASP A O 1
ATOM 2817 N N . VAL A 1 366 ? -21.305 -27.507 2.439 1.00 55.16 366 VAL A N 1
ATOM 2818 C CA . VAL A 1 366 ? -19.884 -27.596 2.076 1.00 55.16 366 VAL A CA 1
ATOM 2819 C C . VAL A 1 366 ? -19.311 -28.894 2.639 1.00 55.16 366 VAL A C 1
ATOM 2821 O O . VAL A 1 366 ? -19.325 -29.132 3.844 1.00 55.16 366 VAL A O 1
ATOM 2824 N N . GLY A 1 367 ? -18.869 -29.774 1.739 1.00 53.75 367 GLY A N 1
ATOM 2825 C CA . GLY A 1 367 ? -18.461 -31.138 2.057 1.00 53.75 367 GLY A CA 1
ATOM 2826 C C . GLY A 1 367 ? -17.311 -31.221 3.058 1.00 53.75 367 GLY A C 1
ATOM 2827 O O . GLY A 1 367 ? -16.173 -30.974 2.689 1.00 53.75 367 GLY A O 1
ATOM 2828 N N . ASP A 1 368 ? -17.634 -31.591 4.297 1.00 52.06 368 ASP A N 1
ATOM 2829 C CA . ASP A 1 368 ? -17.123 -32.771 5.017 1.00 52.06 368 ASP A CA 1
ATOM 2830 C C . ASP A 1 368 ? -17.899 -32.912 6.349 1.00 52.06 368 ASP A C 1
ATOM 2832 O O . ASP A 1 368 ? -17.405 -32.602 7.428 1.00 52.06 368 ASP A O 1
ATOM 2836 N N . GLY A 1 369 ? -19.190 -33.268 6.261 1.00 52.97 369 GLY A N 1
ATOM 2837 C CA . GLY A 1 369 ? -20.010 -33.925 7.301 1.00 52.97 369 GLY A CA 1
ATOM 2838 C C . GLY A 1 369 ? -20.103 -33.377 8.740 1.00 52.97 369 GLY A C 1
ATOM 2839 O O . GLY A 1 369 ? -20.761 -34.023 9.554 1.00 52.97 369 GLY A O 1
ATOM 2840 N N . SER A 1 370 ? -19.479 -32.254 9.097 1.00 57.62 370 SER A N 1
ATOM 2841 C CA . SER A 1 370 ? -19.280 -31.864 10.506 1.00 57.62 370 SER A CA 1
ATOM 2842 C C . SER A 1 370 ? -19.510 -30.385 10.823 1.00 57.62 370 SER A C 1
ATOM 2844 O O . SER A 1 370 ? -19.534 -30.018 11.999 1.00 57.62 370 SER A O 1
ATOM 2846 N N . GLU A 1 371 ? -19.758 -29.544 9.819 1.00 70.56 371 GLU A N 1
ATOM 2847 C CA . GLU A 1 371 ? -20.056 -28.127 10.025 1.00 70.56 371 GLU A CA 1
ATOM 2848 C C . GLU A 1 371 ? -21.564 -27.863 9.905 1.00 70.56 371 GLU A C 1
ATOM 2850 O O . GLU A 1 371 ? -22.208 -28.170 8.902 1.00 70.56 371 GLU A O 1
ATOM 2855 N N . ALA A 1 372 ? -22.147 -27.299 10.963 1.00 78.56 372 ALA A N 1
ATOM 2856 C CA . ALA A 1 372 ? -23.527 -26.831 10.992 1.00 78.56 372 ALA A CA 1
ATOM 2857 C C . ALA A 1 372 ? -23.536 -25.339 11.327 1.00 78.56 372 ALA A C 1
ATOM 2859 O O . ALA A 1 372 ? -22.836 -24.885 12.234 1.00 78.56 372 ALA A O 1
ATOM 2860 N N . VAL A 1 373 ? -24.357 -24.573 10.616 1.00 88.19 373 VAL A N 1
ATOM 2861 C CA . VAL A 1 373 ? -24.592 -23.161 10.904 1.00 88.19 373 VAL A CA 1
ATOM 2862 C C . VAL A 1 373 ? -25.666 -23.065 11.978 1.00 88.19 373 VAL A C 1
ATOM 2864 O O . VAL A 1 373 ? -26.800 -23.498 11.789 1.00 88.19 373 VAL A O 1
ATOM 2867 N N . LEU A 1 374 ? -25.328 -22.476 13.119 1.00 90.25 374 LEU A N 1
ATOM 2868 C CA . LEU A 1 374 ? -26.310 -22.170 14.150 1.00 90.25 374 LEU A CA 1
ATOM 2869 C C . LEU A 1 374 ? -27.047 -20.873 13.793 1.00 90.25 374 LEU A C 1
ATOM 2871 O O . LEU A 1 374 ? -26.451 -19.797 13.805 1.00 90.25 374 LEU A O 1
ATOM 2875 N N . LEU A 1 375 ? -28.350 -20.965 13.537 1.00 93.19 375 LEU A N 1
ATOM 2876 C CA . LEU A 1 375 ? -29.226 -19.810 13.364 1.00 93.19 375 LEU A CA 1
ATOM 2877 C C . LEU A 1 375 ? -29.919 -19.491 14.692 1.00 93.19 375 LEU A C 1
ATOM 2879 O O . LEU A 1 375 ? -30.637 -20.334 15.230 1.00 93.19 375 LEU A O 1
ATOM 2883 N N . ILE A 1 376 ? -29.729 -18.271 15.199 1.00 95.44 376 ILE A N 1
ATOM 2884 C CA . ILE A 1 376 ? -30.467 -17.719 16.343 1.00 95.44 376 ILE A CA 1
ATOM 2885 C C . ILE A 1 376 ? -31.265 -16.515 15.847 1.00 95.44 376 ILE A C 1
ATOM 2887 O O . ILE A 1 376 ? -30.688 -15.568 15.319 1.00 95.44 376 ILE A O 1
ATOM 2891 N N . GLU A 1 377 ? -32.577 -16.536 16.044 1.00 96.38 377 GLU A N 1
ATOM 2892 C CA . GLU A 1 377 ? -33.489 -15.486 15.594 1.00 96.38 377 GLU A CA 1
ATOM 2893 C C . GLU A 1 377 ? -34.182 -14.843 16.792 1.00 96.38 377 GLU A C 1
ATOM 2895 O O . GLU A 1 377 ? -34.650 -15.537 17.697 1.00 96.38 377 GLU A O 1
ATOM 2900 N N . VAL A 1 378 ? -34.288 -13.516 16.773 1.00 97.00 378 VAL A N 1
ATOM 2901 C CA . VAL A 1 378 ? -35.183 -12.761 17.650 1.00 97.00 378 VAL A CA 1
ATOM 2902 C C . VAL A 1 378 ? -36.172 -12.032 16.756 1.00 97.00 378 VAL A C 1
ATOM 2904 O O . VAL A 1 378 ? -35.765 -11.236 15.917 1.00 97.00 378 VAL A O 1
ATOM 2907 N N . GLU A 1 379 ? -37.454 -12.322 16.931 1.00 96.88 379 GLU A N 1
ATOM 2908 C CA . GLU A 1 379 ? -38.541 -11.701 16.174 1.00 96.88 379 GLU A CA 1
ATOM 2909 C C . GLU A 1 379 ? -39.482 -10.978 17.131 1.00 96.88 379 GLU A C 1
ATOM 2911 O O . GLU A 1 379 ? -39.812 -11.505 18.197 1.00 96.88 379 GLU A O 1
ATOM 2916 N N . ASP A 1 380 ? -39.932 -9.791 16.741 1.00 96.25 380 ASP A N 1
ATOM 2917 C CA . ASP A 1 380 ? -40.886 -8.987 17.488 1.00 96.25 380 ASP A CA 1
ATOM 2918 C C . ASP A 1 380 ? -41.967 -8.410 16.572 1.00 96.25 380 ASP A C 1
ATOM 2920 O O . ASP A 1 380 ? -41.753 -8.216 15.377 1.00 96.25 380 ASP A O 1
ATOM 2924 N N . THR A 1 381 ? -43.147 -8.151 17.135 1.00 95.38 381 THR A N 1
ATOM 2925 C CA . THR A 1 381 ? -44.290 -7.568 16.412 1.00 95.38 381 THR A CA 1
ATOM 2926 C C . THR A 1 381 ? -44.374 -6.047 16.584 1.00 95.38 381 THR A C 1
ATOM 2928 O O . THR A 1 381 ? -45.470 -5.484 16.584 1.00 95.38 381 THR A O 1
ATOM 2931 N N . GLY A 1 382 ? -43.244 -5.385 16.844 1.00 92.50 382 GLY A N 1
ATOM 2932 C CA . GLY A 1 382 ? -43.155 -3.951 17.076 1.00 92.50 382 GLY A CA 1
ATOM 2933 C C . GLY A 1 382 ? -43.204 -3.112 15.798 1.00 92.50 382 GLY A C 1
ATOM 2934 O O . GLY A 1 382 ? -43.667 -3.535 14.743 1.00 92.50 382 GLY A O 1
ATOM 2935 N N . ILE A 1 383 ? -42.724 -1.873 15.907 1.00 92.44 383 ILE A N 1
ATOM 2936 C CA . ILE A 1 383 ? -42.804 -0.855 14.842 1.00 92.44 383 ILE A CA 1
ATOM 2937 C C . ILE A 1 383 ? -41.949 -1.154 13.596 1.00 92.44 383 ILE A C 1
ATOM 2939 O O . ILE A 1 383 ? -42.122 -0.491 12.575 1.00 92.44 383 ILE A O 1
ATOM 2943 N N . GLY A 1 384 ? -41.031 -2.122 13.672 1.00 90.50 384 GLY A N 1
ATOM 2944 C CA . GLY A 1 384 ? -40.085 -2.430 12.601 1.00 90.50 384 GLY A CA 1
ATOM 2945 C C . GLY A 1 384 ? -39.091 -1.297 12.311 1.00 90.50 384 GLY A C 1
ATOM 2946 O O . GLY A 1 384 ? -38.929 -0.357 13.092 1.00 90.50 384 GLY A O 1
ATOM 2947 N N . ILE A 1 385 ? -38.396 -1.405 11.178 1.00 91.19 385 ILE A N 1
ATOM 2948 C CA . ILE A 1 385 ? -37.426 -0.418 10.686 1.00 91.19 385 ILE A CA 1
ATOM 2949 C C . ILE A 1 385 ? -37.805 -0.088 9.239 1.00 91.19 385 ILE A C 1
ATOM 2951 O O . ILE A 1 385 ? -38.088 -0.996 8.458 1.00 91.19 385 ILE A O 1
ATOM 2955 N N . ALA A 1 386 ? -37.846 1.199 8.890 1.00 86.06 386 ALA A N 1
ATOM 2956 C CA . ALA A 1 386 ? -38.063 1.618 7.507 1.00 86.06 386 ALA A CA 1
ATOM 2957 C C . ALA A 1 386 ? -36.861 1.198 6.629 1.00 86.06 386 ALA A C 1
ATOM 2959 O O . ALA A 1 386 ? -35.731 1.295 7.110 1.00 86.06 386 ALA A O 1
ATOM 2960 N N . PRO A 1 387 ? -37.097 0.714 5.396 1.00 75.12 387 PRO A N 1
ATOM 2961 C CA . PRO A 1 387 ? -36.052 0.179 4.522 1.00 75.12 387 PRO A CA 1
ATOM 2962 C C . PRO A 1 387 ? -35.032 1.217 4.047 1.00 75.12 387 PRO A C 1
ATOM 2964 O O . PRO A 1 387 ? -35.394 2.414 3.937 1.00 75.12 387 PRO A O 1
#

Solvent-accessible surface area (backbone atoms only — not comparable to full-atom values): 20852 Å² total; per-residue (Å²): 116,73,72,58,57,58,48,51,52,50,50,53,55,50,51,53,51,50,49,55,51,49,53,51,52,50,52,52,48,52,51,51,50,51,51,52,51,51,51,52,53,51,50,51,52,51,52,51,49,51,54,50,49,53,50,52,52,53,52,50,53,51,51,53,52,51,52,52,51,54,51,51,51,53,51,50,53,50,51,52,52,49,52,50,50,54,41,58,71,31,82,40,21,39,35,33,25,41,66,84,38,28,25,78,41,55,26,69,19,26,33,77,61,34,53,39,62,35,76,77,49,46,72,40,50,62,67,80,42,41,37,79,92,42,40,66,62,51,51,54,53,47,52,36,34,46,73,55,80,31,64,64,51,80,50,76,44,42,30,59,21,75,75,40,83,90,43,70,38,35,28,42,36,44,33,35,49,41,57,50,97,88,67,44,66,65,35,34,44,32,40,35,34,74,38,40,69,58,53,49,51,53,51,52,49,52,54,50,50,54,51,51,54,53,51,50,54,50,51,38,53,49,48,54,52,51,45,57,66,50,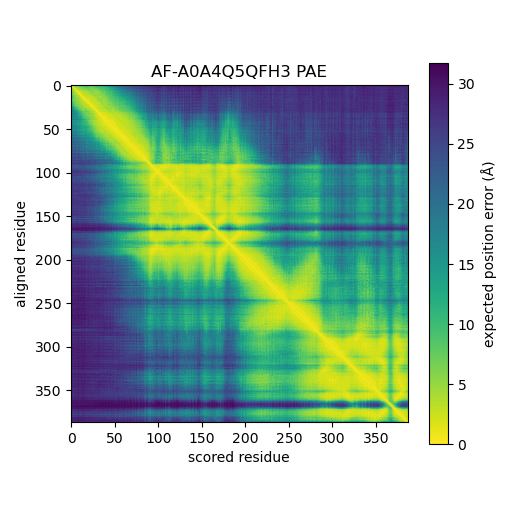48,57,59,45,53,48,54,34,51,56,31,53,55,51,65,75,44,98,55,57,72,70,55,40,52,52,38,50,51,51,36,52,51,44,57,48,51,54,49,52,51,52,52,53,45,52,50,37,29,52,79,64,70,65,61,80,81,51,81,40,81,36,52,48,59,58,46,56,52,50,48,46,66,70,46,46,62,69,33,47,75,58,70,33,46,80,48,77,48,71,43,87,76,42,68,56,64,47,76,32,39,63,68,59,51,43,51,54,54,42,51,51,52,50,48,39,57,68,54,34,78,62,57,49,34,37,41,40,36,41,57,41,82,51,96,65,94,71,99,75,60,61,47,77,48,74,47,78,48,56,60,39,82,78,78,86,133

Sequence (387 aa):
AVLITTLADRINSEEARLLVQRERRLHDQESLASIVLASGVLLILILAGLVWHDRLLQLRALAAANDELADDIRKRELAEAQLQLLATNATDAVFRLGLDGRFYYASPSTRQVFGIDPERVIGRDVSWGVHPDDMAAVASSMELLASGARERLLVTYRSARPDLPEAWCWVESNAGVVRDQDGRPVEIIASLRDISKRKQLELDLETSRLRAEAAAAAKSTFLANMSHEIRTPMNGVIGFTELLLASDLAPDQRRHAELIADSGRAMMRLLNDILDLSKVEAGQMRIADDPFDLRHALRACQRLVTPAVQQKGLTLAVDIAGDVPTTIRGDGLRLRQIVLNLLGNAAKFTLQGTISLRAKAIPADVGDGSEAVLLIEVEDTGIGIAP

Foldseek 3Di:
DVVVVVVVVVVVVVVVVVVVVVVVVVVVVVVVVVVVVVVVVVVVVVVVVVVVVVVVVVVVVVVVVVVVVVVVVVVVVVVVVVVLVCLAPDCWWKFKAFLQQFTQFIGCNCCVAQVDDGVVRHRDGNLVFFDPVCSVVVVVVSNCQSQVVDQKDWDWGWTHRVVCRVDTFIKIKIKGFDADPVRHTGMMMITIHGCRVVVVVVVVVVVVVVVVLVVLVVVLVVLVVVLVVLVVVLVVQLVVLVVVCVDDDDPVRNVVSVVSNVVSVVVNVVSVVVNQVSCVSNVNDDKFFAKDFPVVLLVVLCVVLVVLQVVLVEEEAEEEDPQDDRIDTIHSPVVSVVNNVLSVVLSVFANYYYKYWYWDWADDPDDDPDDTDIDIDIDHPGPDDDD

Mean predicted aligned error: 15.17 Å